Protein AF-0000000084335560 (afdb_homodimer)

Sequence (656 aa):
MAEDIKMDFPLRPEKEGLMETITIVPVVQDNPEGELKVYTHLRNFKVMGTLYSIPPIWNSQIVAGKLEGGTTLLKASETEYQSYDMEVTGARKFTVHLNQFKQLSSVSCTIAAKSWQEALQVFHDMIDPYLSLMSWRYHVPLVLSNVNGTDTETTYQYAKFIQSIPEKLFSLTQEPVERYTEHIAALFSFHREMVNSTSGPYRLLCIHKCLTLVNQFKSVTHDEVKKMGLDLKQYKTETEVKIEDNEINKSVWPETIGWNLGRLLADKLRPMRNKIAHELDEGDKYANPDNGLFQEQIRDYADAALPLMRLQFKKIIDYRVKYQVITKMAEDIKMDFPLRPEKEGLMETITIVPVVQDNPEGELKVYTHLRNFKVMGTLYSIPPIWNSQIVAGKLEGGTTLLKASETEYQSYDMEVTGARKFTVHLNQFKQLSSVSCTIAAKSWQEALQVFHDMIDPYLSLMSWRYHVPLVLSNVNGTDTETTYQYAKFIQSIPEKLFSLTQEPVERYTEHIAALFSFHREMVNSTSGPYRLLCIHKCLTLVNQFKSVTHDEVKKMGLDLKQYKTETEVKIEDNEINKSVWPETIGWNLGRLLADKLRPMRNKIAHELDEGDKYANPDNGLFQEQIRDYADAALPLMRLQFKKIIDYRVKYQVITK

Structure (mmCIF, N/CA/C/O backbone):
data_AF-0000000084335560-model_v1
#
loop_
_entity.id
_entity.type
_entity.pdbx_description
1 polymer 'ApeA N-terminal domain-containing protein'
#
loop_
_atom_site.group_PDB
_atom_site.id
_atom_site.type_symbol
_atom_site.label_atom_id
_atom_site.label_alt_id
_atom_site.label_comp_id
_atom_site.label_asym_id
_atom_site.label_entity_id
_atom_site.label_seq_id
_atom_site.pdbx_PDB_ins_code
_atom_site.Cartn_x
_atom_site.Cartn_y
_atom_site.Cartn_z
_atom_site.occupancy
_atom_site.B_iso_or_equiv
_atom_site.auth_seq_id
_atom_site.auth_comp_id
_atom_site.auth_asym_id
_atom_site.auth_atom_id
_atom_site.pdbx_PDB_model_num
ATOM 1 N N . MET A 1 1 ? 38.969 -8.852 19.547 1 23.83 1 MET A N 1
ATOM 2 C CA . MET A 1 1 ? 38.469 -7.566 20.047 1 23.83 1 MET A CA 1
ATOM 3 C C . MET A 1 1 ? 37.438 -6.984 19.094 1 23.83 1 MET A C 1
ATOM 5 O O . MET A 1 1 ? 37.719 -6.684 17.938 1 23.83 1 MET A O 1
ATOM 9 N N . ALA A 1 2 ? 36.188 -7.203 19.328 1 30 2 ALA A N 1
ATOM 10 C CA . ALA A 1 2 ? 35.156 -6.633 18.484 1 30 2 ALA A CA 1
ATOM 11 C C . ALA A 1 2 ? 35.219 -5.109 18.469 1 30 2 ALA A C 1
ATOM 13 O O . ALA A 1 2 ? 35.188 -4.473 19.531 1 30 2 ALA A O 1
ATOM 14 N N . GLU A 1 3 ? 35.906 -4.559 17.484 1 34.5 3 GLU A N 1
ATOM 15 C CA . GLU A 1 3 ? 36.062 -3.121 17.297 1 34.5 3 GLU A CA 1
ATOM 16 C C . GLU A 1 3 ? 34.719 -2.42 17.328 1 34.5 3 GLU A C 1
ATOM 18 O O . GLU A 1 3 ? 33.719 -2.936 16.812 1 34.5 3 GLU A O 1
ATOM 23 N N . ASP A 1 4 ? 34.656 -1.424 18.281 1 34.19 4 ASP A N 1
ATOM 24 C CA . ASP A 1 4 ? 33.469 -0.644 18.609 1 34.19 4 ASP A CA 1
ATOM 25 C C . ASP A 1 4 ? 32.969 0.141 17.406 1 34.19 4 ASP A C 1
ATOM 27 O O . ASP A 1 4 ? 33.75 0.827 16.734 1 34.19 4 ASP A O 1
ATOM 31 N N . ILE A 1 5 ? 32.094 -0.317 16.734 1 39.16 5 ILE A N 1
ATOM 32 C CA . ILE A 1 5 ? 31.406 0.43 15.688 1 39.16 5 ILE A CA 1
ATOM 33 C C . ILE A 1 5 ? 30.578 1.553 16.328 1 39.16 5 ILE A C 1
ATOM 35 O O . ILE A 1 5 ? 29.672 1.295 17.125 1 39.16 5 ILE A O 1
ATOM 39 N N . LYS A 1 6 ? 31.281 2.783 16.625 1 38.06 6 LYS A N 1
ATOM 40 C CA . LYS A 1 6 ? 30.5 3.914 17.109 1 38.06 6 LYS A CA 1
ATOM 41 C C . LYS A 1 6 ? 29.469 4.371 16.078 1 38.06 6 LYS A C 1
ATOM 43 O O . LYS A 1 6 ? 29.844 4.73 14.953 1 38.06 6 LYS A O 1
ATOM 48 N N . MET A 1 7 ? 28.312 3.922 16.094 1 42.25 7 MET A N 1
ATOM 49 C CA . MET A 1 7 ? 27.281 4.465 15.211 1 42.25 7 MET A CA 1
ATOM 50 C C . MET A 1 7 ? 26.5 5.57 15.906 1 42.25 7 MET A C 1
ATOM 52 O O . MET A 1 7 ? 25.891 5.34 16.953 1 42.25 7 MET A O 1
ATOM 56 N N . ASP A 1 8 ? 26.969 6.762 15.898 1 39.03 8 ASP A N 1
ATOM 57 C CA . ASP A 1 8 ? 26.109 7.84 16.375 1 39.03 8 ASP A CA 1
ATOM 58 C C . ASP A 1 8 ? 24.969 8.102 15.398 1 39.03 8 ASP A C 1
ATOM 60 O O . ASP A 1 8 ? 25.203 8.484 14.25 1 39.03 8 ASP A O 1
ATOM 64 N N . PHE A 1 9 ? 23.922 7.441 15.617 1 43.16 9 PHE A N 1
ATOM 65 C CA . PHE A 1 9 ? 22.75 7.75 14.797 1 43.16 9 PHE A CA 1
ATOM 66 C C . PHE A 1 9 ? 22.031 8.984 15.328 1 43.16 9 PHE A C 1
ATOM 68 O O . PHE A 1 9 ? 21.359 8.922 16.359 1 43.16 9 PHE A O 1
ATOM 75 N N . PRO A 1 10 ? 22.438 10.094 15.023 1 40.28 10 PRO A N 1
ATOM 76 C CA . PRO A 1 10 ? 21.578 11.18 15.508 1 40.28 10 PRO A CA 1
ATOM 77 C C . PRO A 1 10 ? 20.125 11.023 15.047 1 40.28 10 PRO A C 1
ATOM 79 O O . PRO A 1 10 ? 19.875 10.75 13.875 1 40.28 10 PRO A O 1
ATOM 82 N N . LEU A 1 11 ? 19.312 10.773 15.953 1 44.97 11 LEU A N 1
ATOM 83 C CA . LEU A 1 11 ? 17.875 10.945 15.711 1 44.97 11 LEU A CA 1
ATOM 84 C C . LEU A 1 11 ? 17.594 12.32 15.109 1 44.97 11 LEU A C 1
ATOM 86 O O . LEU A 1 11 ? 17.984 13.344 15.672 1 44.97 11 LEU A O 1
ATOM 90 N N . ARG A 1 12 ? 17.547 12.5 13.867 1 46.81 12 ARG A N 1
ATOM 91 C CA . ARG A 1 12 ? 17.078 13.766 13.305 1 46.81 12 ARG A CA 1
ATOM 92 C C . ARG A 1 12 ? 15.547 13.789 13.227 1 46.81 12 ARG A C 1
ATOM 94 O O . ARG A 1 12 ? 14.953 13.086 12.406 1 46.81 12 ARG A O 1
ATOM 101 N N . PRO A 1 13 ? 14.977 14.312 14.188 1 48.12 13 PRO A N 1
ATOM 102 C CA . PRO A 1 13 ? 13.516 14.367 14.266 1 48.12 13 PRO A CA 1
ATOM 103 C C . PRO A 1 13 ? 12.867 14.688 12.922 1 48.12 13 PRO A C 1
ATOM 105 O O . PRO A 1 13 ? 11.758 14.227 12.641 1 48.12 13 PRO A O 1
ATOM 108 N N . GLU A 1 14 ? 13.672 15.406 12.086 1 54.53 14 GLU A N 1
ATOM 109 C CA . GLU A 1 14 ? 13.086 15.852 10.828 1 54.53 14 GLU A CA 1
ATOM 110 C C . GLU A 1 14 ? 13.039 14.711 9.805 1 54.53 14 GLU A C 1
ATOM 112 O O . GLU A 1 14 ? 12.406 14.836 8.758 1 54.53 14 GLU A O 1
ATOM 117 N N . LYS A 1 15 ? 13.5 13.633 10.375 1 62.41 15 LYS A N 1
ATOM 118 C CA . LYS A 1 15 ? 13.711 12.57 9.398 1 62.41 15 LYS A CA 1
ATOM 119 C C . LYS A 1 15 ? 12.867 11.344 9.742 1 62.41 15 LYS A C 1
ATOM 121 O O . LYS A 1 15 ? 13.094 10.258 9.203 1 62.41 15 LYS A O 1
ATOM 126 N N . GLU A 1 16 ? 11.93 11.625 10.508 1 65.31 16 GLU A N 1
ATOM 127 C CA . GLU A 1 16 ? 11.125 10.492 10.938 1 65.31 16 GLU A CA 1
ATOM 128 C C . GLU A 1 16 ? 10.469 9.797 9.75 1 65.31 16 GLU A C 1
ATOM 130 O O . GLU A 1 16 ? 9.867 10.453 8.898 1 65.31 16 GLU A O 1
ATOM 135 N N . GLY A 1 17 ? 10.734 8.539 9.812 1 64.19 17 GLY A N 1
ATOM 136 C CA . GLY A 1 17 ? 10.117 7.734 8.766 1 64.19 17 GLY A CA 1
ATOM 137 C C . GLY A 1 17 ? 10.906 7.742 7.465 1 64.19 17 GLY A C 1
ATOM 138 O O . GLY A 1 17 ? 10.445 7.199 6.457 1 64.19 17 GLY A O 1
ATOM 139 N N . LEU A 1 18 ? 12.062 8.391 7.57 1 68.44 18 LEU A N 1
ATOM 140 C CA . LEU A 1 18 ? 12.859 8.492 6.352 1 68.44 18 LEU A CA 1
ATOM 141 C C . LEU A 1 18 ? 13.93 7.398 6.312 1 68.44 18 LEU A C 1
ATOM 143 O O . LEU A 1 18 ? 14.461 7.012 7.355 1 68.44 18 LEU A O 1
ATOM 147 N N . MET A 1 19 ? 14.133 6.82 5.137 1 65.31 19 MET A N 1
ATOM 148 C CA . MET A 1 19 ? 15.172 5.82 4.902 1 65.31 19 MET A CA 1
ATOM 149 C C . MET A 1 19 ? 16.516 6.484 4.652 1 65.31 19 MET A C 1
ATOM 151 O O . MET A 1 19 ? 16.594 7.504 3.963 1 65.31 19 MET A O 1
ATOM 155 N N . GLU A 1 20 ? 17.5 5.984 5.445 1 66.06 20 GLU A N 1
ATOM 156 C CA . GLU A 1 20 ? 18.875 6.449 5.258 1 66.06 20 GLU A CA 1
ATOM 157 C C . GLU A 1 20 ? 19.812 5.285 4.965 1 66.06 20 GLU A C 1
ATOM 159 O O . GLU A 1 20 ? 19.672 4.207 5.551 1 66.06 20 GLU A O 1
ATOM 164 N N . THR A 1 21 ? 20.594 5.438 3.93 1 66.31 21 THR A N 1
ATOM 165 C CA . THR A 1 21 ? 21.672 4.473 3.711 1 66.31 21 THR A CA 1
ATOM 166 C C . THR A 1 21 ? 22.906 4.863 4.504 1 66.31 21 THR A C 1
ATOM 168 O O . THR A 1 21 ? 23.359 6.012 4.445 1 66.31 21 THR A O 1
ATOM 171 N N . ILE A 1 22 ? 23.281 3.91 5.25 1 72.25 22 ILE A N 1
ATOM 172 C CA . ILE A 1 22 ? 24.484 4.152 6.051 1 72.25 22 ILE A CA 1
ATOM 173 C C . ILE A 1 22 ? 25.609 3.246 5.574 1 72.25 22 ILE A C 1
ATOM 175 O O . ILE A 1 22 ? 25.391 2.068 5.277 1 72.25 22 ILE A O 1
ATOM 179 N N . THR A 1 23 ? 26.75 3.846 5.379 1 72.81 23 THR A N 1
ATOM 180 C CA . THR A 1 23 ? 27.969 3.076 5.121 1 72.81 23 THR A CA 1
ATOM 181 C C . THR A 1 23 ? 28.875 3.086 6.34 1 72.81 23 THR A C 1
ATOM 183 O O . THR A 1 23 ? 29.234 4.152 6.844 1 72.81 23 THR A O 1
ATOM 186 N N . ILE A 1 24 ? 29.031 1.903 6.812 1 73 24 ILE A N 1
ATOM 187 C CA . ILE A 1 24 ? 29.922 1.729 7.949 1 73 24 ILE A CA 1
ATOM 188 C C . ILE A 1 24 ? 31.312 1.304 7.457 1 73 24 ILE A C 1
ATOM 190 O O . ILE A 1 24 ? 31.438 0.285 6.777 1 73 24 ILE A O 1
ATOM 194 N N . VAL A 1 25 ? 32.312 2.152 7.711 1 74.06 25 VAL A N 1
ATOM 195 C CA . VAL A 1 25 ? 33.688 1.912 7.297 1 74.06 25 VAL A CA 1
ATOM 196 C C . VAL A 1 25 ? 34.531 1.554 8.508 1 74.06 25 VAL A C 1
ATOM 198 O O . VAL A 1 25 ? 34.5 2.26 9.523 1 74.06 25 VAL A O 1
ATOM 201 N N . PRO A 1 26 ? 35.156 0.324 8.375 1 69.88 26 PRO A N 1
ATOM 202 C CA . PRO A 1 26 ? 36.062 0.04 9.477 1 69.88 26 PRO A CA 1
ATOM 203 C C . PRO A 1 26 ? 37.188 1.072 9.586 1 69.88 26 PRO A C 1
ATOM 205 O O . PRO A 1 26 ? 37.656 1.578 8.57 1 69.88 26 PRO A O 1
ATOM 208 N N . VAL A 1 27 ? 37.375 1.556 10.719 1 66.81 27 VAL A N 1
ATOM 209 C CA . VAL A 1 27 ? 38.5 2.455 10.953 1 66.81 27 VAL A CA 1
ATOM 210 C C . VAL A 1 27 ? 39.781 1.642 11.18 1 66.81 27 VAL A C 1
ATOM 212 O O . VAL A 1 27 ? 39.844 0.843 12.117 1 66.81 27 VAL A O 1
ATOM 215 N N . VAL A 1 28 ? 40.531 1.661 10.117 1 64.62 28 VAL A N 1
ATOM 216 C CA . VAL A 1 28 ? 41.812 0.999 10.25 1 64.62 28 VAL A CA 1
ATOM 217 C C . VAL A 1 28 ? 42.938 2.043 10.266 1 64.62 28 VAL A C 1
ATOM 219 O O . VAL A 1 28 ? 42.719 3.203 9.914 1 64.62 28 VAL A O 1
ATOM 222 N N . GLN A 1 29 ? 44.062 1.614 10.766 1 64.31 29 GLN A N 1
ATOM 223 C CA . GLN A 1 29 ? 45.219 2.496 10.914 1 64.31 29 GLN A CA 1
ATOM 224 C C . GLN A 1 29 ? 45.469 3.258 9.625 1 64.31 29 GLN A C 1
ATOM 226 O O . GLN A 1 29 ? 45.812 4.445 9.656 1 64.31 29 GLN A O 1
ATOM 231 N N . ASP A 1 30 ? 45.219 2.631 8.5 1 61.78 30 ASP A N 1
ATOM 232 C CA . ASP A 1 30 ? 45.562 3.227 7.215 1 61.78 30 ASP A CA 1
ATOM 233 C C . ASP A 1 30 ? 44.406 4.078 6.68 1 61.78 30 ASP A C 1
ATOM 235 O O . ASP A 1 30 ? 44.531 4.73 5.645 1 61.78 30 ASP A O 1
ATOM 239 N N . ASN A 1 31 ? 43.312 3.977 7.32 1 59.44 31 ASN A N 1
ATOM 240 C CA . ASN A 1 31 ? 42.188 4.809 6.977 1 59.44 31 ASN A CA 1
ATOM 241 C C . ASN A 1 31 ? 41.469 5.348 8.219 1 59.44 31 ASN A C 1
ATOM 243 O O . ASN A 1 31 ? 40.344 4.996 8.492 1 59.44 31 ASN A O 1
ATOM 247 N N . PRO A 1 32 ? 42.344 6.176 8.828 1 66.38 32 PRO A N 1
ATOM 248 C CA . PRO A 1 32 ? 41.844 6.609 10.141 1 66.38 32 PRO A CA 1
ATOM 249 C C . PRO A 1 32 ? 40.562 7.41 10.062 1 66.38 32 PRO A C 1
ATOM 251 O O . PRO A 1 32 ? 39.781 7.449 11.031 1 66.38 32 PRO A O 1
ATOM 254 N N . GLU A 1 33 ? 40.438 8.023 8.906 1 63.34 33 GLU A N 1
ATOM 255 C CA . GLU A 1 33 ? 39.281 8.906 8.828 1 63.34 33 GLU A CA 1
ATOM 256 C C . GLU A 1 33 ? 38.031 8.164 8.328 1 63.34 33 GLU A C 1
ATOM 258 O O . GLU A 1 33 ? 36.906 8.656 8.469 1 63.34 33 GLU A O 1
ATOM 263 N N . GLY A 1 34 ? 38.281 7.008 7.926 1 64 34 GLY A N 1
ATOM 264 C CA . GLY A 1 34 ? 37.125 6.219 7.465 1 64 34 GLY A CA 1
ATOM 265 C C . GLY A 1 34 ? 36.531 6.75 6.184 1 64 34 GLY A C 1
ATOM 266 O O . GLY A 1 34 ? 35.312 6.715 6.012 1 64 34 GLY A O 1
ATOM 267 N N . GLU A 1 35 ? 37.406 7.434 5.336 1 65.62 35 GLU A N 1
ATOM 268 C CA . GLU A 1 35 ? 36.875 7.984 4.09 1 65.62 35 GLU A CA 1
ATOM 269 C C . GLU A 1 35 ? 36.469 6.875 3.123 1 65.62 35 GLU A C 1
ATOM 271 O O . GLU A 1 35 ? 37.156 5.844 3.035 1 65.62 35 GLU A O 1
ATOM 276 N N . LEU A 1 36 ? 35.344 7.133 2.562 1 71.31 36 LEU A N 1
ATOM 277 C CA . LEU A 1 36 ? 34.844 6.164 1.589 1 71.31 36 LEU A CA 1
ATOM 278 C C . LEU A 1 36 ? 35.656 6.238 0.295 1 71.31 36 LEU A C 1
ATOM 280 O O . LEU A 1 36 ? 35.781 7.301 -0.317 1 71.31 36 LEU A O 1
ATOM 284 N N . LYS A 1 37 ? 36.469 5.203 -0.021 1 72.44 37 LYS A N 1
ATOM 285 C CA . LYS A 1 37 ? 37.156 5.109 -1.3 1 72.44 37 LYS A CA 1
ATOM 286 C C . LYS A 1 37 ? 36.219 4.602 -2.398 1 72.44 37 LYS A C 1
ATOM 288 O O . LYS A 1 37 ? 35.344 3.781 -2.141 1 72.44 37 LYS A O 1
ATOM 293 N N . VAL A 1 38 ? 36.344 5.199 -3.584 1 74.69 38 VAL A N 1
ATOM 294 C CA . VAL A 1 38 ? 35.594 4.754 -4.746 1 74.69 38 VAL A CA 1
ATOM 295 C C . VAL A 1 38 ? 36.406 3.748 -5.547 1 74.69 38 VAL A C 1
ATOM 297 O O . VAL A 1 38 ? 37.594 3.98 -5.832 1 74.69 38 VAL A O 1
ATOM 300 N N . TYR A 1 39 ? 35.812 2.654 -5.77 1 78.81 39 TYR A N 1
ATOM 301 C CA . TYR A 1 39 ? 36.469 1.593 -6.523 1 78.81 39 TYR A CA 1
ATOM 302 C C . TYR A 1 39 ? 35.812 1.393 -7.879 1 78.81 39 TYR A C 1
ATOM 304 O O . TYR A 1 39 ? 34.594 1.521 -7.996 1 78.81 39 TYR A O 1
ATOM 312 N N . THR A 1 40 ? 36.562 1.111 -8.898 1 84.19 40 THR A N 1
ATOM 313 C CA . THR A 1 40 ? 36 0.976 -10.25 1 84.19 40 THR A CA 1
ATOM 314 C C . THR A 1 40 ? 36 -0.487 -10.68 1 84.19 40 THR A C 1
ATOM 316 O O . THR A 1 40 ? 35.344 -0.848 -11.656 1 84.19 40 THR A O 1
ATOM 319 N N . HIS A 1 41 ? 36.75 -1.312 -10.016 1 90.38 41 HIS A N 1
ATOM 320 C CA . HIS A 1 41 ? 36.781 -2.717 -10.406 1 90.38 41 HIS A CA 1
ATOM 321 C C . HIS A 1 41 ? 35.688 -3.518 -9.703 1 90.38 41 HIS A C 1
ATOM 323 O O . HIS A 1 41 ? 35.062 -3.027 -8.758 1 90.38 41 HIS A O 1
ATOM 329 N N . LEU A 1 42 ? 35.469 -4.652 -10.227 1 94.06 42 LEU A N 1
ATOM 330 C CA . LEU A 1 42 ? 34.469 -5.535 -9.641 1 94.06 42 LEU A CA 1
ATOM 331 C C . LEU A 1 42 ? 34.938 -6.066 -8.289 1 94.06 42 LEU A C 1
ATOM 333 O O . LEU A 1 42 ? 36.094 -6.457 -8.141 1 94.06 42 LEU A O 1
ATOM 337 N N . ARG A 1 43 ? 34.094 -5.957 -7.352 1 93.06 43 ARG A N 1
ATOM 338 C CA . ARG A 1 43 ? 34.281 -6.531 -6.023 1 93.06 43 ARG A CA 1
ATOM 339 C C . ARG A 1 43 ? 33.094 -7.387 -5.625 1 93.06 43 ARG A C 1
ATOM 341 O O . ARG A 1 43 ? 32 -7.254 -6.195 1 93.06 43 ARG A O 1
ATOM 348 N N . ASN A 1 44 ? 33.406 -8.258 -4.633 1 94.88 44 ASN A N 1
ATOM 349 C CA . ASN A 1 44 ? 32.344 -9.117 -4.148 1 94.88 44 ASN A CA 1
ATOM 350 C C . ASN A 1 44 ? 31.594 -8.492 -2.965 1 94.88 44 ASN A C 1
ATOM 352 O O . ASN A 1 44 ? 32.219 -8.102 -1.977 1 94.88 44 ASN A O 1
ATOM 356 N N . PHE A 1 45 ? 30.266 -8.406 -3.135 1 92.25 45 PHE A N 1
ATOM 357 C CA . PHE A 1 45 ? 29.391 -7.957 -2.057 1 92.25 45 PHE A CA 1
ATOM 358 C C . PHE A 1 45 ? 28.578 -9.117 -1.501 1 92.25 45 PHE A C 1
ATOM 360 O O . PHE A 1 45 ? 27.906 -9.82 -2.254 1 92.25 45 PHE A O 1
ATOM 367 N N . LYS A 1 46 ? 28.719 -9.297 -0.222 1 93.62 46 LYS A N 1
ATOM 368 C CA . LYS A 1 46 ? 27.766 -10.18 0.451 1 93.62 46 LYS A CA 1
ATOM 369 C C . LYS A 1 46 ? 26.5 -9.422 0.842 1 93.62 46 LYS A C 1
ATOM 371 O O . LYS A 1 46 ? 26.531 -8.562 1.724 1 93.62 46 LYS A O 1
ATOM 376 N N . VAL A 1 47 ? 25.422 -9.75 0.17 1 91.06 47 VAL A N 1
ATOM 377 C CA . VAL A 1 47 ? 24.156 -9.047 0.371 1 91.06 47 VAL A CA 1
ATOM 378 C C . VAL A 1 47 ? 23.156 -9.961 1.079 1 91.06 47 VAL A C 1
ATOM 380 O O . VAL A 1 47 ? 23.078 -11.156 0.777 1 91.06 47 VAL A O 1
ATOM 383 N N . MET A 1 48 ? 22.469 -9.391 2.016 1 91.12 48 MET A N 1
ATOM 384 C CA . MET A 1 48 ? 21.453 -10.133 2.758 1 91.12 48 MET A CA 1
ATOM 385 C C . MET A 1 48 ? 20.188 -9.281 2.939 1 91.12 48 MET A C 1
ATOM 387 O O . MET A 1 48 ? 20.266 -8.062 3.068 1 91.12 48 MET A O 1
ATOM 391 N N . GLY A 1 49 ? 19.016 -9.953 2.957 1 88.81 49 GLY A N 1
ATOM 392 C CA . GLY A 1 49 ? 17.734 -9.328 3.244 1 88.81 49 GLY A CA 1
ATOM 393 C C . GLY A 1 49 ? 16.828 -10.195 4.09 1 88.81 49 GLY A C 1
ATOM 394 O O . GLY A 1 49 ? 16.859 -11.422 3.982 1 88.81 49 GLY A O 1
ATOM 395 N N . THR A 1 50 ? 16.078 -9.547 4.883 1 87.88 50 THR A N 1
ATOM 396 C CA . THR A 1 50 ? 15.109 -10.258 5.711 1 87.88 50 THR A CA 1
ATOM 397 C C . THR A 1 50 ? 13.758 -10.336 5.016 1 87.88 50 THR A C 1
ATOM 399 O O . THR A 1 50 ? 13.375 -9.422 4.285 1 87.88 50 THR A O 1
ATOM 402 N N . LEU A 1 51 ? 13.094 -11.453 5.324 1 89.88 51 LEU A N 1
ATOM 403 C CA . LEU A 1 51 ? 11.766 -11.656 4.754 1 89.88 51 LEU A CA 1
ATOM 404 C C . LEU A 1 51 ? 10.703 -11.695 5.844 1 89.88 51 LEU A C 1
ATOM 406 O O . LEU A 1 51 ? 10.922 -12.266 6.914 1 89.88 51 LEU A O 1
ATOM 410 N N . TYR A 1 52 ? 9.562 -11.047 5.512 1 87.19 52 TYR A N 1
ATOM 411 C CA . TYR A 1 52 ? 8.43 -11.102 6.43 1 87.19 52 TYR A CA 1
ATOM 412 C C . TYR A 1 52 ? 7.113 -11.141 5.664 1 87.19 52 TYR A C 1
ATOM 414 O O . TYR A 1 52 ? 7.047 -10.719 4.508 1 87.19 52 TYR A O 1
ATOM 422 N N . SER A 1 53 ? 6.109 -11.711 6.332 1 84.56 53 SER A N 1
ATOM 423 C CA . SER A 1 53 ? 4.754 -11.648 5.789 1 84.56 53 SER A CA 1
ATOM 424 C C . SER A 1 53 ? 3.963 -10.508 6.41 1 84.56 53 SER A C 1
ATOM 426 O O . SER A 1 53 ? 2.973 -10.047 5.84 1 84.56 53 SER A O 1
ATOM 428 N N . ILE A 1 54 ? 4.402 -9.953 7.504 1 69.44 54 ILE A N 1
ATOM 429 C CA . ILE A 1 54 ? 3.818 -8.766 8.117 1 69.44 54 ILE A CA 1
ATOM 430 C C . ILE A 1 54 ? 4.902 -7.719 8.352 1 69.44 54 ILE A C 1
ATOM 432 O O . ILE A 1 54 ? 5.766 -7.891 9.219 1 69.44 54 ILE A O 1
ATOM 436 N N . PRO A 1 55 ? 4.852 -6.707 7.457 1 63.5 55 PRO A N 1
ATOM 437 C CA . PRO A 1 55 ? 5.93 -5.727 7.621 1 63.5 55 PRO A CA 1
ATOM 438 C C . PRO A 1 55 ? 5.816 -4.941 8.922 1 63.5 55 PRO A C 1
ATOM 440 O O . PRO A 1 55 ? 4.715 -4.555 9.32 1 63.5 55 PRO A O 1
ATOM 443 N N . PRO A 1 56 ? 6.938 -4.844 9.547 1 60.91 56 PRO A N 1
ATOM 444 C CA . PRO A 1 56 ? 6.902 -3.908 10.68 1 60.91 56 PRO A CA 1
ATOM 445 C C . PRO A 1 56 ? 6.805 -2.451 10.234 1 60.91 56 PRO A C 1
ATOM 447 O O . PRO A 1 56 ? 7.172 -2.119 9.102 1 60.91 56 PRO A O 1
ATOM 450 N N . ILE A 1 57 ? 5.945 -1.654 10.773 1 57.59 57 ILE A N 1
ATOM 451 C CA . ILE A 1 57 ? 5.781 -0.253 10.398 1 57.59 57 ILE A CA 1
ATOM 452 C C . ILE A 1 57 ? 7.137 0.354 10.055 1 57.59 57 ILE A C 1
ATOM 454 O O . ILE A 1 57 ? 7.277 1.047 9.047 1 57.59 57 ILE A O 1
ATOM 458 N N . TRP A 1 58 ? 7.992 0.502 10.969 1 56.22 58 TRP A N 1
ATOM 459 C CA . TRP A 1 58 ? 9.273 1.199 10.883 1 56.22 58 TRP A CA 1
ATOM 460 C C . TRP A 1 58 ? 10.289 0.573 11.828 1 56.22 58 TRP A C 1
ATOM 462 O O . TRP A 1 58 ? 9.93 0.02 12.867 1 56.22 58 TRP A O 1
ATOM 472 N N . ASN A 1 59 ? 11.344 -0.036 11.305 1 55.72 59 ASN A N 1
ATOM 473 C CA . ASN A 1 59 ? 12.391 -0.556 12.18 1 55.72 59 ASN A CA 1
ATOM 474 C C . ASN A 1 59 ? 13.617 0.351 12.188 1 55.72 59 ASN A C 1
ATOM 476 O O . ASN A 1 59 ? 14.086 0.771 11.133 1 55.72 59 ASN A O 1
ATOM 480 N N . SER A 1 60 ? 13.812 1.032 13.328 1 56.5 60 SER A N 1
ATOM 481 C CA . SER A 1 60 ? 15.023 1.835 13.461 1 56.5 60 SER A CA 1
ATOM 482 C C . SER A 1 60 ? 16.234 0.964 13.789 1 56.5 60 SER A C 1
ATOM 484 O O . SER A 1 60 ? 16.562 0.766 14.961 1 56.5 60 SER A O 1
ATOM 486 N N . GLN A 1 61 ? 16.5 -0.02 13.102 1 59.66 61 GLN A N 1
ATOM 487 C CA . GLN A 1 61 ? 17.703 -0.762 13.43 1 59.66 61 GLN A CA 1
ATOM 488 C C . GLN A 1 61 ? 18.688 -0.771 12.25 1 59.66 61 GLN A C 1
ATOM 490 O O . GLN A 1 61 ? 18.266 -0.932 11.102 1 59.66 61 GLN A O 1
ATOM 495 N N . ILE A 1 62 ? 19.859 -0.185 12.648 1 61.66 62 ILE A N 1
ATOM 496 C CA . ILE A 1 62 ? 20.922 -0.47 11.688 1 61.66 62 ILE A CA 1
ATOM 497 C C . ILE A 1 62 ? 21.219 -1.967 11.68 1 61.66 62 ILE A C 1
ATOM 499 O O . ILE A 1 62 ? 21.562 -2.543 12.719 1 61.66 62 ILE A O 1
ATOM 503 N N . VAL A 1 63 ? 20.766 -2.57 10.758 1 59.75 63 VAL A N 1
ATOM 504 C CA . VAL A 1 63 ? 21 -4.008 10.695 1 59.75 63 VAL A CA 1
ATOM 505 C C . VAL A 1 63 ? 22.203 -4.297 9.797 1 59.75 63 VAL A C 1
ATOM 507 O O . VAL A 1 63 ? 22.125 -4.168 8.578 1 59.75 63 VAL A O 1
ATOM 510 N N . ALA A 1 64 ? 23.328 -4.199 10.469 1 59.06 64 ALA A N 1
ATOM 511 C CA . ALA A 1 64 ? 24.562 -4.598 9.773 1 59.06 64 ALA A CA 1
ATOM 512 C C . ALA A 1 64 ? 24.984 -6 10.188 1 59.06 64 ALA A C 1
ATOM 514 O O . ALA A 1 64 ? 24.953 -6.352 11.367 1 59.06 64 ALA A O 1
ATOM 515 N N . GLY A 1 65 ? 25.234 -6.789 9.281 1 57.41 65 GLY A N 1
ATOM 516 C CA . GLY A 1 65 ? 25.703 -8.133 9.586 1 57.41 65 GLY A CA 1
ATOM 517 C C . GLY A 1 65 ? 24.594 -9.172 9.539 1 57.41 65 GLY A C 1
ATOM 518 O O . GLY A 1 65 ? 23.797 -9.203 8.594 1 57.41 65 GLY A O 1
ATOM 519 N N . LYS A 1 66 ? 24.531 -9.93 10.742 1 56.22 66 LYS A N 1
ATOM 520 C CA . LYS A 1 66 ? 23.625 -11.062 10.805 1 56.22 66 LYS A CA 1
ATOM 521 C C . LYS A 1 66 ? 22.172 -10.602 10.984 1 56.22 66 LYS A C 1
ATOM 523 O O . LYS A 1 66 ? 21.922 -9.633 11.703 1 56.22 66 LYS A O 1
ATOM 528 N N . LEU A 1 67 ? 21.375 -10.773 9.984 1 58.69 67 LEU A N 1
ATOM 529 C CA . LEU A 1 67 ? 19.969 -10.375 10.031 1 58.69 67 LEU A CA 1
ATOM 530 C C . LEU A 1 67 ? 19.188 -11.219 11.031 1 58.69 67 LEU A C 1
ATOM 532 O O . LEU A 1 67 ? 19.375 -12.438 11.094 1 58.69 67 LEU A O 1
ATOM 536 N N . GLU A 1 68 ? 18.719 -10.602 12.07 1 58.16 68 GLU A N 1
ATOM 537 C CA . GLU A 1 68 ? 17.703 -11.352 12.812 1 58.16 68 GLU A CA 1
ATOM 538 C C . GLU A 1 68 ? 16.594 -11.836 11.883 1 58.16 68 GLU A C 1
ATOM 540 O O . GLU A 1 68 ? 16.266 -11.172 10.898 1 58.16 68 GLU A O 1
ATOM 545 N N . GLY A 1 69 ? 16.391 -13.219 11.953 1 62.41 69 GLY A N 1
ATOM 546 C CA . GLY A 1 69 ? 15.562 -13.945 11 1 62.41 69 GLY A CA 1
ATOM 547 C C . GLY A 1 69 ? 14.133 -13.438 10.945 1 62.41 69 GLY A C 1
ATOM 548 O O . GLY A 1 69 ? 13.586 -13 11.961 1 62.41 69 GLY A O 1
ATOM 549 N N . GLY A 1 70 ? 13.656 -12.836 9.758 1 76 70 GLY A N 1
ATOM 550 C CA . GLY A 1 70 ? 12.25 -12.602 9.445 1 76 70 GLY A CA 1
ATOM 551 C C . GLY A 1 70 ? 11.391 -13.836 9.617 1 76 70 GLY A C 1
ATOM 552 O O . GLY A 1 70 ? 11.898 -14.914 9.922 1 76 70 GLY A O 1
ATOM 553 N N . THR A 1 71 ? 10.102 -13.688 9.836 1 85.12 71 THR A N 1
ATOM 554 C CA . THR A 1 71 ? 9.125 -14.773 9.875 1 85.12 71 THR A CA 1
ATOM 555 C C . THR A 1 71 ? 8.086 -14.609 8.766 1 85.12 71 THR A C 1
ATOM 557 O O . THR A 1 71 ? 7.359 -13.617 8.734 1 85.12 71 THR A O 1
ATOM 560 N N . THR A 1 72 ? 8.125 -15.672 7.926 1 90.06 72 THR A N 1
ATOM 561 C CA . THR A 1 72 ? 7.109 -15.656 6.879 1 90.06 72 THR A CA 1
ATOM 562 C C . THR A 1 72 ? 6.078 -16.75 7.117 1 90.06 72 THR A C 1
ATOM 564 O O . THR A 1 72 ? 6.211 -17.547 8.047 1 90.06 72 THR A O 1
ATOM 567 N N . LEU A 1 73 ? 5.078 -16.766 6.367 1 88.38 73 LEU A N 1
ATOM 568 C CA . LEU A 1 73 ? 4.027 -17.781 6.445 1 88.38 73 LEU A CA 1
ATOM 569 C C . LEU A 1 73 ? 4.395 -19.016 5.629 1 88.38 73 LEU A C 1
ATOM 571 O O . LEU A 1 73 ? 3.57 -19.906 5.441 1 88.38 73 LEU A O 1
ATOM 575 N N . LEU A 1 74 ? 5.578 -19.016 5.125 1 90.25 74 LEU A N 1
ATOM 576 C CA . LEU A 1 74 ? 6.074 -20.188 4.406 1 90.25 74 LEU A CA 1
ATOM 577 C C . LEU A 1 74 ? 6.961 -21.047 5.305 1 90.25 74 LEU A C 1
ATOM 579 O O . LEU A 1 74 ? 8.055 -20.625 5.684 1 90.25 74 LEU A O 1
ATOM 583 N N . LYS A 1 75 ? 6.473 -22.172 5.539 1 90.81 75 LYS A N 1
ATOM 584 C CA . LYS A 1 75 ? 7.207 -23.141 6.359 1 90.81 75 LYS A CA 1
ATOM 585 C C . LYS A 1 75 ? 7.691 -24.312 5.523 1 90.81 75 LYS A C 1
ATOM 587 O O . LYS A 1 75 ? 6.91 -24.938 4.793 1 90.81 75 LYS A O 1
ATOM 592 N N . ALA A 1 76 ? 8.977 -24.5 5.699 1 89 76 ALA A N 1
ATOM 593 C CA . ALA A 1 76 ? 9.539 -25.609 4.934 1 89 76 ALA A CA 1
ATOM 594 C C . ALA A 1 76 ? 9 -26.953 5.426 1 89 76 ALA A C 1
ATOM 596 O O . ALA A 1 76 ? 8.93 -27.188 6.633 1 89 76 ALA A O 1
ATOM 597 N N . SER A 1 77 ? 8.461 -27.797 4.578 1 81.5 77 SER A N 1
ATOM 598 C CA . SER A 1 77 ? 7.895 -29.094 4.922 1 81.5 77 SER A CA 1
ATOM 599 C C . SER A 1 77 ? 8.969 -30.047 5.445 1 81.5 77 SER A C 1
ATOM 601 O O . SER A 1 77 ? 8.766 -30.703 6.465 1 81.5 77 SER A O 1
ATOM 603 N N . GLU A 1 78 ? 9.93 -30.344 4.617 1 70.06 78 GLU A N 1
ATOM 604 C CA . GLU A 1 78 ? 10.977 -31.281 4.984 1 70.06 78 GLU A CA 1
ATOM 605 C C . GLU A 1 78 ? 12.367 -30.656 4.848 1 70.06 78 GLU A C 1
ATOM 607 O O . GLU A 1 78 ? 12.75 -30.219 3.764 1 70.06 78 GLU A O 1
ATOM 612 N N . THR A 1 79 ? 12.828 -30.219 6.129 1 69.06 79 THR A N 1
ATOM 613 C CA . THR A 1 79 ? 14.141 -29.609 5.902 1 69.06 79 THR A CA 1
ATOM 614 C C . THR A 1 79 ? 15.141 -30.078 6.953 1 69.06 79 THR A C 1
ATOM 616 O O . THR A 1 79 ? 14.805 -30.188 8.133 1 69.06 79 THR A O 1
ATOM 619 N N . GLU A 1 80 ? 16.219 -30.469 6.418 1 69.94 80 GLU A N 1
ATOM 620 C CA . GLU A 1 80 ? 17.344 -30.859 7.281 1 69.94 80 GLU A CA 1
ATOM 621 C C . GLU A 1 80 ? 18.219 -29.656 7.598 1 69.94 80 GLU A C 1
ATOM 623 O O . GLU A 1 80 ? 18.906 -29.625 8.625 1 69.94 80 GLU A O 1
ATOM 628 N N . TYR A 1 81 ? 18.109 -28.703 6.727 1 76.5 81 TYR A N 1
ATOM 629 C CA . TYR A 1 81 ? 19.062 -27.609 6.855 1 76.5 81 TYR A CA 1
ATOM 630 C C . TYR A 1 81 ? 18.328 -26.297 7.121 1 76.5 81 TYR A C 1
ATOM 632 O O . TYR A 1 81 ? 17.125 -26.188 6.902 1 76.5 81 TYR A O 1
ATOM 640 N N . GLN A 1 82 ? 19.125 -25.406 7.66 1 84 82 GLN A N 1
ATOM 641 C CA . GLN A 1 82 ? 18.578 -24.078 7.941 1 84 82 GLN A CA 1
ATOM 642 C C . GLN A 1 82 ? 18.797 -23.141 6.766 1 84 82 GLN A C 1
ATOM 644 O O . GLN A 1 82 ? 18.266 -22.016 6.746 1 84 82 GLN A O 1
ATOM 649 N N . SER A 1 83 ? 19.594 -23.625 5.789 1 86.31 83 SER A N 1
ATOM 650 C CA . SER A 1 83 ? 19.844 -22.812 4.602 1 86.31 83 SER A CA 1
ATOM 651 C C . SER A 1 83 ? 19.859 -23.672 3.34 1 86.31 83 SER A C 1
ATOM 653 O O . SER A 1 83 ? 20.281 -24.828 3.371 1 86.31 83 SER A O 1
ATOM 655 N N . TYR A 1 84 ? 19.391 -23.094 2.197 1 85.5 84 TYR A N 1
ATOM 656 C CA . TYR A 1 84 ? 19.312 -23.797 0.924 1 85.5 84 TYR A CA 1
ATOM 657 C C . TYR A 1 84 ? 19.734 -22.891 -0.226 1 85.5 84 TYR A C 1
ATOM 659 O O . TYR A 1 84 ? 19.266 -21.766 -0.344 1 85.5 84 TYR A O 1
ATOM 667 N N . ASP A 1 85 ? 20.531 -23.469 -1.032 1 85.44 85 ASP A N 1
ATOM 668 C CA . ASP A 1 85 ? 20.969 -22.734 -2.213 1 85.44 85 ASP A CA 1
ATOM 669 C C . ASP A 1 85 ? 19.969 -22.875 -3.355 1 85.44 85 ASP A C 1
ATOM 671 O O . ASP A 1 85 ? 19.531 -23.984 -3.674 1 85.44 85 ASP A O 1
ATOM 675 N N . MET A 1 86 ? 19.578 -21.734 -3.791 1 83 86 MET A N 1
ATOM 676 C CA . MET A 1 86 ? 18.672 -21.688 -4.93 1 83 86 MET A CA 1
ATOM 677 C C . MET A 1 86 ? 19.391 -21.219 -6.188 1 83 86 MET A C 1
ATOM 679 O O . MET A 1 86 ? 20.312 -20.391 -6.109 1 83 86 MET A O 1
ATOM 683 N N . GLU A 1 87 ? 18.984 -21.828 -7.289 1 78.12 87 GLU A N 1
ATOM 684 C CA . GLU A 1 87 ? 19.562 -21.422 -8.562 1 78.12 87 GLU A CA 1
ATOM 685 C C . GLU A 1 87 ? 18.516 -20.828 -9.492 1 78.12 87 GLU A C 1
ATOM 687 O O . GLU A 1 87 ? 17.406 -21.344 -9.586 1 78.12 87 GLU A O 1
ATOM 692 N N . VAL A 1 88 ? 18.734 -19.562 -9.852 1 67.81 88 VAL A N 1
ATOM 693 C CA . VAL A 1 88 ? 17.875 -18.938 -10.852 1 67.81 88 VAL A CA 1
ATOM 694 C C . VAL A 1 88 ? 18.453 -19.172 -12.242 1 67.81 88 VAL A C 1
ATOM 696 O O . VAL A 1 88 ? 19.656 -19.422 -12.391 1 67.81 88 VAL A O 1
ATOM 699 N N . THR A 1 89 ? 17.5 -19.188 -13.266 1 59.22 89 THR A N 1
ATOM 700 C CA . THR A 1 89 ? 17.969 -19.344 -14.633 1 59.22 89 THR A CA 1
ATOM 701 C C . THR A 1 89 ? 19.016 -18.266 -14.961 1 59.22 89 THR A C 1
ATOM 703 O O . THR A 1 89 ? 18.812 -17.094 -14.664 1 59.22 89 THR A O 1
ATOM 706 N N . GLY A 1 90 ? 20.219 -18.531 -15.383 1 58.47 90 GLY A N 1
ATOM 707 C CA . GLY A 1 90 ? 21.312 -17.672 -15.805 1 58.47 90 GLY A CA 1
ATOM 708 C C . GLY A 1 90 ? 22.5 -17.719 -14.852 1 58.47 90 GLY A C 1
ATOM 709 O O . GLY A 1 90 ? 23.297 -16.781 -14.797 1 58.47 90 GLY A O 1
ATOM 710 N N . ALA A 1 91 ? 22.484 -18.594 -13.992 1 62.38 91 ALA A N 1
ATOM 711 C CA . ALA A 1 91 ? 23.672 -18.984 -13.234 1 62.38 91 ALA A CA 1
ATOM 712 C C . ALA A 1 91 ? 23.797 -18.141 -11.961 1 62.38 91 ALA A C 1
ATOM 714 O O . ALA A 1 91 ? 24.891 -18 -11.406 1 62.38 91 ALA A O 1
ATOM 715 N N . ARG A 1 92 ? 22.797 -17.406 -11.656 1 76.44 92 ARG A N 1
ATOM 716 C CA . ARG A 1 92 ? 22.906 -16.719 -10.383 1 76.44 92 ARG A CA 1
ATOM 717 C C . ARG A 1 92 ? 22.297 -17.531 -9.25 1 76.44 92 ARG A C 1
ATOM 719 O O . ARG A 1 92 ? 21.297 -18.234 -9.445 1 76.44 92 ARG A O 1
ATOM 726 N N . LYS A 1 93 ? 23.156 -17.484 -8.156 1 86.44 93 LYS A N 1
ATOM 727 C CA . LYS A 1 93 ? 22.75 -18.281 -7.004 1 86.44 93 LYS A CA 1
ATOM 728 C C . LYS A 1 93 ? 22.484 -17.391 -5.789 1 86.44 93 LYS A C 1
ATOM 730 O O . LYS A 1 93 ? 23.156 -16.391 -5.59 1 86.44 93 LYS A O 1
ATOM 735 N N . PHE A 1 94 ? 21.469 -17.781 -5.113 1 90.5 94 PHE A N 1
ATOM 736 C CA . PHE A 1 94 ? 21.234 -17.156 -3.812 1 90.5 94 PHE A CA 1
ATOM 737 C C . PHE A 1 94 ? 20.844 -18.203 -2.777 1 90.5 94 PHE A C 1
ATOM 739 O O . PHE A 1 94 ? 2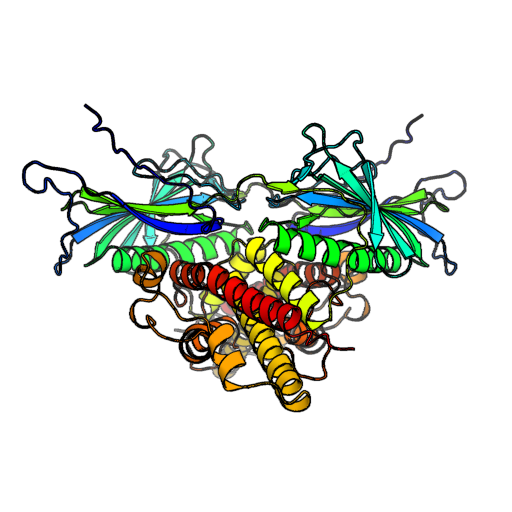0.562 -19.359 -3.123 1 90.5 94 PHE A O 1
ATOM 746 N N . THR A 1 95 ? 21 -17.844 -1.557 1 90.81 95 THR A N 1
ATOM 747 C CA . THR A 1 95 ? 20.703 -18.75 -0.451 1 90.81 95 THR A CA 1
ATOM 748 C C . THR A 1 95 ? 19.469 -18.266 0.315 1 90.81 95 THR A C 1
ATOM 750 O O . THR A 1 95 ? 19.328 -17.078 0.619 1 90.81 95 THR A O 1
ATOM 753 N N . VAL A 1 96 ? 18.578 -19.219 0.538 1 90.81 96 VAL A N 1
ATOM 754 C CA . VAL A 1 96 ? 17.453 -18.938 1.423 1 90.81 96 VAL A CA 1
ATOM 755 C C . VAL A 1 96 ? 17.734 -19.5 2.812 1 90.81 96 VAL A C 1
ATOM 757 O O . VAL A 1 96 ? 18.328 -20.578 2.947 1 90.81 96 VAL A O 1
ATOM 760 N N . HIS A 1 97 ? 17.281 -18.734 3.793 1 91.5 97 HIS A N 1
ATOM 761 C CA . HIS A 1 97 ? 17.5 -19.141 5.18 1 91.5 97 HIS A CA 1
ATOM 762 C C . HIS A 1 97 ? 16.172 -19.312 5.914 1 91.5 97 HIS A C 1
ATOM 764 O O . HIS A 1 97 ? 15.242 -18.531 5.715 1 91.5 97 HIS A O 1
ATOM 770 N N . LEU A 1 98 ? 16.203 -20.312 6.766 1 91.12 98 LEU A N 1
ATOM 771 C CA . LEU A 1 98 ? 15.055 -20.594 7.605 1 91.12 98 LEU A CA 1
ATOM 772 C C . LEU A 1 98 ? 15.312 -20.188 9.047 1 91.12 98 LEU A C 1
ATOM 774 O O . LEU A 1 98 ? 16.453 -20.234 9.516 1 91.12 98 LEU A O 1
ATOM 778 N N . ASN A 1 99 ? 14.297 -19.797 9.688 1 88.94 99 ASN A N 1
ATOM 779 C CA . ASN A 1 99 ? 14.438 -19.531 11.117 1 88.94 99 ASN A CA 1
ATOM 780 C C . ASN A 1 99 ? 14.281 -20.812 11.938 1 88.94 99 ASN A C 1
ATOM 782 O O . ASN A 1 99 ? 14.195 -21.906 11.383 1 88.94 99 ASN A O 1
ATOM 786 N N . GLN A 1 100 ? 14.258 -20.656 13.258 1 87.5 100 GLN A N 1
ATOM 787 C CA . GLN A 1 100 ? 14.25 -21.812 14.156 1 87.5 100 GLN A CA 1
ATOM 788 C C . GLN A 1 100 ? 12.961 -22.609 14.008 1 87.5 100 GLN A C 1
ATOM 790 O O . GLN A 1 100 ? 12.906 -23.781 14.383 1 87.5 100 GLN A O 1
ATOM 795 N N . PHE A 1 101 ? 11.922 -22.031 13.477 1 88.25 101 PHE A N 1
ATOM 796 C CA . PHE A 1 101 ? 10.641 -22.703 13.297 1 88.25 101 PHE A CA 1
ATOM 797 C C . PHE A 1 101 ? 10.5 -23.234 11.875 1 88.25 101 PHE A C 1
ATOM 799 O O . PHE A 1 101 ? 9.398 -23.594 11.445 1 88.25 101 PHE A O 1
ATOM 806 N N . LYS A 1 102 ? 11.578 -23.094 11.062 1 89.62 102 LYS A N 1
ATOM 807 C CA . LYS A 1 102 ? 11.664 -23.609 9.695 1 89.62 102 LYS A CA 1
ATOM 808 C C . LYS A 1 102 ? 10.844 -22.75 8.742 1 89.62 102 LYS A C 1
ATOM 810 O O . LYS A 1 102 ? 10.352 -23.234 7.723 1 89.62 102 LYS A O 1
ATOM 815 N N . GLN A 1 103 ? 10.609 -21.578 9.125 1 90.38 103 GLN A N 1
ATOM 816 C CA . GLN A 1 103 ? 9.961 -20.609 8.242 1 90.38 103 GLN A CA 1
ATOM 817 C C . GLN A 1 103 ? 10.992 -19.828 7.438 1 90.38 103 GLN A C 1
ATOM 819 O O . GLN A 1 103 ? 12.078 -19.516 7.938 1 90.38 103 GLN A O 1
ATOM 824 N N . LEU A 1 104 ? 10.664 -19.625 6.203 1 91.5 104 LEU A N 1
ATOM 825 C CA . LEU A 1 104 ? 11.508 -18.75 5.395 1 91.5 104 LEU A CA 1
ATOM 826 C C . LEU A 1 104 ? 11.734 -17.422 6.09 1 91.5 104 LEU A C 1
ATOM 828 O O . LEU A 1 104 ? 10.773 -16.75 6.492 1 91.5 104 LEU A O 1
ATOM 832 N N . SER A 1 105 ? 13.047 -17.016 6.203 1 90.88 105 SER A N 1
ATOM 833 C CA . SER A 1 105 ? 13.305 -15.883 7.086 1 90.88 105 SER A CA 1
ATOM 834 C C . SER A 1 105 ? 14.211 -14.852 6.418 1 90.88 105 SER A C 1
ATOM 836 O O . SER A 1 105 ? 14.156 -13.664 6.738 1 90.88 105 SER A O 1
ATOM 838 N N . SER A 1 106 ? 15.094 -15.32 5.59 1 91.5 106 SER A N 1
ATOM 839 C CA . SER A 1 106 ? 16.016 -14.391 4.953 1 91.5 106 SER A CA 1
ATOM 840 C C . SER A 1 106 ? 16.609 -14.984 3.682 1 91.5 106 SER A C 1
ATOM 842 O O . SER A 1 106 ? 16.406 -16.172 3.389 1 91.5 106 SER A O 1
ATOM 844 N N . VAL A 1 107 ? 17.219 -14.109 2.91 1 92.06 107 VAL A N 1
ATOM 845 C CA . VAL A 1 107 ? 17.922 -14.484 1.69 1 92.06 107 VAL A CA 1
ATOM 846 C C . VAL A 1 107 ? 19.281 -13.805 1.644 1 92.06 107 VAL A C 1
ATOM 848 O O . VAL A 1 107 ? 19.453 -12.695 2.166 1 92.06 107 VAL A O 1
ATOM 851 N N . SER A 1 108 ? 20.234 -14.484 1.042 1 92.06 108 SER A N 1
ATOM 852 C CA . SER A 1 108 ? 21.578 -13.898 0.89 1 92.06 108 SER A CA 1
ATOM 853 C C . SER A 1 108 ? 22.219 -14.352 -0.411 1 92.06 108 SER A C 1
ATOM 855 O O . SER A 1 108 ? 21.859 -15.383 -0.976 1 92.06 108 SER A O 1
ATOM 857 N N . CYS A 1 109 ? 23.141 -13.562 -0.88 1 92.94 109 CYS A N 1
ATOM 858 C CA . CYS A 1 109 ? 23.938 -13.922 -2.047 1 92.94 109 CYS A CA 1
ATOM 859 C C . CYS A 1 109 ? 25.219 -13.109 -2.1 1 92.94 109 CYS A C 1
ATOM 861 O O . CYS A 1 109 ? 25.359 -12.117 -1.387 1 92.94 109 CYS A O 1
ATOM 863 N N . THR A 1 110 ? 26.125 -13.656 -2.807 1 94.06 110 THR A N 1
ATOM 864 C CA . THR A 1 110 ? 27.344 -12.914 -3.141 1 94.06 110 THR A CA 1
ATOM 865 C C . THR A 1 110 ? 27.281 -12.398 -4.574 1 94.06 110 THR A C 1
ATOM 867 O O . THR A 1 110 ? 27.047 -13.172 -5.508 1 94.06 110 THR A O 1
ATOM 870 N N . ILE A 1 111 ? 27.5 -11.133 -4.711 1 93.06 111 ILE A N 1
ATOM 871 C CA . ILE A 1 111 ? 27.344 -10.492 -6.012 1 93.06 111 ILE A CA 1
ATOM 872 C C . ILE A 1 111 ? 28.609 -9.727 -6.363 1 93.06 111 ILE A C 1
ATOM 874 O O . ILE A 1 111 ? 29.109 -8.938 -5.562 1 93.06 111 ILE A O 1
ATOM 878 N N . ALA A 1 112 ? 29.109 -10.008 -7.531 1 94.56 112 ALA A N 1
ATOM 879 C CA . ALA A 1 112 ? 30.203 -9.195 -8.07 1 94.56 112 ALA A CA 1
ATOM 880 C C . ALA A 1 112 ? 29.672 -7.91 -8.703 1 94.56 112 ALA A C 1
ATOM 882 O O . ALA A 1 112 ? 28.844 -7.965 -9.617 1 94.56 112 ALA A O 1
ATOM 883 N N . ALA A 1 113 ? 30.078 -6.785 -8.195 1 92.69 113 ALA A N 1
ATOM 884 C CA . ALA A 1 113 ? 29.625 -5.488 -8.688 1 92.69 113 ALA A CA 1
ATOM 885 C C . ALA A 1 113 ? 30.688 -4.414 -8.469 1 92.69 113 ALA A C 1
ATOM 887 O O . ALA A 1 113 ? 31.625 -4.609 -7.703 1 92.69 113 ALA A O 1
ATOM 888 N N . LYS A 1 114 ? 30.531 -3.318 -9.133 1 90.88 114 LYS A N 1
ATOM 889 C CA . LYS A 1 114 ? 31.484 -2.219 -9.023 1 90.88 114 LYS A CA 1
ATOM 890 C C . LYS A 1 114 ? 31.141 -1.295 -7.863 1 90.88 114 LYS A C 1
ATOM 892 O O . LYS A 1 114 ? 31.984 -0.517 -7.406 1 90.88 114 LYS A O 1
ATOM 897 N N . SER A 1 115 ? 29.922 -1.354 -7.449 1 85.88 115 SER A N 1
ATOM 898 C CA . SER A 1 115 ? 29.438 -0.509 -6.355 1 85.88 115 SER A CA 1
ATOM 899 C C . SER A 1 115 ? 28.328 -1.191 -5.578 1 85.88 115 SER A C 1
ATOM 901 O O . SER A 1 115 ? 27.734 -2.174 -6.047 1 85.88 115 SER A O 1
ATOM 903 N N . TRP A 1 116 ? 28.062 -0.621 -4.418 1 83.94 116 TRP A N 1
ATOM 904 C CA . TRP A 1 116 ? 26.953 -1.124 -3.604 1 83.94 116 TRP A CA 1
ATOM 905 C C . TRP A 1 116 ? 25.625 -0.972 -4.332 1 83.94 116 TRP A C 1
ATOM 907 O O . TRP A 1 116 ? 24.781 -1.87 -4.289 1 83.94 116 TRP A O 1
ATOM 917 N N . GLN A 1 117 ? 25.453 0.14 -4.961 1 80.94 117 GLN A N 1
ATOM 918 C CA . GLN A 1 117 ? 24.219 0.388 -5.688 1 80.94 117 GLN A CA 1
ATOM 919 C C . GLN A 1 117 ? 23.984 -0.668 -6.766 1 80.94 117 GLN A C 1
ATOM 921 O O . GLN A 1 117 ? 22.875 -1.159 -6.934 1 80.94 117 GLN A O 1
ATOM 926 N N . GLU A 1 118 ? 25.031 -0.953 -7.414 1 84.94 118 GLU A N 1
ATOM 927 C CA . GLU A 1 118 ? 24.938 -1.989 -8.438 1 84.94 118 GLU A CA 1
ATOM 928 C C . GLU A 1 118 ? 24.641 -3.35 -7.816 1 84.94 118 GLU A C 1
ATOM 930 O O . GLU A 1 118 ? 23.812 -4.105 -8.336 1 84.94 118 GLU A O 1
ATOM 935 N N . ALA A 1 119 ? 25.312 -3.656 -6.734 1 88.44 119 ALA A N 1
ATOM 936 C CA . ALA A 1 119 ? 25.094 -4.922 -6.039 1 88.44 119 ALA A CA 1
ATOM 937 C C . ALA A 1 119 ? 23.641 -5.039 -5.578 1 88.44 119 ALA A C 1
ATOM 939 O O . ALA A 1 119 ? 23.016 -6.098 -5.719 1 88.44 119 ALA A O 1
ATOM 940 N N . LEU A 1 120 ? 23.156 -3.99 -5.078 1 86.5 120 LEU A N 1
ATOM 941 C CA . LEU A 1 120 ? 21.781 -3.951 -4.602 1 86.5 120 LEU A CA 1
ATOM 942 C C . LEU A 1 120 ? 20.812 -4.188 -5.75 1 86.5 120 LEU A C 1
ATOM 944 O O . LEU A 1 120 ? 19.812 -4.902 -5.59 1 86.5 120 LEU A O 1
ATOM 948 N N . GLN A 1 121 ? 21.031 -3.605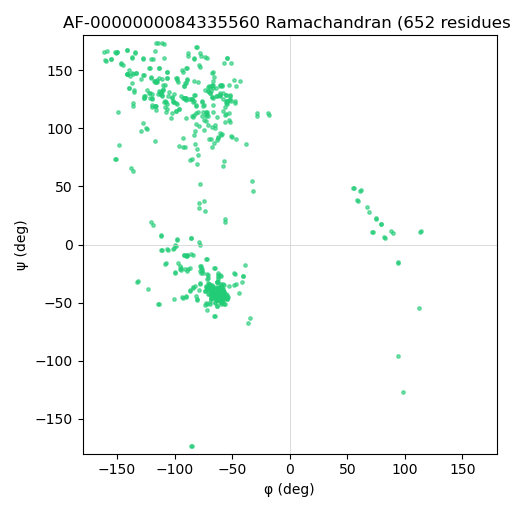 -6.836 1 83.62 121 GLN A N 1
ATOM 949 C CA . GLN A 1 121 ? 20.172 -3.775 -8 1 83.62 121 GLN A CA 1
ATOM 950 C C . GLN A 1 121 ? 20.156 -5.23 -8.461 1 83.62 121 GLN A C 1
ATOM 952 O O . GLN A 1 121 ? 19.078 -5.785 -8.727 1 83.62 121 GLN A O 1
ATOM 957 N N . VAL A 1 122 ? 21.312 -5.781 -8.555 1 86.88 122 VAL A N 1
ATOM 958 C CA . VAL A 1 122 ? 21.422 -7.172 -8.977 1 86.88 122 VAL A CA 1
ATOM 959 C C . VAL A 1 122 ? 20.688 -8.07 -7.98 1 86.88 122 VAL A C 1
ATOM 961 O O . VAL A 1 122 ? 20.031 -9.031 -8.367 1 86.88 122 VAL A O 1
ATOM 964 N N . PHE A 1 123 ? 20.859 -7.742 -6.738 1 89.19 123 PHE A N 1
ATOM 965 C CA . PHE A 1 123 ? 20.203 -8.5 -5.68 1 89.19 123 PHE A CA 1
ATOM 966 C C . PHE A 1 123 ? 18.688 -8.492 -5.859 1 89.19 123 PHE A C 1
ATOM 968 O O . PHE A 1 123 ? 18.047 -9.539 -5.848 1 89.19 123 PHE A O 1
ATOM 975 N N . HIS A 1 124 ? 18.109 -7.418 -6.066 1 86.56 124 HIS A N 1
ATOM 976 C CA . HIS A 1 124 ? 16.672 -7.285 -6.238 1 86.56 124 HIS A CA 1
ATOM 977 C C . HIS A 1 124 ? 16.203 -7.977 -7.516 1 86.56 124 HIS A C 1
ATOM 979 O O . HIS A 1 124 ? 15.148 -8.617 -7.531 1 86.56 124 HIS A O 1
ATOM 985 N N . ASP A 1 125 ? 16.969 -7.84 -8.578 1 83.12 125 ASP A N 1
ATOM 986 C CA . ASP A 1 125 ? 16.625 -8.469 -9.844 1 83.12 125 ASP A CA 1
ATOM 987 C C . ASP A 1 125 ? 16.531 -9.984 -9.703 1 83.12 125 ASP A C 1
ATOM 989 O O . ASP A 1 125 ? 15.812 -10.648 -10.445 1 83.12 125 ASP A O 1
ATOM 993 N N . MET A 1 126 ? 17.281 -10.422 -8.75 1 86.19 126 MET A N 1
ATOM 994 C CA . MET A 1 126 ? 17.312 -11.867 -8.539 1 86.19 126 MET A CA 1
ATOM 995 C C . MET A 1 126 ? 16.234 -12.305 -7.559 1 86.19 126 MET A C 1
ATOM 997 O O . MET A 1 126 ? 15.523 -13.273 -7.812 1 86.19 126 MET A O 1
ATOM 1001 N N . ILE A 1 127 ? 16.078 -11.594 -6.484 1 89.44 127 ILE A N 1
ATOM 1002 C CA . ILE A 1 127 ? 15.297 -12.078 -5.348 1 89.44 127 ILE A CA 1
ATOM 1003 C C . ILE A 1 127 ? 13.828 -11.727 -5.551 1 89.44 127 ILE A C 1
ATOM 1005 O O . ILE A 1 127 ? 12.938 -12.516 -5.215 1 89.44 127 ILE A O 1
ATOM 1009 N N . ASP A 1 128 ? 13.516 -10.609 -6.047 1 87.69 128 ASP A N 1
ATOM 1010 C CA . ASP A 1 128 ? 12.141 -10.117 -6.113 1 87.69 128 ASP A CA 1
ATOM 1011 C C . ASP A 1 128 ? 11.281 -11.031 -6.984 1 87.69 128 ASP A C 1
ATOM 1013 O O . ASP A 1 128 ? 10.18 -11.414 -6.59 1 87.69 128 ASP A O 1
ATOM 1017 N N . PRO A 1 129 ? 11.773 -11.398 -8.188 1 87 129 PRO A N 1
ATOM 1018 C CA . PRO A 1 129 ? 10.969 -12.328 -8.984 1 87 129 PRO A CA 1
ATOM 1019 C C . PRO A 1 129 ? 10.711 -13.648 -8.273 1 87 129 PRO A C 1
ATOM 1021 O O . PRO A 1 129 ? 9.641 -14.242 -8.422 1 87 129 PRO A O 1
ATOM 1024 N N . TYR A 1 130 ? 11.742 -14.109 -7.531 1 87.31 130 TYR A N 1
ATOM 1025 C CA . TYR A 1 130 ? 11.578 -15.336 -6.762 1 87.31 130 TYR A CA 1
ATOM 1026 C C . TYR A 1 130 ? 10.492 -15.18 -5.711 1 87.31 130 TYR A C 1
ATOM 1028 O O . TYR A 1 130 ? 9.641 -16.062 -5.543 1 87.31 130 TYR A O 1
ATOM 1036 N N . LEU A 1 131 ? 10.477 -14.109 -5.035 1 90.75 131 LEU A N 1
ATOM 1037 C CA . LEU A 1 131 ? 9.469 -13.852 -4.012 1 90.75 131 LEU A CA 1
ATOM 1038 C C . LEU A 1 131 ? 8.078 -13.727 -4.629 1 90.75 131 LEU A C 1
ATOM 1040 O O . LEU A 1 131 ? 7.094 -14.172 -4.047 1 90.75 131 LEU A O 1
ATOM 1044 N N . SER A 1 132 ? 8.008 -13.078 -5.77 1 91.19 132 SER A N 1
ATOM 1045 C CA . SER A 1 132 ? 6.73 -12.938 -6.461 1 91.19 132 SER A CA 1
ATOM 1046 C C . SER A 1 132 ? 6.184 -14.297 -6.887 1 91.19 132 SER A C 1
ATOM 1048 O O . SER A 1 132 ? 4.98 -14.555 -6.77 1 91.19 132 SER A O 1
ATOM 1050 N N . LEU A 1 133 ? 7.059 -15.133 -7.348 1 90.06 133 LEU A N 1
ATOM 1051 C CA . LEU A 1 133 ? 6.648 -16.484 -7.711 1 90.06 133 LEU A CA 1
ATOM 1052 C C . LEU A 1 133 ? 6.133 -17.234 -6.492 1 90.06 133 LEU A C 1
ATOM 1054 O O . LEU A 1 133 ? 5.078 -17.875 -6.555 1 90.06 133 LEU A O 1
ATOM 1058 N N . MET A 1 134 ? 6.836 -17.141 -5.414 1 90.38 134 MET A N 1
ATOM 1059 C CA . MET A 1 134 ? 6.441 -17.844 -4.199 1 90.38 134 MET A CA 1
ATOM 1060 C C . MET A 1 134 ? 5.121 -17.312 -3.66 1 90.38 134 MET A C 1
ATOM 1062 O O . MET A 1 134 ? 4.266 -18.078 -3.221 1 90.38 134 MET A O 1
ATOM 1066 N N . SER A 1 135 ? 5 -16.047 -3.664 1 91.81 135 SER A N 1
ATOM 1067 C CA . SER A 1 135 ? 3.754 -15.414 -3.24 1 91.81 135 SER A CA 1
ATOM 1068 C C . SER A 1 135 ? 2.578 -15.898 -4.082 1 91.81 135 SER A C 1
ATOM 1070 O O . SER A 1 135 ? 1.499 -16.172 -3.555 1 91.81 135 SER A O 1
ATOM 1072 N N . TRP A 1 136 ? 2.811 -15.953 -5.355 1 91.44 136 TRP A N 1
ATOM 1073 C CA . TRP A 1 136 ? 1.779 -16.438 -6.27 1 91.44 136 TRP A CA 1
ATOM 1074 C C . TRP A 1 136 ? 1.431 -17.891 -5.98 1 91.44 136 TRP A C 1
ATOM 1076 O O . TRP A 1 136 ? 0.256 -18.234 -5.828 1 91.44 136 TRP A O 1
ATOM 1086 N N . ARG A 1 137 ? 2.406 -18.672 -5.84 1 89.69 137 ARG A N 1
ATOM 1087 C CA . ARG A 1 137 ? 2.229 -20.109 -5.699 1 89.69 137 ARG A CA 1
ATOM 1088 C C . ARG A 1 137 ? 1.514 -20.453 -4.395 1 89.69 137 ARG A C 1
ATOM 1090 O O . ARG A 1 137 ? 0.635 -21.312 -4.367 1 89.69 137 ARG A O 1
ATOM 1097 N N . TYR A 1 138 ? 1.852 -19.734 -3.365 1 88.62 138 TYR A N 1
ATOM 1098 C CA . TYR A 1 138 ? 1.371 -20.141 -2.051 1 88.62 138 TYR A CA 1
ATOM 1099 C C . TYR A 1 138 ? 0.352 -19.156 -1.508 1 88.62 138 TYR A C 1
ATOM 1101 O O . TYR A 1 138 ? -0.185 -19.328 -0.413 1 88.62 138 TYR A O 1
ATOM 1109 N N . HIS A 1 139 ? 0.134 -18.094 -2.195 1 85.81 139 HIS A N 1
ATOM 1110 C CA . HIS A 1 139 ? -0.864 -17.094 -1.839 1 85.81 139 HIS A CA 1
ATOM 1111 C C . HIS A 1 139 ? -0.563 -16.469 -0.477 1 85.81 139 HIS A C 1
ATOM 1113 O O . HIS A 1 139 ? -1.429 -16.453 0.401 1 85.81 139 HIS A O 1
ATOM 1119 N N . VAL A 1 140 ? 0.664 -16.125 -0.3 1 88.38 140 VAL A N 1
ATOM 1120 C CA . VAL A 1 140 ? 1.07 -15.5 0.956 1 88.38 140 VAL A CA 1
ATOM 1121 C C . VAL A 1 140 ? 1.79 -14.18 0.673 1 88.38 140 VAL A C 1
ATOM 1123 O O . VAL A 1 140 ? 2.477 -14.047 -0.343 1 88.38 140 VAL A O 1
ATOM 1126 N N . PRO A 1 141 ? 1.636 -13.211 1.525 1 89.75 141 PRO A N 1
ATOM 1127 C CA . PRO A 1 141 ? 2.463 -12.008 1.407 1 89.75 141 PRO A CA 1
ATOM 1128 C C . PRO A 1 141 ? 3.936 -12.266 1.708 1 89.75 141 PRO A C 1
ATOM 1130 O O . PRO A 1 141 ? 4.258 -13.062 2.598 1 89.75 141 PRO A O 1
ATOM 1133 N N . LEU A 1 142 ? 4.777 -11.75 0.956 1 90.62 142 LEU A N 1
ATOM 1134 C CA . LEU A 1 142 ? 6.223 -11.812 1.156 1 90.62 142 LEU A CA 1
ATOM 1135 C C . LEU A 1 142 ? 6.867 -10.453 0.914 1 90.62 142 LEU A C 1
ATOM 1137 O O . LEU A 1 142 ? 6.836 -9.938 -0.207 1 90.62 142 LEU A O 1
ATOM 1141 N N . VAL A 1 143 ? 7.504 -9.914 1.938 1 86.56 143 VAL A N 1
ATOM 1142 C CA . VAL A 1 143 ? 8.133 -8.602 1.867 1 86.56 143 VAL A CA 1
ATOM 1143 C C . VAL A 1 143 ? 9.633 -8.734 2.131 1 86.56 143 VAL A C 1
ATOM 1145 O O . VAL A 1 143 ? 10.047 -9.438 3.055 1 86.56 143 VAL A O 1
ATOM 1148 N N . LEU A 1 144 ? 10.352 -8.18 1.272 1 86.44 144 LEU A N 1
ATOM 1149 C CA . LEU A 1 144 ? 11.789 -8.062 1.472 1 86.44 144 LEU A CA 1
ATOM 1150 C C . LEU A 1 144 ? 12.141 -6.762 2.186 1 86.44 144 LEU A C 1
ATOM 1152 O O . LEU A 1 144 ? 11.711 -5.684 1.766 1 86.44 144 LEU A O 1
ATOM 1156 N N . SER A 1 145 ? 12.859 -6.91 3.271 1 79.56 145 SER A N 1
ATOM 1157 C CA . SER A 1 145 ? 13.242 -5.738 4.051 1 79.56 145 SER A CA 1
ATOM 1158 C C . SER A 1 145 ? 14.664 -5.875 4.59 1 79.56 145 SER A C 1
ATOM 1160 O O . SER A 1 145 ? 15.281 -6.934 4.469 1 79.56 145 SER A O 1
ATOM 1162 N N . ASN A 1 146 ? 15.203 -4.766 5.078 1 79.19 146 ASN A N 1
ATOM 1163 C CA . ASN A 1 146 ? 16.484 -4.727 5.77 1 79.19 146 ASN A CA 1
ATOM 1164 C C . ASN A 1 146 ? 17.609 -5.309 4.906 1 79.19 146 ASN A C 1
ATOM 1166 O O . ASN A 1 146 ? 18.344 -6.188 5.352 1 79.19 146 ASN A O 1
ATOM 1170 N N . VAL A 1 147 ? 17.656 -4.863 3.719 1 83.75 147 VAL A N 1
ATOM 1171 C CA . VAL A 1 147 ? 18.719 -5.328 2.842 1 83.75 147 VAL A CA 1
ATOM 1172 C C . VAL A 1 147 ? 20.031 -4.633 3.209 1 83.75 147 VAL A C 1
ATOM 1174 O O . VAL A 1 147 ? 20.094 -3.4 3.252 1 83.75 147 VAL A O 1
ATOM 1177 N N . ASN A 1 148 ? 20.969 -5.395 3.514 1 85.69 148 ASN A N 1
ATOM 1178 C CA . ASN A 1 148 ? 22.297 -4.906 3.865 1 85.69 148 ASN A CA 1
ATOM 1179 C C . ASN A 1 148 ? 23.391 -5.703 3.168 1 85.69 148 ASN A C 1
ATOM 1181 O O . ASN A 1 148 ? 23.125 -6.73 2.545 1 85.69 148 ASN A O 1
ATOM 1185 N N . GLY A 1 149 ? 24.609 -5.152 3.18 1 88.56 149 GLY A N 1
ATOM 1186 C CA . GLY A 1 149 ? 25.703 -5.836 2.492 1 88.56 149 GLY A CA 1
ATOM 1187 C C . GLY A 1 149 ? 27.062 -5.48 3.037 1 88.56 149 GLY A C 1
ATOM 1188 O O . GLY A 1 149 ? 27.203 -4.516 3.791 1 88.56 149 GLY A O 1
ATOM 1189 N N . THR A 1 150 ? 28 -6.355 2.752 1 89 150 THR A N 1
ATOM 1190 C CA . THR A 1 150 ? 29.406 -6.168 3.094 1 89 150 THR A CA 1
ATOM 1191 C C . THR A 1 150 ? 30.297 -6.328 1.858 1 89 150 THR A C 1
ATOM 1193 O O . THR A 1 150 ? 30.156 -7.301 1.116 1 89 150 THR A O 1
ATOM 1196 N N . ASP A 1 151 ? 31.062 -5.324 1.676 1 89.31 151 ASP A N 1
ATOM 1197 C CA . ASP A 1 151 ? 32.125 -5.449 0.679 1 89.31 151 ASP A CA 1
ATOM 1198 C C . ASP A 1 151 ? 33.25 -6.312 1.203 1 89.31 151 ASP A C 1
ATOM 1200 O O . ASP A 1 151 ? 33.969 -5.914 2.135 1 89.31 151 ASP A O 1
ATOM 1204 N N . THR A 1 152 ? 33.5 -7.371 0.527 1 88.5 152 THR A N 1
ATOM 1205 C CA . THR A 1 152 ? 34.406 -8.344 1.093 1 88.5 152 THR A CA 1
ATOM 1206 C C . THR A 1 152 ? 35.875 -7.883 0.936 1 88.5 152 THR A C 1
ATOM 1208 O O . THR A 1 152 ? 36.75 -8.359 1.643 1 88.5 152 THR A O 1
ATOM 1211 N N . GLU A 1 153 ? 36.125 -7.047 0.023 1 86.69 153 GLU A N 1
ATOM 1212 C CA . GLU A 1 153 ? 37.469 -6.531 -0.176 1 86.69 153 GLU A CA 1
ATOM 1213 C C . GLU A 1 153 ? 37.781 -5.41 0.811 1 86.69 153 GLU A C 1
ATOM 1215 O O . GLU A 1 153 ? 38.875 -5.395 1.424 1 86.69 153 GLU A O 1
ATOM 1220 N N . THR A 1 154 ? 36.938 -4.5 0.986 1 82.88 154 THR A N 1
ATOM 1221 C CA . THR A 1 154 ? 37.188 -3.324 1.815 1 82.88 154 THR A CA 1
ATOM 1222 C C . THR A 1 154 ? 36.656 -3.537 3.227 1 82.88 154 THR A C 1
ATOM 1224 O O . THR A 1 154 ? 37 -2.787 4.145 1 82.88 154 THR A O 1
ATOM 1227 N N . THR A 1 155 ? 35.75 -4.434 3.422 1 80.38 155 THR A N 1
ATOM 1228 C CA . THR A 1 155 ? 35.031 -4.746 4.664 1 80.38 155 THR A CA 1
ATOM 1229 C C . THR A 1 155 ? 34.031 -3.648 5.012 1 80.38 155 THR A C 1
ATOM 1231 O O . THR A 1 155 ? 33.562 -3.582 6.141 1 80.38 155 THR A O 1
ATOM 1234 N N . TYR A 1 156 ? 33.875 -2.777 4.008 1 82.56 156 TYR A N 1
ATOM 1235 C CA . TYR A 1 156 ? 32.781 -1.816 4.211 1 82.56 156 TYR A CA 1
ATOM 1236 C C . TYR A 1 156 ? 31.453 -2.527 4.387 1 82.56 156 TYR A C 1
ATOM 1238 O O . TYR A 1 156 ? 31.172 -3.51 3.697 1 82.56 156 TYR A O 1
ATOM 1246 N N . GLN A 1 157 ? 30.734 -2.004 5.352 1 83.69 157 GLN A N 1
ATOM 1247 C CA . GLN A 1 157 ? 29.375 -2.504 5.559 1 83.69 157 GLN A CA 1
ATOM 1248 C C . GLN A 1 157 ? 28.328 -1.461 5.16 1 83.69 157 GLN A C 1
ATOM 1250 O O . GLN A 1 157 ? 28.5 -0.271 5.434 1 83.69 157 GLN A O 1
ATOM 1255 N N . TYR A 1 158 ? 27.406 -1.978 4.441 1 81.25 158 TYR A N 1
ATOM 1256 C CA . TYR A 1 158 ? 26.297 -1.129 3.998 1 81.25 158 TYR A CA 1
ATOM 1257 C C . TYR A 1 158 ? 24.984 -1.549 4.652 1 81.25 158 TYR A C 1
ATOM 1259 O O . TYR A 1 158 ? 24.688 -2.74 4.734 1 81.25 158 TYR A O 1
ATOM 1267 N N . ALA A 1 159 ? 24.375 -0.545 5.184 1 78.94 159 ALA A N 1
ATOM 1268 C CA . ALA A 1 159 ? 23.094 -0.816 5.836 1 78.94 159 ALA A CA 1
ATOM 1269 C C . ALA A 1 159 ? 22.078 0.279 5.523 1 78.94 159 ALA A C 1
ATOM 1271 O O . ALA A 1 159 ? 22.453 1.431 5.285 1 78.94 159 ALA A O 1
ATOM 1272 N N . LYS A 1 160 ? 20.859 -0.181 5.406 1 70.69 160 LYS A N 1
ATOM 1273 C CA . LYS A 1 160 ? 19.766 0.785 5.32 1 70.69 160 LYS A CA 1
ATOM 1274 C C . LYS A 1 160 ? 18.984 0.86 6.633 1 70.69 160 LYS A C 1
ATOM 1276 O O . LYS A 1 160 ? 18.766 -0.161 7.285 1 70.69 160 LYS A O 1
ATOM 1281 N N . PHE A 1 161 ? 18.844 2.049 6.965 1 69.25 161 PHE A N 1
ATOM 1282 C CA . PHE A 1 161 ? 18.109 2.303 8.203 1 69.25 161 PHE A CA 1
ATOM 1283 C C . PHE A 1 161 ? 16.891 3.176 7.949 1 69.25 161 PHE A C 1
ATOM 1285 O O . PHE A 1 161 ? 16.938 4.098 7.133 1 69.25 161 PHE A O 1
ATOM 1292 N N . ILE A 1 162 ? 15.719 2.648 8.398 1 65.69 162 ILE A N 1
ATOM 1293 C CA . ILE A 1 162 ? 14.523 3.482 8.375 1 65.69 162 ILE A CA 1
ATOM 1294 C C . ILE A 1 162 ? 14.273 4.066 9.766 1 65.69 162 ILE A C 1
ATOM 1296 O O . ILE A 1 162 ? 14.148 3.328 10.742 1 65.69 162 ILE A O 1
ATOM 1300 N N . GLN A 1 163 ? 14.25 5.305 9.805 1 69.38 163 GLN A N 1
ATOM 1301 C CA . GLN A 1 163 ? 14.016 5.957 11.086 1 69.38 163 GLN A CA 1
ATOM 1302 C C . GLN A 1 163 ? 12.602 5.672 11.594 1 69.38 163 GLN A C 1
ATOM 1304 O O . GLN A 1 163 ? 11.625 5.84 10.859 1 69.38 163 GLN A O 1
ATOM 1309 N N . SER A 1 164 ? 12.648 5.199 12.773 1 71.31 164 SER A N 1
ATOM 1310 C CA . SER A 1 164 ? 11.352 4.914 13.391 1 71.31 164 SER A CA 1
ATOM 1311 C C . SER A 1 164 ? 10.562 6.195 13.625 1 71.31 164 SER A C 1
ATOM 1313 O O . SER A 1 164 ? 11.141 7.25 13.906 1 71.31 164 SER A O 1
ATOM 1315 N N . ILE A 1 165 ? 9.305 6.109 13.461 1 77.88 165 ILE A N 1
ATOM 1316 C CA . ILE A 1 165 ? 8.414 7.18 13.898 1 77.88 165 ILE A CA 1
ATOM 1317 C C . ILE A 1 165 ? 8.148 7.047 15.391 1 77.88 165 ILE A C 1
ATOM 1319 O O . ILE A 1 165 ? 7.629 6.027 15.852 1 77.88 165 ILE A O 1
ATOM 1323 N N . PRO A 1 166 ? 8.594 7.922 16.156 1 78.81 166 PRO A N 1
ATOM 1324 C CA . PRO A 1 166 ? 8.375 7.816 17.594 1 78.81 166 PRO A CA 1
ATOM 1325 C C . PRO A 1 166 ? 6.922 8.094 17.984 1 78.81 166 PRO A C 1
ATOM 1327 O O . PRO A 1 166 ? 6.172 8.695 17.219 1 78.81 166 PRO A O 1
ATOM 1330 N N . GLU A 1 167 ? 6.676 7.609 19.156 1 85.12 167 GLU A N 1
ATOM 1331 C CA . GLU A 1 167 ? 5.395 7.973 19.766 1 85.12 167 GLU A CA 1
ATOM 1332 C C . GLU A 1 167 ? 5.27 9.484 19.906 1 85.12 167 GLU A C 1
ATOM 1334 O O . GLU A 1 167 ? 6.23 10.164 20.281 1 85.12 167 GLU A O 1
ATOM 1339 N N . LYS A 1 168 ? 4.082 9.984 19.562 1 87.88 168 LYS A N 1
ATOM 1340 C CA . LYS A 1 168 ? 3.809 11.422 19.641 1 87.88 168 LYS A CA 1
ATOM 1341 C C . LYS A 1 168 ? 2.734 11.727 20.672 1 87.88 168 LYS A C 1
ATOM 1343 O O . LYS A 1 168 ? 1.749 10.992 20.797 1 87.88 168 LYS A O 1
ATOM 1348 N N . LEU A 1 169 ? 2.969 12.812 21.391 1 88.06 169 LEU A N 1
ATOM 1349 C CA . LEU A 1 169 ? 1.938 13.297 22.312 1 88.06 169 LEU A CA 1
ATOM 1350 C C . LEU A 1 169 ? 0.914 14.148 21.562 1 88.06 169 LEU A C 1
ATOM 1352 O O . LEU A 1 169 ? 1.281 15.016 20.766 1 88.06 169 LEU A O 1
ATOM 1356 N N . PHE A 1 170 ? -0.324 13.711 21.688 1 83.88 170 PHE A N 1
ATOM 1357 C CA . PHE A 1 170 ? -1.348 14.508 21.031 1 83.88 170 PHE A CA 1
ATOM 1358 C C . PHE A 1 170 ? -2.393 14.992 22.031 1 83.88 170 PHE A C 1
ATOM 1360 O O . PHE A 1 170 ? -2.52 14.43 23.125 1 83.88 170 PHE A O 1
ATOM 1367 N N . SER A 1 171 ? -2.996 16.172 21.688 1 78.56 171 SER A N 1
ATOM 1368 C CA . SER A 1 171 ? -4.035 16.75 22.531 1 78.56 171 SER A CA 1
ATOM 1369 C C . SER A 1 171 ? -5.426 16.484 21.969 1 78.56 171 SER A C 1
ATOM 1371 O O . SER A 1 171 ? -5.656 16.641 20.766 1 78.56 171 SER A O 1
ATOM 1373 N N . LEU A 1 172 ? -6.191 15.875 22.781 1 73.12 172 LEU A N 1
ATOM 1374 C CA . LEU A 1 172 ? -7.574 15.586 22.422 1 73.12 172 LEU A CA 1
ATOM 1375 C C . LEU A 1 172 ? -8.453 16.828 22.594 1 73.12 172 LEU A C 1
ATOM 1377 O O . LEU A 1 172 ? -9.531 16.75 23.188 1 73.12 172 LEU A O 1
ATOM 1381 N N . THR A 1 173 ? -7.848 18 22.281 1 61.97 173 THR A N 1
ATOM 1382 C CA . THR A 1 173 ? -8.711 19.156 22.469 1 61.97 173 THR A CA 1
ATOM 1383 C C . THR A 1 173 ? -9.922 19.094 21.547 1 61.97 173 THR A C 1
ATOM 1385 O O . THR A 1 173 ? -9.828 18.594 20.438 1 61.97 173 THR A O 1
ATOM 1388 N N . GLN A 1 174 ? -11.094 19.234 22.141 1 57.12 174 GLN A N 1
ATOM 1389 C CA . GLN A 1 174 ? -12.438 19.219 21.562 1 57.12 174 GLN A CA 1
ATOM 1390 C C . GLN A 1 174 ? -12.578 20.25 20.469 1 57.12 174 GLN A C 1
ATOM 1392 O O . GLN A 1 174 ? -13.695 20.625 20.094 1 57.12 174 GLN A O 1
ATOM 1397 N N . GLU A 1 175 ? -11.461 20.688 19.938 1 54.81 175 GLU A N 1
ATOM 1398 C CA . GLU A 1 175 ? -11.727 21.656 18.891 1 54.81 175 GLU A CA 1
ATOM 1399 C C . GLU A 1 175 ? -12.32 20.969 17.656 1 54.81 175 GLU A C 1
ATOM 1401 O O . GLU A 1 175 ? -11.953 19.844 17.328 1 54.81 175 GLU A O 1
ATOM 1406 N N . PRO A 1 176 ? -13.398 21.656 17.25 1 57.38 176 PRO A N 1
ATOM 1407 C CA . PRO A 1 176 ? -14.031 21.094 16.047 1 57.38 176 PRO A CA 1
ATOM 1408 C C . PRO A 1 176 ? -13.031 20.781 14.938 1 57.38 176 PRO A C 1
ATOM 1410 O O . PRO A 1 176 ? -12.078 21.531 14.734 1 57.38 176 PRO A O 1
ATOM 1413 N N . VAL A 1 177 ? -13.094 19.641 14.609 1 56.75 177 VAL A N 1
ATOM 1414 C CA . VAL A 1 177 ? -12.258 19.266 13.469 1 56.75 177 VAL A CA 1
ATOM 1415 C C . VAL A 1 177 ? -12.523 20.203 12.297 1 56.75 177 VAL A C 1
ATOM 1417 O O . VAL A 1 177 ? -13.664 20.344 11.844 1 56.75 177 VAL A O 1
ATOM 1420 N N . GLU A 1 178 ? -11.602 21.094 11.992 1 59.66 178 GLU A N 1
ATOM 1421 C CA . GLU A 1 178 ? -11.68 22.062 10.914 1 59.66 178 GLU A CA 1
ATOM 1422 C C . GLU A 1 178 ? -11.953 21.391 9.57 1 59.66 178 GLU A C 1
ATOM 1424 O O . GLU A 1 178 ? -11.422 20.328 9.289 1 59.66 178 GLU A O 1
ATOM 1429 N N . ARG A 1 179 ? -13.039 21.875 9.039 1 61.91 179 ARG A N 1
ATOM 1430 C CA . ARG A 1 179 ? -13.258 21.422 7.672 1 61.91 179 ARG A CA 1
ATOM 1431 C C . ARG A 1 179 ? -12.32 22.125 6.699 1 61.91 179 ARG A C 1
ATOM 1433 O O . ARG A 1 179 ? -12.344 23.344 6.578 1 61.91 179 ARG A O 1
ATOM 1440 N N . TYR A 1 180 ? -11.477 21.422 6.305 1 73.81 180 TYR A N 1
ATOM 1441 C CA . TYR A 1 180 ? -10.57 21.891 5.266 1 73.81 180 TYR A CA 1
ATOM 1442 C C . TYR A 1 180 ? -11.227 21.812 3.893 1 73.81 180 TYR A C 1
ATOM 1444 O O . TYR A 1 180 ? -12.227 21.125 3.715 1 73.81 180 TYR A O 1
ATOM 1452 N N . THR A 1 181 ? -10.719 22.672 3.059 1 78.25 181 THR A N 1
ATOM 1453 C CA . THR A 1 181 ? -11.164 22.562 1.675 1 78.25 181 THR A CA 1
ATOM 1454 C C . THR A 1 181 ? -10.93 21.156 1.146 1 78.25 181 THR A C 1
ATOM 1456 O O . THR A 1 181 ? -10.117 20.406 1.697 1 78.25 181 THR A O 1
ATOM 1459 N N . GLU A 1 182 ? -11.602 20.906 0.175 1 77.88 182 GLU A N 1
ATOM 1460 C CA . GLU A 1 182 ? -11.508 19.578 -0.43 1 77.88 182 GLU A CA 1
ATOM 1461 C C . GLU A 1 182 ? -10.07 19.266 -0.85 1 77.88 182 GLU A C 1
ATOM 1463 O O . GLU A 1 182 ? -9.617 18.125 -0.714 1 77.88 182 GLU A O 1
ATOM 1468 N N . HIS A 1 183 ? -9.398 20.297 -1.269 1 79.62 183 HIS A N 1
ATOM 1469 C CA . HIS A 1 183 ? -8.023 20.125 -1.715 1 79.62 183 HIS A CA 1
ATOM 1470 C C . HIS A 1 183 ? -7.109 19.75 -0.55 1 79.62 183 HIS A C 1
ATOM 1472 O O . HIS A 1 183 ? -6.289 18.844 -0.663 1 79.62 183 HIS A O 1
ATOM 1478 N N . ILE A 1 184 ? -7.348 20.422 0.472 1 87.06 184 ILE A N 1
ATOM 1479 C CA . ILE A 1 184 ? -6.5 20.203 1.638 1 87.06 184 ILE A CA 1
ATOM 1480 C C . ILE A 1 184 ? -6.844 18.859 2.277 1 87.06 184 ILE A C 1
ATOM 1482 O O . ILE A 1 184 ? -5.949 18.125 2.713 1 87.06 184 ILE A O 1
ATOM 1486 N N . ALA A 1 185 ? -8.102 18.578 2.23 1 86.25 185 ALA A N 1
ATOM 1487 C CA . ALA A 1 185 ? -8.531 17.281 2.76 1 86.25 185 ALA A CA 1
ATOM 1488 C C . ALA A 1 185 ? -7.922 16.141 1.961 1 86.25 185 ALA A C 1
ATOM 1490 O O . ALA A 1 185 ? -7.48 15.141 2.535 1 86.25 185 ALA A O 1
ATOM 1491 N N . ALA A 1 186 ? -7.902 16.297 0.7 1 86.62 186 ALA A N 1
ATOM 1492 C CA . ALA A 1 186 ? -7.305 15.289 -0.167 1 86.62 186 ALA A CA 1
ATOM 1493 C C . ALA A 1 186 ? -5.809 15.148 0.101 1 86.62 186 ALA A C 1
ATOM 1495 O O . ALA A 1 186 ? -5.27 14.039 0.115 1 86.62 186 ALA A O 1
ATOM 1496 N N . LEU A 1 187 ? -5.172 16.281 0.304 1 91.75 187 LEU A N 1
ATOM 1497 C CA . LEU A 1 187 ? -3.75 16.266 0.63 1 91.75 187 LEU A CA 1
ATOM 1498 C C . LEU A 1 187 ? -3.482 15.438 1.878 1 91.75 187 LEU A C 1
ATOM 1500 O O . LEU A 1 187 ? -2.59 14.586 1.881 1 91.75 187 LEU A O 1
ATOM 1504 N N . PHE A 1 188 ? -4.305 15.656 2.887 1 91.88 188 PHE A N 1
ATOM 1505 C CA . PHE A 1 188 ? -4.129 14.93 4.137 1 91.88 188 PHE A CA 1
ATOM 1506 C C . PHE A 1 188 ? -4.379 13.438 3.938 1 91.88 188 PHE A C 1
ATOM 1508 O O . PHE A 1 188 ? -3.686 12.602 4.52 1 91.88 188 PHE A O 1
ATOM 1515 N N . SER A 1 189 ? -5.344 13.164 3.137 1 90.5 189 SER A N 1
ATOM 1516 C CA . SER A 1 189 ? -5.691 11.766 2.906 1 90.5 189 SER A CA 1
ATOM 1517 C C . SER A 1 189 ? -4.57 11.031 2.174 1 90.5 189 SER A C 1
ATOM 1519 O O . SER A 1 189 ? -4.203 9.914 2.551 1 90.5 189 SER A O 1
ATOM 1521 N N . PHE A 1 190 ? -3.99 11.633 1.167 1 90.38 190 PHE A N 1
ATOM 1522 C CA . PHE A 1 190 ? -2.904 11 0.427 1 90.38 190 PHE A CA 1
ATOM 1523 C C . PHE A 1 190 ? -1.646 10.914 1.283 1 90.38 190 PHE A C 1
ATOM 1525 O O . PHE A 1 190 ? -0.875 9.961 1.163 1 90.38 190 PHE A O 1
ATOM 1532 N N . HIS A 1 191 ? -1.477 11.906 2.08 1 92.81 191 HIS A N 1
ATOM 1533 C CA . HIS A 1 191 ? -0.368 11.82 3.023 1 92.81 191 HIS A CA 1
ATOM 1534 C C . HIS A 1 191 ? -0.504 10.602 3.93 1 92.81 191 HIS A C 1
ATOM 1536 O O . HIS A 1 191 ? 0.46 9.859 4.129 1 92.81 191 HIS A O 1
ATOM 1542 N N . ARG A 1 192 ? -1.631 10.422 4.453 1 91.38 192 ARG A N 1
ATOM 1543 C CA . ARG A 1 192 ? -1.853 9.273 5.332 1 91.38 192 ARG A CA 1
ATOM 1544 C C . ARG A 1 192 ? -1.645 7.965 4.586 1 91.38 192 ARG A C 1
ATOM 1546 O O . ARG A 1 192 ? -1.026 7.035 5.109 1 91.38 192 ARG A O 1
ATOM 1553 N N . GLU A 1 193 ? -2.15 7.902 3.367 1 88.62 193 GLU A N 1
ATOM 1554 C CA . GLU A 1 193 ? -1.927 6.711 2.549 1 88.62 193 GLU A CA 1
ATOM 1555 C C . GLU A 1 193 ? -0.437 6.434 2.375 1 88.62 193 GLU A C 1
ATOM 1557 O O . GLU A 1 193 ? -0.001 5.285 2.467 1 88.62 193 GLU A O 1
ATOM 1562 N N . MET A 1 194 ? 0.237 7.453 2.184 1 88.69 194 MET A N 1
ATOM 1563 C CA . MET A 1 194 ? 1.675 7.309 1.975 1 88.69 194 MET A CA 1
ATOM 1564 C C . MET A 1 194 ? 2.357 6.773 3.229 1 88.69 194 MET A C 1
ATOM 1566 O O . MET A 1 194 ? 3.107 5.797 3.164 1 88.69 194 MET A O 1
ATOM 1570 N N . VAL A 1 195 ? 2.059 7.395 4.312 1 88.44 195 VAL A N 1
ATOM 1571 C CA . VAL A 1 195 ? 2.768 7.07 5.547 1 88.44 195 VAL A CA 1
ATOM 1572 C C . VAL A 1 195 ? 2.332 5.695 6.051 1 88.44 195 VAL A C 1
ATOM 1574 O O . VAL A 1 195 ? 3.105 4.996 6.703 1 88.44 195 VAL A O 1
ATOM 1577 N N . ASN A 1 196 ? 1.119 5.293 5.68 1 85.94 196 ASN A N 1
ATOM 1578 C CA . ASN A 1 196 ? 0.608 3.98 6.055 1 85.94 196 ASN A CA 1
ATOM 1579 C C . ASN A 1 196 ? 1.204 2.875 5.188 1 85.94 196 ASN A C 1
ATOM 1581 O O . ASN A 1 196 ? 1.154 1.699 5.551 1 85.94 196 ASN A O 1
ATOM 1585 N N . SER A 1 197 ? 1.751 3.248 4.039 1 82.31 197 SER A N 1
ATOM 1586 C CA . SER A 1 197 ? 2.096 2.236 3.047 1 82.31 197 SER A CA 1
ATOM 1587 C C . SER A 1 197 ? 3.512 1.709 3.264 1 82.31 197 SER A C 1
ATOM 1589 O O . SER A 1 197 ? 4.438 2.484 3.516 1 82.31 197 SER A O 1
ATOM 1591 N N . THR A 1 198 ? 3.607 0.417 3.031 1 75.19 198 THR A N 1
ATOM 1592 C CA . THR A 1 198 ? 4.93 -0.2 3.051 1 75.19 198 THR A CA 1
ATOM 1593 C C . THR A 1 198 ? 5.441 -0.423 1.632 1 75.19 198 THR A C 1
ATOM 1595 O O . THR A 1 198 ? 6.578 -0.857 1.438 1 75.19 198 THR A O 1
ATOM 1598 N N . SER A 1 199 ? 4.617 -0.113 0.689 1 80.19 199 SER A N 1
ATOM 1599 C CA . SER A 1 199 ? 4.98 -0.303 -0.711 1 80.19 199 SER A CA 1
ATOM 1600 C C . SER A 1 199 ? 5.656 0.939 -1.28 1 80.19 199 SER A C 1
ATOM 1602 O O . SER A 1 199 ? 5.066 2.021 -1.297 1 80.19 199 SER A O 1
ATOM 1604 N N . GLY A 1 200 ? 6.82 0.727 -1.8 1 81.12 200 GLY A N 1
ATOM 1605 C CA . GLY A 1 200 ? 7.539 1.826 -2.424 1 81.12 200 GLY A CA 1
ATOM 1606 C C . GLY A 1 200 ? 6.773 2.465 -3.568 1 81.12 200 GLY A C 1
ATOM 1607 O O . GLY A 1 200 ? 6.562 3.68 -3.58 1 81.12 200 GLY A O 1
ATOM 1608 N N . PRO A 1 201 ? 6.293 1.68 -4.488 1 81.62 201 PRO A N 1
ATOM 1609 C CA . PRO A 1 201 ? 5.535 2.225 -5.617 1 81.62 201 PRO A CA 1
ATOM 1610 C C . PRO A 1 201 ? 4.297 3.004 -5.172 1 81.62 201 PRO A C 1
ATOM 1612 O O . PRO A 1 201 ? 4.027 4.086 -5.699 1 81.62 201 PRO A O 1
ATOM 1615 N N . TYR A 1 202 ? 3.615 2.512 -4.219 1 85.38 202 TYR A N 1
ATOM 1616 C CA . TYR A 1 202 ? 2.412 3.213 -3.787 1 85.38 202 TYR A CA 1
ATOM 1617 C C . TYR A 1 202 ? 2.764 4.496 -3.043 1 85.38 202 TYR A C 1
ATOM 1619 O O . TYR A 1 202 ? 2.076 5.508 -3.182 1 85.38 202 TYR A O 1
ATOM 1627 N N . ARG A 1 203 ? 3.768 4.477 -2.258 1 86.69 203 ARG A N 1
ATOM 1628 C CA . ARG A 1 203 ? 4.238 5.691 -1.604 1 86.69 203 ARG A CA 1
ATOM 1629 C C . ARG A 1 203 ? 4.547 6.781 -2.629 1 86.69 203 ARG A C 1
ATOM 1631 O O . ARG A 1 203 ? 4.195 7.945 -2.43 1 86.69 203 ARG A O 1
ATOM 1638 N N . LEU A 1 204 ? 5.18 6.363 -3.682 1 88.06 204 LEU A N 1
ATOM 1639 C CA . LEU A 1 204 ? 5.547 7.328 -4.711 1 88.06 204 LEU A CA 1
ATOM 1640 C C . LEU A 1 204 ? 4.305 7.895 -5.395 1 88.06 204 LEU A C 1
ATOM 1642 O O . LEU A 1 204 ? 4.242 9.094 -5.688 1 88.06 204 LEU A O 1
ATOM 1646 N N . LEU A 1 205 ? 3.35 7.027 -5.652 1 86.75 205 LEU A N 1
ATOM 1647 C CA . LEU A 1 205 ? 2.107 7.504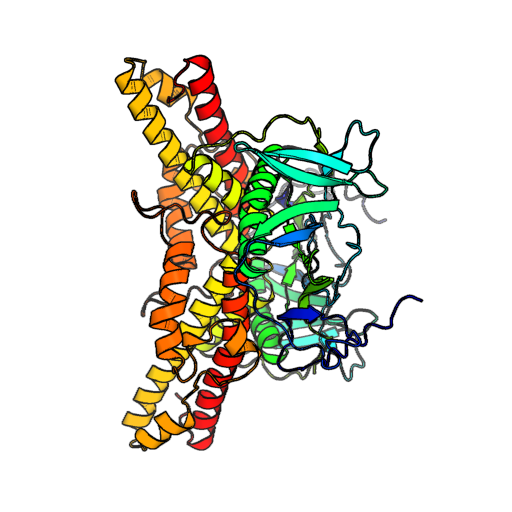 -6.246 1 86.75 205 LEU A CA 1
ATOM 1648 C C . LEU A 1 205 ? 1.418 8.508 -5.332 1 86.75 205 LEU A C 1
ATOM 1650 O O . LEU A 1 205 ? 0.933 9.547 -5.793 1 86.75 205 LEU A O 1
ATOM 1654 N N . CYS A 1 206 ? 1.455 8.25 -4.055 1 90.62 206 CYS A N 1
ATOM 1655 C CA . CYS A 1 206 ? 0.795 9.109 -3.08 1 90.62 206 CYS A CA 1
ATOM 1656 C C . CYS A 1 206 ? 1.522 10.445 -2.953 1 90.62 206 CYS A C 1
ATOM 1658 O O . CYS A 1 206 ? 0.891 11.5 -2.941 1 90.62 206 CYS A O 1
ATOM 1660 N N . ILE A 1 207 ? 2.85 10.398 -2.918 1 91.94 207 ILE A N 1
ATOM 1661 C CA . ILE A 1 207 ? 3.592 11.641 -2.752 1 91.94 207 ILE A CA 1
ATOM 1662 C C . ILE A 1 207 ? 3.471 12.484 -4.016 1 91.94 207 ILE A C 1
ATOM 1664 O O . ILE A 1 207 ? 3.424 13.719 -3.947 1 91.94 207 ILE A O 1
ATOM 1668 N N . HIS A 1 208 ? 3.418 11.844 -5.109 1 91.25 208 HIS A N 1
ATOM 1669 C CA . HIS A 1 208 ? 3.186 12.578 -6.348 1 91.25 208 HIS A CA 1
ATOM 1670 C C . HIS A 1 208 ? 1.852 13.312 -6.305 1 91.25 208 HIS A C 1
ATOM 1672 O O . HIS A 1 208 ? 1.771 14.484 -6.695 1 91.25 208 HIS A O 1
ATOM 1678 N N . LYS A 1 209 ? 0.85 12.656 -5.816 1 90.19 209 LYS A N 1
ATOM 1679 C CA . LYS A 1 209 ? -0.461 13.281 -5.684 1 90.19 209 LYS A CA 1
ATOM 1680 C C . LYS A 1 209 ? -0.417 14.445 -4.691 1 90.19 209 LYS A C 1
ATOM 1682 O O . LYS A 1 209 ? -0.985 15.508 -4.949 1 90.19 209 LYS A O 1
ATOM 1687 N N . CYS A 1 210 ? 0.19 14.219 -3.592 1 92.81 210 CYS A N 1
ATOM 1688 C CA . CYS A 1 210 ? 0.338 15.281 -2.6 1 92.81 210 CYS A CA 1
ATOM 1689 C C . CYS A 1 210 ? 1.009 16.5 -3.209 1 92.81 210 CYS A C 1
ATOM 1691 O O . CYS A 1 210 ? 0.525 17.625 -3.047 1 92.81 210 CYS A O 1
ATOM 1693 N N . LEU A 1 211 ? 2.055 16.234 -3.955 1 93.38 211 LEU A N 1
ATOM 1694 C CA . LEU A 1 211 ? 2.803 17.328 -4.566 1 93.38 211 LEU A CA 1
ATOM 1695 C C . LEU A 1 211 ? 1.953 18.047 -5.602 1 93.38 211 LEU A C 1
ATOM 1697 O O . LEU A 1 211 ? 2.02 19.281 -5.719 1 93.38 211 LEU A O 1
ATOM 1701 N N . THR A 1 212 ? 1.191 17.328 -6.324 1 90.44 212 THR A N 1
ATOM 1702 C CA . THR A 1 212 ? 0.288 17.922 -7.305 1 90.44 212 THR A CA 1
ATOM 1703 C C . THR A 1 212 ? -0.749 18.797 -6.613 1 90.44 212 THR A C 1
ATOM 1705 O O . THR A 1 212 ? -1.026 19.906 -7.07 1 90.44 212 THR A O 1
ATOM 1708 N N . LEU A 1 213 ? -1.265 18.328 -5.539 1 90 213 LEU A N 1
ATOM 1709 C CA . LEU A 1 213 ? -2.262 19.078 -4.785 1 90 213 LEU A CA 1
ATOM 1710 C C . LEU A 1 213 ? -1.655 20.344 -4.191 1 90 213 LEU A C 1
ATOM 1712 O O . LEU A 1 213 ? -2.279 21.406 -4.215 1 90 213 LEU A O 1
ATOM 1716 N N . VAL A 1 214 ? -0.493 20.234 -3.709 1 92.62 214 VAL A N 1
ATOM 1717 C CA . VAL A 1 214 ? 0.189 21.391 -3.148 1 92.62 214 VAL A CA 1
ATOM 1718 C C . VAL A 1 214 ? 0.462 22.406 -4.25 1 92.62 214 VAL A C 1
ATOM 1720 O O . VAL A 1 214 ? 0.314 23.625 -4.035 1 92.62 214 VAL A O 1
ATOM 1723 N N . ASN A 1 215 ? 0.863 21.922 -5.402 1 90.31 215 ASN A N 1
ATOM 1724 C CA . ASN A 1 215 ? 1.085 22.812 -6.539 1 90.31 215 ASN A CA 1
ATOM 1725 C C . ASN A 1 215 ? -0.201 23.516 -6.957 1 90.31 215 ASN A C 1
ATOM 1727 O O . ASN A 1 215 ? -0.176 24.703 -7.332 1 90.31 215 ASN A O 1
ATOM 1731 N N . GLN A 1 216 ? -1.199 22.812 -6.957 1 88.06 216 GLN A N 1
ATOM 1732 C CA . GLN A 1 216 ? -2.492 23.422 -7.254 1 88.06 216 GLN A CA 1
ATOM 1733 C C . GLN A 1 216 ? -2.859 24.484 -6.211 1 88.06 216 GLN A C 1
ATOM 1735 O O . GLN A 1 216 ? -3.357 25.547 -6.551 1 88.06 216 GLN A O 1
ATOM 1740 N N . PHE A 1 217 ? -2.668 24.109 -5.008 1 90.06 217 PHE A N 1
ATOM 1741 C CA . PHE A 1 217 ? -2.924 25.062 -3.922 1 90.06 217 PHE A CA 1
ATOM 1742 C C . PHE A 1 217 ? -2.074 26.312 -4.082 1 90.06 217 PHE A C 1
ATOM 1744 O O . PHE A 1 217 ? -2.547 27.422 -3.838 1 90.06 217 PHE A O 1
ATOM 1751 N N . LYS A 1 218 ? -0.875 26.109 -4.473 1 92.62 218 LYS A N 1
ATOM 1752 C CA . LYS A 1 218 ? 0.028 27.234 -4.742 1 92.62 218 LYS A CA 1
ATOM 1753 C C . LYS A 1 218 ? -0.509 28.109 -5.867 1 92.62 218 LYS A C 1
ATOM 1755 O O . LYS A 1 218 ? -0.469 29.344 -5.77 1 92.62 218 LYS A O 1
ATOM 1760 N N . SER A 1 219 ? -1.007 27.5 -6.879 1 91.06 219 SER A N 1
ATOM 1761 C CA . SER A 1 219 ? -1.553 28.219 -8.023 1 91.06 219 SER A CA 1
ATOM 1762 C C . SER A 1 219 ? -2.807 29 -7.645 1 91.06 219 SER A C 1
ATOM 1764 O O . SER A 1 219 ? -2.977 30.156 -8.047 1 91.06 219 SER A O 1
ATOM 1766 N N . VAL A 1 220 ? -3.629 28.344 -6.926 1 90.06 220 VAL A N 1
ATOM 1767 C CA . VAL A 1 220 ? -4.848 29 -6.465 1 90.06 220 VAL A CA 1
ATOM 1768 C C . VAL A 1 220 ? -4.484 30.203 -5.598 1 90.06 220 VAL A C 1
ATOM 1770 O O . VAL A 1 220 ? -5.078 31.281 -5.734 1 90.06 220 VAL A O 1
ATOM 1773 N N . THR A 1 221 ? -3.561 30.078 -4.742 1 93.5 221 THR A N 1
ATOM 1774 C CA . THR A 1 221 ? -3.121 31.172 -3.881 1 93.5 221 THR A CA 1
ATOM 1775 C C . THR A 1 221 ? -2.508 32.281 -4.707 1 93.5 221 THR A C 1
ATOM 1777 O O . THR A 1 221 ? -2.734 33.469 -4.422 1 93.5 221 THR A O 1
ATOM 1780 N N . HIS A 1 222 ? -1.747 31.875 -5.68 1 94.81 222 HIS A N 1
ATOM 1781 C CA . HIS A 1 222 ? -1.167 32.844 -6.598 1 94.81 222 HIS A CA 1
ATOM 1782 C C . HIS A 1 222 ? -2.246 33.719 -7.223 1 94.81 222 HIS A C 1
ATOM 1784 O O . HIS A 1 222 ? -2.107 34.969 -7.27 1 94.81 222 HIS A O 1
ATOM 1790 N N . ASP A 1 223 ? -3.293 33.125 -7.676 1 94 223 ASP A N 1
ATOM 1791 C CA . ASP A 1 223 ? -4.391 33.844 -8.305 1 94 223 ASP A CA 1
ATOM 1792 C C . ASP A 1 223 ? -5.078 34.781 -7.301 1 94 223 ASP A C 1
ATOM 1794 O O . ASP A 1 223 ? -5.461 35.906 -7.645 1 94 223 ASP A O 1
ATOM 1798 N N . GLU A 1 224 ? -5.207 34.312 -6.145 1 94 224 GLU A N 1
ATOM 1799 C CA . GLU A 1 224 ? -5.812 35.125 -5.098 1 94 224 GLU A CA 1
ATOM 1800 C C . GLU A 1 224 ? -4.926 36.312 -4.746 1 94 224 GLU A C 1
ATOM 1802 O O . GLU A 1 224 ? -5.418 37.438 -4.551 1 94 224 GLU A O 1
ATOM 1807 N N . VAL A 1 225 ? -3.699 36.094 -4.652 1 95.88 225 VAL A N 1
ATOM 1808 C CA . VAL A 1 225 ? -2.725 37.125 -4.371 1 95.88 225 VAL A CA 1
ATOM 1809 C C . VAL A 1 225 ? -2.791 38.188 -5.453 1 95.88 225 VAL A C 1
ATOM 1811 O O . VAL A 1 225 ? -2.803 39.406 -5.152 1 95.88 225 VAL A O 1
ATOM 1814 N N . LYS A 1 226 ? -2.842 37.781 -6.645 1 95.31 226 LYS A N 1
ATOM 1815 C CA . LYS A 1 226 ? -2.959 38.688 -7.777 1 95.31 226 LYS A CA 1
ATOM 1816 C C . LYS A 1 226 ? -4.242 39.5 -7.695 1 95.31 226 LYS A C 1
ATOM 1818 O O . LYS A 1 226 ? -4.223 40.719 -7.891 1 95.31 226 LYS A O 1
ATOM 1823 N N . LYS A 1 227 ? -5.293 38.875 -7.418 1 95.06 227 LYS A N 1
ATOM 1824 C CA . LYS A 1 227 ? -6.59 39.531 -7.32 1 95.06 227 LYS A CA 1
ATOM 1825 C C . LYS A 1 227 ? -6.598 40.562 -6.195 1 95.06 227 LYS A C 1
ATOM 1827 O O . LYS A 1 227 ? -7.266 41.594 -6.297 1 95.06 227 LYS A O 1
ATOM 1832 N N . MET A 1 228 ? -5.875 40.344 -5.16 1 95.38 228 MET A N 1
ATOM 1833 C CA . MET A 1 228 ? -5.84 41.219 -3.988 1 95.38 228 MET A CA 1
ATOM 1834 C C . MET A 1 228 ? -4.836 42.344 -4.184 1 95.38 228 MET A C 1
ATOM 1836 O O . MET A 1 228 ? -4.754 43.25 -3.359 1 95.38 228 MET A O 1
ATOM 1840 N N . GLY A 1 229 ? -4.031 42.281 -5.27 1 94.19 229 GLY A N 1
ATOM 1841 C CA . GLY A 1 229 ? -3.053 43.312 -5.566 1 94.19 229 GLY A CA 1
ATOM 1842 C C . GLY A 1 229 ? -1.788 43.188 -4.738 1 94.19 229 GLY A C 1
ATOM 1843 O O . GLY A 1 229 ? -1.048 44.156 -4.578 1 94.19 229 GLY A O 1
ATOM 1844 N N . LEU A 1 230 ? -1.59 42.031 -4.172 1 95.62 230 LEU A N 1
ATOM 1845 C CA . LEU A 1 230 ? -0.376 41.781 -3.398 1 95.62 230 LEU A CA 1
ATOM 1846 C C . LEU A 1 230 ? 0.815 41.531 -4.316 1 95.62 230 LEU A C 1
ATOM 1848 O O . LEU A 1 230 ? 0.64 41.281 -5.508 1 95.62 230 LEU A O 1
ATOM 1852 N N . ASP A 1 231 ? 2.049 41.656 -3.76 1 96.12 231 ASP A N 1
ATOM 1853 C CA . ASP A 1 231 ? 3.291 41.531 -4.516 1 96.12 231 ASP A CA 1
ATOM 1854 C C . ASP A 1 231 ? 3.557 40.062 -4.895 1 96.12 231 ASP A C 1
ATOM 1856 O O . ASP A 1 231 ? 3.926 39.25 -4.043 1 96.12 231 ASP A O 1
ATOM 1860 N N . LEU A 1 232 ? 3.479 39.812 -6.094 1 95.62 232 LEU A N 1
ATOM 1861 C CA . LEU A 1 232 ? 3.652 38.438 -6.594 1 95.62 232 LEU A CA 1
ATOM 1862 C C . LEU A 1 232 ? 5.102 38 -6.453 1 95.62 232 LEU A C 1
ATOM 1864 O O . LEU A 1 232 ? 5.371 36.812 -6.27 1 95.62 232 LEU A O 1
ATOM 1868 N N . LYS A 1 233 ? 5.992 38.906 -6.602 1 95.94 233 LYS A N 1
ATOM 1869 C CA . LYS A 1 233 ? 7.402 38.562 -6.434 1 95.94 233 LYS A CA 1
ATOM 1870 C C . LYS A 1 233 ? 7.691 38.125 -5 1 95.94 233 LYS A C 1
ATOM 1872 O O . LYS A 1 233 ? 8.438 37.156 -4.773 1 95.94 233 LYS A O 1
ATOM 1877 N N . GLN A 1 234 ? 7.148 38.812 -4.086 1 95.94 234 GLN A N 1
ATOM 1878 C CA . GLN A 1 234 ? 7.273 38.469 -2.68 1 95.94 234 GLN A CA 1
ATOM 1879 C C . GLN A 1 234 ? 6.648 37.094 -2.406 1 95.94 234 GLN A C 1
ATOM 1881 O O . GLN A 1 234 ? 7.219 36.281 -1.682 1 95.94 234 GLN A O 1
ATOM 1886 N N . TYR A 1 235 ? 5.5 36.875 -2.959 1 96.69 235 TYR A N 1
ATOM 1887 C CA . TYR A 1 235 ? 4.828 35.562 -2.811 1 96.69 235 TYR A CA 1
ATOM 1888 C C . TYR A 1 235 ? 5.723 34.438 -3.287 1 96.69 235 TYR A C 1
ATOM 1890 O O . TYR A 1 235 ? 5.898 33.438 -2.58 1 96.69 235 TYR A O 1
ATOM 1898 N N . LYS A 1 236 ? 6.238 34.594 -4.469 1 95.19 236 LYS A N 1
ATOM 1899 C CA . LYS A 1 236 ? 7.102 33.562 -5.055 1 95.19 236 LYS A CA 1
ATOM 1900 C C . LYS A 1 236 ? 8.32 33.312 -4.168 1 95.19 236 LYS A C 1
ATOM 1902 O O . LYS A 1 236 ? 8.664 32.156 -3.912 1 95.19 236 LYS A O 1
ATOM 1907 N N . THR A 1 237 ? 8.93 34.312 -3.689 1 95.44 237 THR A N 1
ATOM 1908 C CA . THR A 1 237 ? 10.148 34.219 -2.893 1 95.44 237 THR A CA 1
ATOM 1909 C C . THR A 1 237 ? 9.859 33.562 -1.549 1 95.44 237 THR A C 1
ATOM 1911 O O . THR A 1 237 ? 10.602 32.688 -1.112 1 95.44 237 THR A O 1
ATOM 1914 N N . GLU A 1 238 ? 8.789 33.906 -0.946 1 95.56 238 GLU A N 1
ATOM 1915 C CA . GLU A 1 238 ? 8.484 33.438 0.399 1 95.56 238 GLU A CA 1
ATOM 1916 C C . GLU A 1 238 ? 7.98 32 0.373 1 95.56 238 GLU A C 1
ATOM 1918 O O . GLU A 1 238 ? 8.094 31.266 1.366 1 95.56 238 GLU A O 1
ATOM 1923 N N . THR A 1 239 ? 7.426 31.562 -0.73 1 95.88 239 THR A N 1
ATOM 1924 C CA . THR A 1 239 ? 6.805 30.25 -0.755 1 95.88 239 THR A CA 1
ATOM 1925 C C . THR A 1 239 ? 7.676 29.25 -1.519 1 95.88 239 THR A C 1
ATOM 1927 O O . THR A 1 239 ? 7.375 28.062 -1.554 1 95.88 239 THR A O 1
ATOM 1930 N N . GLU A 1 240 ? 8.711 29.688 -2.074 1 95 240 GLU A N 1
ATOM 1931 C CA . GLU A 1 240 ? 9.562 28.812 -2.875 1 95 240 GLU A CA 1
ATOM 1932 C C . GLU A 1 240 ? 10.289 27.797 -1.997 1 95 240 GLU A C 1
ATOM 1934 O O . GLU A 1 240 ? 10.766 28.141 -0.912 1 95 240 GLU A O 1
ATOM 1939 N N . VAL A 1 241 ? 10.305 26.594 -2.414 1 95.69 241 VAL A N 1
ATOM 1940 C CA . VAL A 1 241 ? 11.102 25.531 -1.812 1 95.69 241 VAL A CA 1
ATOM 1941 C C . VAL A 1 241 ? 12.086 24.969 -2.84 1 95.69 241 VAL A C 1
ATOM 1943 O O . VAL A 1 241 ? 11.688 24.562 -3.934 1 95.69 241 VAL A O 1
ATOM 1946 N N . LYS A 1 242 ? 13.336 24.969 -2.482 1 95.31 242 LYS A N 1
ATOM 1947 C CA . LYS A 1 242 ? 14.398 24.406 -3.318 1 95.31 242 LYS A CA 1
ATOM 1948 C C . LYS A 1 242 ? 15.023 23.172 -2.666 1 95.31 242 LYS A C 1
ATOM 1950 O O . LYS A 1 242 ? 15.031 23.062 -1.44 1 95.31 242 LYS A O 1
ATOM 1955 N N . ILE A 1 243 ? 15.5 22.328 -3.477 1 95.5 243 ILE A N 1
ATOM 1956 C CA . ILE A 1 243 ? 16.219 21.141 -2.996 1 95.5 243 ILE A CA 1
ATOM 1957 C C . ILE A 1 243 ? 17.578 21.562 -2.447 1 95.5 243 ILE A C 1
ATOM 1959 O O . ILE A 1 243 ? 18.469 21.969 -3.205 1 95.5 243 ILE A O 1
ATOM 1963 N N . GLU A 1 244 ? 17.719 21.391 -1.192 1 92.5 244 GLU A N 1
ATOM 1964 C CA . GLU A 1 244 ? 18.938 21.828 -0.524 1 92.5 244 GLU A CA 1
ATOM 1965 C C . GLU A 1 244 ? 20.047 20.781 -0.654 1 92.5 244 GLU A C 1
ATOM 1967 O O . GLU A 1 244 ? 19.766 19.609 -0.907 1 92.5 244 GLU A O 1
ATOM 1972 N N . ASP A 1 245 ? 21.188 21.297 -0.454 1 90.44 245 ASP A N 1
ATOM 1973 C CA . ASP A 1 245 ? 22.359 20.422 -0.479 1 90.44 245 ASP A CA 1
ATOM 1974 C C . ASP A 1 245 ? 22.578 19.766 0.884 1 90.44 245 ASP A C 1
ATOM 1976 O O . ASP A 1 245 ? 23.531 20.109 1.593 1 90.44 245 ASP A O 1
ATOM 1980 N N . ASN A 1 246 ? 21.766 18.828 1.227 1 82.75 246 ASN A N 1
ATOM 1981 C CA . ASN A 1 246 ? 21.938 18.062 2.455 1 82.75 246 ASN A CA 1
ATOM 1982 C C . ASN A 1 246 ? 22.203 16.594 2.16 1 82.75 246 ASN A C 1
ATOM 1984 O O . ASN A 1 246 ? 22.156 16.156 1.004 1 82.75 246 ASN A O 1
ATOM 1988 N N . GLU A 1 247 ? 22.5 15.859 3.166 1 73.19 247 GLU A N 1
ATOM 1989 C CA . GLU A 1 247 ? 22.938 14.477 3.021 1 73.19 247 GLU A CA 1
ATOM 1990 C C . GLU A 1 247 ? 21.859 13.617 2.365 1 73.19 247 GLU A C 1
ATOM 1992 O O . GLU A 1 247 ? 22.156 12.758 1.534 1 73.19 247 GLU A O 1
ATOM 1997 N N . ILE A 1 248 ? 20.656 13.867 2.668 1 75.31 248 ILE A N 1
ATOM 1998 C CA . ILE A 1 248 ? 19.562 13.07 2.119 1 75.31 248 ILE A CA 1
ATOM 1999 C C . ILE A 1 248 ? 19.422 13.344 0.623 1 75.31 248 ILE A C 1
ATOM 2001 O O . ILE A 1 248 ? 19.438 12.414 -0.188 1 75.31 248 ILE A O 1
ATOM 2005 N N . ASN A 1 249 ? 19.391 14.57 0.308 1 84.19 249 ASN A N 1
ATOM 2006 C CA . ASN A 1 249 ? 19.203 14.93 -1.093 1 84.19 249 ASN A CA 1
ATOM 2007 C C . ASN A 1 249 ? 20.422 14.555 -1.937 1 84.19 249 ASN A C 1
ATOM 2009 O O . ASN A 1 249 ? 20.266 14.117 -3.08 1 84.19 249 ASN A O 1
ATOM 2013 N N . LYS A 1 250 ? 21.484 14.711 -1.364 1 82.12 250 LYS A N 1
ATOM 2014 C CA . LYS A 1 250 ? 22.703 14.344 -2.072 1 82.12 250 LYS A CA 1
ATOM 2015 C C . LYS A 1 250 ? 22.734 12.844 -2.371 1 82.12 250 LYS A C 1
ATOM 2017 O O . LYS A 1 250 ? 23.25 12.422 -3.41 1 82.12 250 LYS A O 1
ATOM 2022 N N . SER A 1 251 ? 22.25 12.133 -1.468 1 73.81 251 SER A N 1
ATOM 2023 C CA . SER A 1 251 ? 22.266 10.68 -1.605 1 73.81 251 SER A CA 1
ATOM 2024 C C . SER A 1 251 ? 21.172 10.195 -2.551 1 73.81 251 SER A C 1
ATOM 2026 O O . SER A 1 251 ? 21.375 9.258 -3.32 1 73.81 251 SER A O 1
ATOM 2028 N N . VAL A 1 252 ? 20.078 10.836 -2.566 1 80.38 252 VAL A N 1
ATOM 2029 C CA . VAL A 1 252 ? 18.891 10.328 -3.26 1 80.38 252 VAL A CA 1
ATOM 2030 C C . VAL A 1 252 ? 18.859 10.875 -4.684 1 80.38 252 VAL A C 1
ATOM 2032 O O . VAL A 1 252 ? 18.562 10.141 -5.629 1 80.38 252 VAL A O 1
ATOM 2035 N N . TRP A 1 253 ? 19.109 12.18 -4.816 1 87.75 253 TRP A N 1
ATOM 2036 C CA . TRP A 1 253 ? 19.016 12.82 -6.125 1 87.75 253 TRP A CA 1
ATOM 2037 C C . TRP A 1 253 ? 19.953 14.016 -6.223 1 87.75 253 TRP A C 1
ATOM 2039 O O . TRP A 1 253 ? 19.516 15.148 -6.418 1 87.75 253 TRP A O 1
ATOM 2049 N N . PRO A 1 254 ? 21.219 13.688 -6.328 1 88 254 PRO A N 1
ATOM 2050 C CA . PRO A 1 254 ? 22.234 14.742 -6.316 1 88 254 PRO A CA 1
ATOM 2051 C C . PRO A 1 254 ? 22.094 15.703 -7.496 1 88 254 PRO A C 1
ATOM 2053 O O . PRO A 1 254 ? 22.406 16.891 -7.371 1 88 254 PRO A O 1
ATOM 2056 N N . GLU A 1 255 ? 21.609 15.312 -8.602 1 93.44 255 GLU A N 1
ATOM 2057 C CA . GLU A 1 255 ? 21.5 16.125 -9.812 1 93.44 255 GLU A CA 1
ATOM 2058 C C . GLU A 1 255 ? 20.422 17.188 -9.68 1 93.44 255 GLU A C 1
ATOM 2060 O O . GLU A 1 255 ? 20.359 18.109 -10.484 1 93.44 255 GLU A O 1
ATOM 2065 N N . THR A 1 256 ? 19.609 17.062 -8.672 1 94.88 256 THR A N 1
ATOM 2066 C CA . THR A 1 256 ? 18.453 17.938 -8.555 1 94.88 256 THR A CA 1
ATOM 2067 C C . THR A 1 256 ? 18.734 19.078 -7.586 1 94.88 256 THR A C 1
ATOM 2069 O O . THR A 1 256 ? 17.875 19.938 -7.371 1 94.88 256 THR A O 1
ATOM 2072 N N . ILE A 1 257 ? 19.875 19.109 -7.008 1 95.69 257 ILE A N 1
ATOM 2073 C CA . ILE A 1 257 ? 20.219 20.141 -6.043 1 95.69 257 ILE A CA 1
ATOM 2074 C C . ILE A 1 257 ? 20.031 21.516 -6.68 1 95.69 257 ILE A C 1
ATOM 2076 O O . ILE A 1 257 ? 20.484 21.766 -7.801 1 95.69 257 ILE A O 1
ATOM 2080 N N . GLY A 1 258 ? 19.328 22.359 -6.031 1 96.06 258 GLY A N 1
ATOM 2081 C CA . GLY A 1 258 ? 19.062 23.703 -6.531 1 96.06 258 GLY A CA 1
ATOM 2082 C C . GLY A 1 258 ? 17.766 23.812 -7.293 1 96.06 258 GLY A C 1
ATOM 2083 O O . GLY A 1 258 ? 17.25 24.922 -7.52 1 96.06 258 GLY A O 1
ATOM 2084 N N . TRP A 1 259 ? 17.172 22.625 -7.695 1 96.25 259 TRP A N 1
ATOM 2085 C CA . TRP A 1 259 ? 15.875 22.656 -8.375 1 96.25 259 TRP A CA 1
ATOM 2086 C C . TRP A 1 259 ? 14.773 23.125 -7.441 1 96.25 259 TRP A C 1
ATOM 2088 O O . TRP A 1 259 ? 14.852 22.938 -6.227 1 96.25 259 TRP A O 1
ATOM 2098 N N . ASN A 1 260 ? 13.82 23.797 -8.016 1 94.69 260 ASN A N 1
ATOM 2099 C CA . ASN A 1 260 ? 12.602 24 -7.242 1 94.69 260 ASN A CA 1
ATOM 2100 C C . ASN A 1 260 ? 11.703 22.766 -7.281 1 94.69 260 ASN A C 1
ATOM 2102 O O . ASN A 1 260 ? 11.93 21.844 -8.062 1 94.69 260 ASN A O 1
ATOM 2106 N N . LEU A 1 261 ? 10.688 22.75 -6.465 1 94.19 261 LEU A N 1
ATOM 2107 C CA . LEU A 1 261 ? 9.836 21.578 -6.289 1 94.19 261 LEU A CA 1
ATOM 2108 C C . LEU A 1 261 ? 9.039 21.297 -7.551 1 94.19 261 LEU A C 1
ATOM 2110 O O . LEU A 1 261 ? 8.766 20.125 -7.871 1 94.19 261 LEU A O 1
ATOM 2114 N N . GLY A 1 262 ? 8.625 22.359 -8.266 1 92.44 262 GLY A N 1
ATOM 2115 C CA . GLY A 1 262 ? 7.922 22.156 -9.523 1 92.44 262 GLY A CA 1
ATOM 2116 C C . GLY A 1 262 ? 8.727 21.375 -10.539 1 92.44 262 GLY A C 1
ATOM 2117 O O . GLY A 1 262 ? 8.195 20.469 -11.195 1 92.44 262 GLY A O 1
ATOM 2118 N N . ARG A 1 263 ? 9.945 21.75 -10.609 1 94.5 263 ARG A N 1
ATOM 2119 C CA . ARG A 1 263 ? 10.828 21.047 -11.539 1 94.5 263 ARG A CA 1
ATOM 2120 C C . ARG A 1 263 ? 11.055 19.609 -11.086 1 94.5 263 ARG A C 1
ATOM 2122 O O . ARG A 1 263 ? 11.062 18.688 -11.906 1 94.5 263 ARG A O 1
ATOM 2129 N N . LEU A 1 264 ? 11.297 19.406 -9.82 1 95.38 264 LEU A N 1
ATOM 2130 C CA . LEU A 1 264 ? 11.453 18.047 -9.297 1 95.38 264 LEU A CA 1
ATOM 2131 C C . LEU A 1 264 ? 10.258 17.188 -9.664 1 95.38 264 LEU A C 1
ATOM 2133 O O . LEU A 1 264 ? 10.43 16.047 -10.102 1 95.38 264 LEU A O 1
ATOM 2137 N N . LEU A 1 265 ? 9.086 17.719 -9.492 1 94.31 265 LEU A N 1
ATOM 2138 C CA . LEU A 1 265 ? 7.848 17 -9.789 1 94.31 265 LEU A CA 1
ATOM 2139 C C . LEU A 1 265 ? 7.758 16.656 -11.273 1 94.31 265 LEU A C 1
ATOM 2141 O O . LEU A 1 265 ? 7.496 15.516 -11.641 1 94.31 265 LEU A O 1
ATOM 2145 N N . ALA A 1 266 ? 8.016 17.609 -12.117 1 93.31 266 ALA A N 1
ATOM 2146 C CA . ALA A 1 266 ? 7.805 17.469 -13.555 1 93.31 266 ALA A CA 1
ATOM 2147 C C . ALA A 1 266 ? 8.875 16.578 -14.188 1 93.31 266 ALA A C 1
ATOM 2149 O O . ALA A 1 266 ? 8.562 15.742 -15.039 1 93.31 266 ALA A O 1
ATOM 2150 N N . ASP A 1 267 ? 10.094 16.75 -13.742 1 93.06 267 ASP A N 1
ATOM 2151 C CA . ASP A 1 267 ? 11.203 16.172 -14.484 1 93.06 267 ASP A CA 1
ATOM 2152 C C . ASP A 1 267 ? 11.664 14.867 -13.852 1 93.06 267 ASP A C 1
ATOM 2154 O O . ASP A 1 267 ? 12.281 14.031 -14.516 1 93.06 267 ASP A O 1
ATOM 2158 N N . LYS A 1 268 ? 11.406 14.711 -12.594 1 90.88 268 LYS A N 1
ATOM 2159 C CA . LYS A 1 268 ? 11.938 13.523 -11.93 1 90.88 268 LYS A CA 1
ATOM 2160 C C . LYS A 1 268 ? 10.812 12.586 -11.484 1 90.88 268 LYS A C 1
ATOM 2162 O O . LYS A 1 268 ? 10.797 11.414 -11.859 1 90.88 268 LYS A O 1
ATOM 2167 N N . LEU A 1 269 ? 9.867 13.086 -10.812 1 89.94 269 LEU A N 1
ATOM 2168 C CA . LEU A 1 269 ? 8.883 12.234 -10.148 1 89.94 269 LEU A CA 1
ATOM 2169 C C . LEU A 1 269 ? 7.777 11.828 -11.117 1 89.94 269 LEU A C 1
ATOM 2171 O O . LEU A 1 269 ? 7.305 10.688 -11.086 1 89.94 269 LEU A O 1
ATOM 2175 N N . ARG A 1 270 ? 7.352 12.688 -12.016 1 88.31 270 ARG A N 1
ATOM 2176 C CA . ARG A 1 270 ? 6.258 12.391 -12.938 1 88.31 270 ARG A CA 1
ATOM 2177 C C . ARG A 1 270 ? 6.637 11.266 -13.891 1 88.31 270 ARG A C 1
ATOM 2179 O O . ARG A 1 270 ? 5.859 10.336 -14.109 1 88.31 270 ARG A O 1
ATOM 2186 N N . PRO A 1 271 ? 7.824 11.336 -14.453 1 83.5 271 PRO A N 1
ATOM 2187 C CA . PRO A 1 271 ? 8.195 10.203 -15.305 1 83.5 271 PRO A CA 1
ATOM 2188 C C . PRO A 1 271 ? 8.172 8.867 -14.562 1 83.5 271 PRO A C 1
ATOM 2190 O O . PRO A 1 271 ? 7.734 7.859 -15.117 1 83.5 271 PRO A O 1
ATOM 2193 N N . MET A 1 272 ? 8.609 8.93 -13.312 1 81.38 272 MET A N 1
ATOM 2194 C CA . MET A 1 272 ? 8.617 7.703 -12.516 1 81.38 272 MET A CA 1
ATOM 2195 C C . MET A 1 272 ? 7.191 7.246 -12.211 1 81.38 272 MET A C 1
ATOM 2197 O O . MET A 1 272 ? 6.883 6.059 -12.305 1 81.38 272 MET A O 1
ATOM 2201 N N . ARG A 1 273 ? 6.41 8.156 -11.805 1 82 273 ARG A N 1
ATOM 2202 C CA . ARG A 1 273 ? 5 7.875 -11.547 1 82 273 ARG A CA 1
ATOM 2203 C C . ARG A 1 273 ? 4.34 7.258 -12.773 1 82 273 ARG A C 1
ATOM 2205 O O . ARG A 1 273 ? 3.572 6.301 -12.656 1 82 273 ARG A O 1
ATOM 2212 N N . ASN A 1 274 ? 4.559 7.82 -13.961 1 78.38 274 ASN A N 1
ATOM 2213 C CA . ASN A 1 274 ? 3.98 7.316 -15.203 1 78.38 274 ASN A CA 1
ATOM 2214 C C . ASN A 1 274 ? 4.418 5.879 -15.477 1 78.38 274 ASN A C 1
ATOM 2216 O O . ASN A 1 274 ? 3.625 5.07 -15.969 1 78.38 274 ASN A O 1
ATOM 2220 N N . LYS A 1 275 ? 5.598 5.613 -15.102 1 74.81 275 LYS A N 1
ATOM 2221 C CA . LYS A 1 275 ? 6.102 4.254 -15.273 1 74.81 275 LYS A CA 1
ATOM 2222 C C . LYS A 1 275 ? 5.375 3.277 -14.352 1 74.81 275 LYS A C 1
ATOM 2224 O O . LYS A 1 275 ? 5.082 2.145 -14.742 1 74.81 275 LYS A O 1
ATOM 2229 N N . ILE A 1 276 ? 5.141 3.746 -13.148 1 75.06 276 ILE A N 1
ATOM 2230 C CA . ILE A 1 276 ? 4.484 2.896 -12.156 1 75.06 276 ILE A CA 1
ATOM 2231 C C . ILE A 1 276 ? 3.014 2.723 -12.523 1 75.06 276 ILE A C 1
ATOM 2233 O O . ILE A 1 276 ? 2.469 1.62 -12.43 1 75.06 276 ILE A O 1
ATOM 2237 N N . ALA A 1 277 ? 2.312 3.898 -12.781 1 68.5 277 ALA A N 1
ATOM 2238 C CA . ALA A 1 277 ? 0.87 3.906 -13.008 1 68.5 277 ALA A CA 1
ATOM 2239 C C . ALA A 1 277 ? 0.526 3.311 -14.367 1 68.5 277 ALA A C 1
ATOM 2241 O O . ALA A 1 277 ? -0.559 2.754 -14.555 1 68.5 277 ALA A O 1
ATOM 2242 N N . HIS A 1 278 ? 1.202 3.99 -15.461 1 57.06 278 HIS A N 1
ATOM 2243 C CA . HIS A 1 278 ? 0.839 3.688 -16.844 1 57.06 278 HIS A CA 1
ATOM 2244 C C . HIS A 1 278 ? 1.013 2.205 -17.141 1 57.06 278 HIS A C 1
ATOM 2246 O O . HIS A 1 278 ? 1.914 1.557 -16.609 1 57.06 278 HIS A O 1
ATOM 2252 N N . GLU A 1 279 ? -0.31 1.788 -17.797 1 47.66 279 GLU A N 1
ATOM 2253 C CA . GLU A 1 279 ? -0.639 0.503 -18.406 1 47.66 279 GLU A CA 1
ATOM 2254 C C . GLU A 1 279 ? 0.513 -0.011 -19.266 1 47.66 279 GLU A C 1
ATOM 2256 O O . GLU A 1 279 ? 1.36 0.768 -19.703 1 47.66 279 GLU A O 1
ATOM 2261 N N . LEU A 1 280 ? 0.65 -1.274 -19.141 1 44.03 280 LEU A N 1
ATOM 2262 C CA . LEU A 1 280 ? 1.482 -2.08 -20.031 1 44.03 280 LEU A CA 1
ATOM 2263 C C . LEU A 1 280 ? 1.495 -1.501 -21.438 1 44.03 280 LEU A C 1
ATOM 2265 O O . LEU A 1 280 ? 0.495 -1.579 -22.156 1 44.03 280 LEU A O 1
ATOM 2269 N N . ASP A 1 281 ? 1.648 -0.371 -21.594 1 39.44 281 ASP A N 1
ATOM 2270 C CA . ASP A 1 281 ? 1.711 -0.134 -23.031 1 39.44 281 ASP A CA 1
ATOM 2271 C C . ASP A 1 281 ? 2.674 -1.107 -23.703 1 39.44 281 ASP A C 1
ATOM 2273 O O . ASP A 1 281 ? 3.635 -1.569 -23.094 1 39.44 281 ASP A O 1
ATOM 2277 N N . GLU A 1 282 ? 2.322 -1.58 -24.906 1 41 282 GLU A N 1
ATOM 2278 C CA . GLU A 1 282 ? 2.961 -2.59 -25.75 1 41 282 GLU A CA 1
ATOM 2279 C C . GLU A 1 282 ? 4.48 -2.533 -25.609 1 41 282 GLU A C 1
ATOM 2281 O O . GLU A 1 282 ? 5.141 -3.572 -25.562 1 41 282 GLU A O 1
ATOM 2286 N N . GLY A 1 283 ? 5.148 -1.432 -25.984 1 41.62 283 GLY A N 1
ATOM 2287 C CA . GLY A 1 283 ? 6.594 -1.312 -26.094 1 41.62 283 GLY A CA 1
ATOM 2288 C C . GLY A 1 283 ? 7.266 -1.039 -24.75 1 41.62 283 GLY A C 1
ATOM 2289 O O . GLY A 1 283 ? 8.492 -1.006 -24.672 1 41.62 283 GLY A O 1
ATOM 2290 N N . ASP A 1 284 ? 6.676 -0.332 -23.969 1 44.06 284 ASP A N 1
ATOM 2291 C CA . ASP A 1 284 ? 7.352 0.038 -22.734 1 44.06 284 ASP A CA 1
ATOM 2292 C C . ASP A 1 284 ? 7.312 -1.104 -21.719 1 44.06 284 ASP A C 1
ATOM 2294 O O . ASP A 1 284 ? 6.254 -1.696 -21.484 1 44.06 284 ASP A O 1
ATOM 2298 N N . LYS A 1 285 ? 8.383 -1.788 -21.594 1 47.38 285 LYS A N 1
ATOM 2299 C CA . LYS A 1 285 ? 8.742 -2.781 -20.578 1 47.38 285 LYS A CA 1
ATOM 2300 C C . LYS A 1 285 ? 7.867 -2.652 -19.344 1 47.38 285 LYS A C 1
ATOM 2302 O O . LYS A 1 285 ? 7.555 -1.542 -18.906 1 47.38 285 LYS A O 1
ATOM 2307 N N . TYR A 1 286 ? 7.09 -3.613 -19.188 1 48.12 286 TYR A N 1
ATOM 2308 C CA . TYR A 1 286 ? 6.207 -3.807 -18.047 1 48.12 286 TYR A CA 1
ATOM 2309 C C . TYR A 1 286 ? 6.785 -3.15 -16.797 1 48.12 286 TYR A C 1
ATOM 2311 O O . TYR A 1 286 ? 7.965 -3.318 -16.484 1 48.12 286 TYR A O 1
ATOM 2319 N N . ALA A 1 287 ? 6.008 -2.102 -16.391 1 61.22 287 ALA A N 1
ATOM 2320 C CA . ALA A 1 287 ? 6.465 -1.709 -15.062 1 61.22 287 ALA A CA 1
ATOM 2321 C C . ALA A 1 287 ? 6.371 -2.877 -14.086 1 61.22 287 ALA A C 1
ATOM 2323 O O . ALA A 1 287 ? 5.285 -3.406 -13.836 1 61.22 287 ALA A O 1
ATOM 2324 N N . ASN A 1 288 ? 7.09 -3.814 -14.234 1 72.38 288 ASN A N 1
ATOM 2325 C CA . ASN A 1 288 ? 7.242 -4.887 -13.258 1 72.38 288 ASN A CA 1
ATOM 2326 C C . ASN A 1 288 ? 7.832 -4.371 -11.953 1 72.38 288 ASN A C 1
ATOM 2328 O O . ASN A 1 288 ? 8.961 -3.877 -11.922 1 72.38 288 ASN A O 1
ATOM 2332 N N . PRO A 1 289 ? 6.898 -4.402 -11.023 1 73.19 289 PRO A N 1
ATOM 2333 C CA . PRO A 1 289 ? 7.398 -3.939 -9.734 1 73.19 289 PRO A CA 1
ATOM 2334 C C . PRO A 1 289 ? 8.734 -4.578 -9.352 1 73.19 289 PRO A C 1
ATOM 2336 O O . PRO A 1 289 ? 9.508 -3.988 -8.594 1 73.19 289 PRO A O 1
ATOM 2339 N N . ASP A 1 290 ? 8.93 -5.809 -9.953 1 75.56 290 ASP A N 1
ATOM 2340 C CA . ASP A 1 290 ? 10.156 -6.52 -9.602 1 75.56 290 ASP A CA 1
ATOM 2341 C C . ASP A 1 290 ? 11.359 -5.965 -10.367 1 75.56 290 ASP A C 1
ATOM 2343 O O . ASP A 1 290 ? 12.508 -6.18 -9.977 1 75.56 290 ASP A O 1
ATOM 2347 N N . ASN A 1 291 ? 10.922 -5.66 -11.719 1 58.44 291 ASN A N 1
ATOM 2348 C CA . ASN A 1 291 ? 11.969 -5.34 -12.688 1 58.44 291 ASN A CA 1
ATOM 2349 C C . ASN A 1 291 ? 12.062 -3.838 -12.938 1 58.44 291 ASN A C 1
ATOM 2351 O O . ASN A 1 291 ? 11.039 -3.164 -13.094 1 58.44 291 ASN A O 1
ATOM 2355 N N . GLY A 1 292 ? 13.102 -3.223 -12.562 1 51.81 292 GLY A N 1
ATOM 2356 C CA . GLY A 1 292 ? 13.383 -1.9 -13.102 1 51.81 292 GLY A CA 1
ATOM 2357 C C . GLY A 1 292 ? 13.281 -0.8 -12.062 1 51.81 292 GLY A C 1
ATOM 2358 O O . GLY A 1 292 ? 13.93 0.239 -12.188 1 51.81 292 GLY A O 1
ATOM 2359 N N . LEU A 1 293 ? 12.062 -0.865 -11.484 1 52.19 293 LEU A N 1
ATOM 2360 C CA . LEU A 1 293 ? 11.953 0.26 -10.562 1 52.19 293 LEU A CA 1
ATOM 2361 C C . LEU A 1 293 ? 12.617 -0.066 -9.234 1 52.19 293 LEU A C 1
ATOM 2363 O O . LEU A 1 293 ? 12.258 -1.048 -8.578 1 52.19 293 LEU A O 1
ATOM 2367 N N . PHE A 1 294 ? 13.914 0.198 -9.227 1 57.66 294 PHE A N 1
ATOM 2368 C CA . PHE A 1 294 ? 14.617 0.006 -7.965 1 57.66 294 PHE A CA 1
ATOM 2369 C C . PHE A 1 294 ? 13.75 0.443 -6.789 1 57.66 294 PHE A C 1
ATOM 2371 O O . PHE A 1 294 ? 13.656 1.635 -6.488 1 57.66 294 PHE A O 1
ATOM 2378 N N . GLN A 1 295 ? 12.93 -0.583 -6.363 1 61.94 295 GLN A N 1
ATOM 2379 C CA . GLN A 1 295 ? 11.961 -0.317 -5.305 1 61.94 295 GLN A CA 1
ATOM 2380 C C . GLN A 1 295 ? 12.562 0.556 -4.211 1 61.94 295 GLN A C 1
ATOM 2382 O O . GLN A 1 295 ? 11.906 1.464 -3.699 1 61.94 295 GLN A O 1
ATOM 2387 N N . GLU A 1 296 ? 13.797 0.308 -4.09 1 65.06 296 GLU A N 1
ATOM 2388 C CA . GLU A 1 296 ? 14.43 1.088 -3.033 1 65.06 296 GLU A CA 1
ATOM 2389 C C . GLU A 1 296 ? 14.586 2.551 -3.443 1 65.06 296 GLU A C 1
ATOM 2391 O O . GLU A 1 296 ? 14.367 3.453 -2.631 1 65.06 296 GLU A O 1
ATOM 2396 N N . GLN A 1 297 ? 14.859 2.646 -4.719 1 72.44 297 GLN A N 1
ATOM 2397 C CA . GLN A 1 297 ? 15.008 4.016 -5.199 1 72.44 297 GLN A CA 1
ATOM 2398 C C . GLN A 1 297 ? 13.672 4.746 -5.199 1 72.44 297 GLN A C 1
ATOM 2400 O O . GLN A 1 297 ? 13.602 5.926 -4.84 1 72.44 297 GLN A O 1
ATOM 2405 N N . ILE A 1 298 ? 12.656 4.012 -5.559 1 76.75 298 ILE A N 1
ATOM 2406 C CA . ILE A 1 298 ? 11.32 4.594 -5.594 1 76.75 298 ILE A CA 1
ATOM 2407 C C . ILE A 1 298 ? 10.898 5.004 -4.188 1 76.75 298 ILE A C 1
ATOM 2409 O O . ILE A 1 298 ? 10.344 6.09 -3.986 1 76.75 298 ILE A O 1
ATOM 2413 N N . ARG A 1 299 ? 11.188 4.172 -3.324 1 79.38 299 ARG A N 1
ATOM 2414 C CA . ARG A 1 299 ? 10.898 4.496 -1.933 1 79.38 299 ARG A CA 1
ATOM 2415 C C . ARG A 1 299 ? 11.695 5.711 -1.475 1 79.38 299 ARG A C 1
ATOM 2417 O O . ARG A 1 299 ? 11.164 6.582 -0.783 1 79.38 299 ARG A O 1
ATOM 2424 N N . ASP A 1 300 ? 12.945 5.773 -1.868 1 80.69 300 ASP A N 1
ATOM 2425 C CA . ASP A 1 300 ? 13.805 6.891 -1.489 1 80.69 300 ASP A CA 1
ATOM 2426 C C . ASP A 1 300 ? 13.273 8.211 -2.047 1 80.69 300 ASP A C 1
ATOM 2428 O O . ASP A 1 300 ? 13.273 9.227 -1.354 1 80.69 300 ASP A O 1
ATOM 2432 N N . TYR A 1 301 ? 12.836 8.109 -3.219 1 86.62 301 TYR A N 1
ATOM 2433 C CA . TYR A 1 301 ? 12.273 9.305 -3.836 1 86.62 301 TYR A CA 1
ATOM 2434 C C . TYR A 1 301 ? 11.062 9.797 -3.062 1 86.62 301 TYR A C 1
ATOM 2436 O O . TYR A 1 301 ? 10.938 10.992 -2.777 1 86.62 301 TYR A O 1
ATOM 2444 N N . ALA A 1 302 ? 10.211 8.859 -2.721 1 87.12 302 ALA A N 1
ATOM 2445 C CA . ALA A 1 302 ? 8.992 9.219 -2 1 87.12 302 ALA A CA 1
ATOM 2446 C C . ALA A 1 302 ? 9.32 9.805 -0.63 1 87.12 302 ALA A C 1
ATOM 2448 O O . ALA A 1 302 ? 8.797 10.859 -0.26 1 87.12 302 ALA A O 1
ATOM 2449 N N . ASP A 1 303 ? 10.195 9.211 0.023 1 84.25 303 ASP A N 1
ATOM 2450 C CA . ASP A 1 303 ? 10.523 9.609 1.389 1 84.25 303 ASP A CA 1
ATOM 2451 C C . ASP A 1 303 ? 11.266 10.945 1.407 1 84.25 303 ASP A C 1
ATOM 2453 O O . ASP A 1 303 ? 11.062 11.758 2.307 1 84.25 303 ASP A O 1
ATOM 2457 N N . ALA A 1 304 ? 12.109 11.117 0.451 1 87.25 304 ALA A N 1
ATOM 2458 C CA . ALA A 1 304 ? 12.867 12.359 0.391 1 87.25 304 ALA A CA 1
ATOM 2459 C C . ALA A 1 304 ? 11.977 13.531 -0.009 1 87.25 304 ALA A C 1
ATOM 2461 O O . ALA A 1 304 ? 12.227 14.672 0.371 1 87.25 304 ALA A O 1
ATOM 2462 N N . ALA A 1 305 ? 10.938 13.25 -0.777 1 92.12 305 ALA A N 1
ATOM 2463 C CA . ALA A 1 305 ? 10.047 14.297 -1.26 1 92.12 305 ALA A CA 1
ATOM 2464 C C . ALA A 1 305 ? 9.094 14.766 -0.158 1 92.12 305 ALA A C 1
ATOM 2466 O O . ALA A 1 305 ? 8.555 15.867 -0.224 1 92.12 305 ALA A O 1
ATOM 2467 N N . LEU A 1 306 ? 8.906 13.961 0.843 1 90.88 306 LEU A N 1
ATOM 2468 C CA . LEU A 1 306 ? 7.895 14.203 1.865 1 90.88 306 LEU A CA 1
ATOM 2469 C C . LEU A 1 306 ? 8.195 15.484 2.639 1 90.88 306 LEU A C 1
ATOM 2471 O O . LEU A 1 306 ? 7.348 16.375 2.725 1 90.88 306 LEU A O 1
ATOM 2475 N N . PRO A 1 307 ? 9.375 15.625 3.18 1 89.25 307 PRO A N 1
ATOM 2476 C CA . PRO A 1 307 ? 9.633 16.875 3.916 1 89.25 307 PRO A CA 1
ATOM 2477 C C . PRO A 1 307 ? 9.562 18.109 3.027 1 89.25 307 PRO A C 1
ATOM 2479 O O . PRO A 1 307 ? 9.172 19.188 3.49 1 89.25 307 PRO A O 1
ATOM 2482 N N . LEU A 1 308 ? 9.938 17.938 1.798 1 92.88 308 LEU A N 1
ATOM 2483 C CA . LEU A 1 308 ? 9.883 19.062 0.867 1 92.88 308 LEU A CA 1
ATOM 2484 C C . LEU A 1 308 ? 8.438 19.469 0.596 1 92.88 308 LEU A C 1
ATOM 2486 O O . LEU A 1 308 ? 8.117 20.656 0.587 1 92.88 308 LEU A O 1
ATOM 2490 N N . MET A 1 309 ? 7.645 18.516 0.365 1 94.06 309 MET A N 1
ATOM 2491 C CA . MET A 1 309 ? 6.219 18.734 0.134 1 94.06 309 MET A CA 1
ATOM 2492 C C . MET A 1 309 ? 5.574 19.422 1.335 1 94.06 309 MET A C 1
ATOM 2494 O O . MET A 1 309 ? 4.832 20.391 1.178 1 94.06 309 MET A O 1
ATOM 2498 N N . ARG A 1 310 ? 5.867 19.047 2.5 1 93.31 310 ARG A N 1
ATOM 2499 C CA . ARG A 1 310 ? 5.309 19.609 3.719 1 93.31 310 ARG A CA 1
ATOM 2500 C C . ARG A 1 310 ? 5.785 21.047 3.92 1 93.31 310 ARG A C 1
ATOM 2502 O O . ARG A 1 310 ? 5.012 21.906 4.332 1 93.31 310 ARG A O 1
ATOM 2509 N N . LEU A 1 311 ? 7.031 21.203 3.617 1 93.88 311 LEU A N 1
ATOM 2510 C CA . LEU A 1 311 ? 7.59 22.547 3.732 1 93.88 311 LEU A CA 1
ATOM 2511 C C . LEU A 1 311 ? 6.895 23.516 2.775 1 93.88 311 LEU A C 1
ATOM 2513 O O . LEU A 1 311 ? 6.566 24.641 3.15 1 93.88 311 LEU A O 1
ATOM 2517 N N . GLN A 1 312 ? 6.711 23.062 1.588 1 95.06 312 GLN A N 1
ATOM 2518 C CA . GLN A 1 312 ? 6.02 23.906 0.615 1 95.06 312 GLN A CA 1
ATOM 2519 C C . GLN A 1 312 ? 4.617 24.266 1.097 1 95.06 312 GLN A C 1
ATOM 2521 O O . GLN A 1 312 ? 4.211 25.422 1.019 1 95.06 312 GLN A O 1
ATOM 2526 N N . PHE A 1 313 ? 3.918 23.312 1.54 1 94.88 313 PHE A N 1
ATOM 2527 C CA . PHE A 1 313 ? 2.568 23.547 2.041 1 94.88 313 PHE A CA 1
ATOM 2528 C C . PHE A 1 313 ? 2.586 24.531 3.205 1 94.88 313 PHE A C 1
ATOM 2530 O O . PHE A 1 313 ? 1.783 25.469 3.246 1 94.88 313 PHE A O 1
ATOM 2537 N N . LYS A 1 314 ? 3.479 24.344 4.102 1 94.31 314 LYS A N 1
ATOM 2538 C CA . LYS A 1 314 ? 3.602 25.234 5.262 1 94.31 314 LYS A CA 1
ATOM 2539 C C . LYS A 1 314 ? 3.881 26.672 4.832 1 94.31 314 LYS A C 1
ATOM 2541 O O . LYS A 1 314 ? 3.273 27.609 5.355 1 94.31 314 LYS A O 1
ATOM 2546 N N . LYS A 1 315 ? 4.777 26.812 3.955 1 95.56 315 LYS A N 1
ATOM 2547 C CA . LYS A 1 315 ? 5.141 28.156 3.508 1 95.56 315 LYS A CA 1
ATOM 2548 C C . LYS A 1 315 ? 3.947 28.859 2.873 1 95.56 315 LYS A C 1
ATOM 2550 O O . LYS A 1 315 ? 3.766 30.078 3.053 1 95.56 315 LYS A O 1
ATOM 2555 N N . ILE A 1 316 ? 3.182 28.125 2.092 1 94.88 316 ILE A N 1
ATOM 2556 C CA . ILE A 1 316 ? 1.998 28.719 1.478 1 94.88 316 ILE A CA 1
ATOM 2557 C C . ILE A 1 316 ? 1.006 29.125 2.562 1 94.88 316 ILE A C 1
ATOM 2559 O O . ILE A 1 316 ? 0.466 30.234 2.531 1 94.88 316 ILE A O 1
ATOM 2563 N N . ILE A 1 317 ? 0.784 28.219 3.533 1 92.75 317 ILE A N 1
ATOM 2564 C CA . ILE A 1 317 ? -0.148 28.5 4.617 1 92.75 317 ILE A CA 1
ATOM 2565 C C . ILE A 1 317 ? 0.344 29.703 5.418 1 92.75 317 ILE A C 1
ATOM 2567 O O . ILE A 1 317 ? -0.434 30.609 5.734 1 92.75 317 ILE A O 1
ATOM 2571 N N . ASP A 1 318 ? 1.619 29.766 5.723 1 94.06 318 ASP A N 1
ATOM 2572 C CA . ASP A 1 318 ? 2.197 30.875 6.469 1 94.06 318 ASP A CA 1
ATOM 2573 C C . ASP A 1 318 ? 1.997 32.188 5.73 1 94.06 318 ASP A C 1
ATOM 2575 O O . ASP A 1 318 ? 1.662 33.219 6.344 1 94.06 318 ASP A O 1
ATOM 2579 N N . TYR A 1 319 ? 2.229 32.125 4.473 1 95.56 319 TYR A N 1
ATOM 2580 C CA . TYR A 1 319 ? 2.025 33.344 3.67 1 95.56 319 TYR A CA 1
ATOM 2581 C C . TYR A 1 319 ? 0.574 33.781 3.73 1 95.56 319 TYR A C 1
ATOM 2583 O O . TYR A 1 319 ? 0.298 34.969 3.92 1 95.56 319 TYR A O 1
ATOM 2591 N N . ARG A 1 320 ? -0.376 32.875 3.535 1 93.25 320 ARG A N 1
ATOM 2592 C CA . ARG A 1 320 ? -1.799 33.188 3.539 1 93.25 320 ARG A CA 1
ATOM 2593 C C . ARG A 1 320 ? -2.217 33.812 4.871 1 93.25 320 ARG A C 1
ATOM 2595 O O . ARG A 1 320 ? -3.014 34.75 4.902 1 93.25 320 ARG A O 1
ATOM 2602 N N . VAL A 1 321 ? -1.686 33.25 5.902 1 91.44 321 VAL A N 1
ATOM 2603 C CA . VAL A 1 321 ? -2.01 33.75 7.227 1 91.44 321 VAL A CA 1
ATOM 2604 C C . VAL A 1 321 ? -1.408 35.156 7.402 1 91.44 321 VAL A C 1
ATOM 2606 O O . VAL A 1 321 ? -2.098 36.094 7.824 1 91.44 321 VAL A O 1
ATOM 2609 N N . LYS A 1 322 ? -0.187 35.344 7.031 1 93.5 322 LYS A N 1
ATOM 2610 C CA . LYS A 1 322 ? 0.554 36.594 7.203 1 93.5 322 LYS A CA 1
ATOM 2611 C C . LYS A 1 322 ? -0.108 37.719 6.441 1 93.5 322 LYS A C 1
ATOM 2613 O O . LYS A 1 322 ? -0.2 38.844 6.949 1 93.5 322 LYS A O 1
ATOM 2618 N N . TYR A 1 323 ? -0.613 37.438 5.285 1 93.56 323 TYR A N 1
ATOM 2619 C CA . TYR A 1 323 ? -1.111 38.5 4.434 1 93.56 323 TYR A CA 1
ATOM 2620 C C . TYR A 1 323 ? -2.629 38.438 4.297 1 93.56 323 TYR A C 1
ATOM 2622 O O . TYR A 1 323 ? -3.211 39.062 3.426 1 93.56 323 TYR A O 1
ATOM 2630 N N . GLN A 1 324 ? -3.312 37.469 5.145 1 89.56 324 GLN A N 1
ATOM 2631 C CA . GLN A 1 324 ? -4.762 37.344 5.25 1 89.56 324 GLN A CA 1
ATOM 2632 C C . GLN A 1 324 ? -5.391 37.031 3.895 1 89.56 324 GLN A C 1
ATOM 2634 O O . GLN A 1 324 ? -6.375 37.656 3.504 1 89.56 324 GLN A O 1
ATOM 2639 N N . VAL A 1 325 ? -4.625 36.188 3.145 1 81.12 325 VAL A N 1
ATOM 2640 C CA . VAL A 1 325 ? -5.168 35.719 1.872 1 81.12 325 VAL A CA 1
ATOM 2641 C C . VAL A 1 325 ? -6.262 34.688 2.125 1 81.12 325 VAL A C 1
ATOM 2643 O O . VAL A 1 325 ? -5.98 33.5 2.25 1 81.12 325 VAL A O 1
ATOM 2646 N N . ILE A 1 326 ? -7.078 34.562 3.145 1 63.91 326 ILE A N 1
ATOM 2647 C CA . ILE A 1 326 ? -8.047 33.562 3.553 1 63.91 326 ILE A CA 1
ATOM 2648 C C . ILE A 1 326 ? -9.227 33.531 2.584 1 63.91 326 ILE A C 1
ATOM 2650 O O . ILE A 1 326 ? -9.734 34.594 2.211 1 63.91 326 ILE A O 1
ATOM 2654 N N . THR A 1 327 ? -9.258 32.562 1.677 1 53.75 327 THR A N 1
ATOM 2655 C CA . THR A 1 327 ? -10.445 32.531 0.832 1 53.75 327 THR A CA 1
ATOM 2656 C C . THR A 1 327 ? -11.711 32.406 1.68 1 53.75 327 THR A C 1
ATOM 2658 O O . THR A 1 327 ? -11.758 31.625 2.625 1 53.75 327 THR A O 1
ATOM 2661 N N . LYS A 1 328 ? -12.688 33.281 1.567 1 43.38 328 LYS A N 1
ATOM 2662 C CA . LYS A 1 328 ? -14.102 33.031 1.883 1 43.38 328 LYS A CA 1
ATOM 2663 C C . LYS A 1 328 ? -14.562 31.672 1.376 1 43.38 328 LYS A C 1
ATOM 2665 O O . LYS A 1 328 ? -14.164 31.25 0.292 1 43.38 328 LYS A O 1
ATOM 2670 N N . MET B 1 1 ? -26.609 -15.148 31.219 1 22.17 1 MET B N 1
ATOM 2671 C CA . MET B 1 1 ? -26.141 -16.25 30.391 1 22.17 1 MET B CA 1
ATOM 2672 C C . MET B 1 1 ? -25.641 -15.75 29.047 1 22.17 1 MET B C 1
ATOM 2674 O O . MET B 1 1 ? -26.422 -15.219 28.234 1 22.17 1 MET B O 1
ATOM 2678 N N . ALA B 1 2 ? -24.406 -15.477 28.922 1 29.2 2 ALA B N 1
ATOM 2679 C CA . ALA B 1 2 ? -23.875 -15.039 27.641 1 29.2 2 ALA B CA 1
ATOM 2680 C C . ALA B 1 2 ? -24.125 -16.078 26.562 1 29.2 2 ALA B C 1
ATOM 2682 O O . ALA B 1 2 ? -23.781 -17.25 26.719 1 29.2 2 ALA B O 1
ATOM 2683 N N . GLU B 1 3 ? -25.234 -15.906 25.797 1 32.41 3 GLU B N 1
ATOM 2684 C CA . GLU B 1 3 ? -25.641 -16.797 24.719 1 32.41 3 GLU B CA 1
ATOM 2685 C C . GLU B 1 3 ? -24.5 -17.016 23.719 1 32.41 3 GLU B C 1
ATOM 2687 O O . GLU B 1 3 ? -23.766 -16.078 23.406 1 32.41 3 GLU B O 1
ATOM 2692 N N . ASP B 1 4 ? -24.188 -18.328 23.531 1 32.34 4 ASP B N 1
ATOM 2693 C CA . ASP B 1 4 ? -23.094 -18.859 22.719 1 32.34 4 ASP B CA 1
ATOM 2694 C C . ASP B 1 4 ? -23.266 -18.5 21.25 1 32.34 4 ASP B C 1
ATOM 2696 O O . ASP B 1 4 ? -24.344 -18.688 20.688 1 32.34 4 ASP B O 1
ATOM 2700 N N . ILE B 1 5 ? -22.797 -17.484 20.828 1 36.88 5 ILE B N 1
ATOM 2701 C CA . ILE B 1 5 ? -22.766 -17.172 19.406 1 36.88 5 ILE B CA 1
ATOM 2702 C C . ILE B 1 5 ? -21.844 -18.156 18.688 1 36.88 5 ILE B C 1
ATOM 2704 O O . ILE B 1 5 ? -20.656 -18.25 18.984 1 36.88 5 ILE B O 1
ATOM 2708 N N . LYS B 1 6 ? -22.453 -19.406 18.234 1 35.41 6 LYS B N 1
ATOM 2709 C CA . LYS B 1 6 ? -21.672 -20.328 17.422 1 35.41 6 LYS B CA 1
ATOM 2710 C C . LYS B 1 6 ? -21.266 -19.703 16.094 1 35.41 6 LYS B C 1
ATOM 2712 O O . LYS B 1 6 ? -22.125 -19.297 15.32 1 35.41 6 LYS B O 1
ATOM 2717 N N . MET B 1 7 ? -20.203 -19.109 16 1 41.03 7 MET B N 1
ATOM 2718 C CA . MET B 1 7 ? -19.734 -18.656 14.695 1 41.03 7 MET B CA 1
ATOM 2719 C C . MET B 1 7 ? -18.859 -19.719 14.023 1 41.03 7 MET B C 1
ATOM 2721 O O . MET B 1 7 ? -17.859 -20.141 14.594 1 41.03 7 MET B O 1
ATOM 2725 N N . ASP B 1 8 ? -19.438 -20.656 13.367 1 37.66 8 ASP B N 1
ATOM 2726 C CA . ASP B 1 8 ? -18.594 -21.547 12.586 1 37.66 8 ASP B CA 1
ATOM 2727 C C . ASP B 1 8 ? -17.969 -20.812 11.398 1 37.66 8 ASP B C 1
ATOM 2729 O O . ASP B 1 8 ? -18.688 -20.344 10.508 1 37.66 8 ASP B O 1
ATOM 2733 N N . PHE B 1 9 ? -16.859 -20.297 11.625 1 42.91 9 PHE B N 1
ATOM 2734 C CA . PHE B 1 9 ? -16.156 -19.719 10.484 1 42.91 9 PHE B CA 1
ATOM 2735 C C . PHE B 1 9 ? -15.461 -20.797 9.672 1 42.91 9 PHE B C 1
ATOM 2737 O O . PHE B 1 9 ? -14.406 -21.297 10.07 1 42.91 9 PHE B O 1
ATOM 2744 N N . PRO B 1 10 ? -16.125 -21.5 8.93 1 41.12 10 PRO B N 1
ATOM 2745 C CA . PRO B 1 10 ? -15.289 -22.422 8.141 1 41.12 10 PRO B CA 1
ATOM 2746 C C . PRO B 1 10 ? -14.172 -21.703 7.395 1 41.12 10 PRO B C 1
ATOM 2748 O O . PRO B 1 10 ? -14.414 -20.672 6.754 1 41.12 10 PRO B O 1
ATOM 2751 N N . LEU B 1 11 ? -13.031 -21.969 7.793 1 46.69 11 LEU B N 1
ATOM 2752 C CA . LEU B 1 11 ? -11.891 -21.609 6.957 1 46.69 11 LEU B CA 1
ATOM 2753 C C . LEU B 1 11 ? -12.078 -22.109 5.531 1 46.69 11 LEU B C 1
ATOM 2755 O O . LEU B 1 11 ? -12.32 -23.297 5.312 1 46.69 11 LEU B O 1
ATOM 2759 N N . ARG B 1 12 ? -12.602 -21.344 4.625 1 48.28 12 ARG B N 1
ATOM 2760 C CA . ARG B 1 12 ? -12.586 -21.734 3.219 1 48.28 12 ARG B CA 1
ATOM 2761 C C . ARG B 1 12 ? -11.25 -21.391 2.568 1 48.28 12 ARG B C 1
ATOM 2763 O O . ARG B 1 12 ? -10.922 -20.219 2.383 1 48.28 12 ARG B O 1
ATOM 2770 N N . PRO B 1 13 ? -10.43 -22.328 2.496 1 49.53 13 PRO B N 1
ATOM 2771 C CA . PRO B 1 13 ? -9.078 -22.125 1.957 1 49.53 13 PRO B CA 1
ATOM 2772 C C . PRO B 1 13 ? -9.062 -21.219 0.736 1 49.53 13 PRO B C 1
ATOM 2774 O O . PRO B 1 13 ? -8.094 -20.484 0.521 1 49.53 13 PRO B O 1
ATOM 2777 N N . GLU B 1 14 ? -10.234 -21.219 0.017 1 56.72 14 GLU B N 1
ATOM 2778 C CA . GLU B 1 14 ? -10.273 -20.438 -1.219 1 56.72 14 GLU B CA 1
ATOM 2779 C C . GLU B 1 14 ? -10.445 -18.953 -0.931 1 56.72 14 GLU B C 1
ATOM 2781 O O . GLU B 1 14 ? -10.266 -18.109 -1.82 1 56.72 14 GLU B O 1
ATOM 2786 N N . LYS B 1 15 ? -10.523 -18.781 0.365 1 64 15 LYS B N 1
ATOM 2787 C CA . LYS B 1 15 ? -10.906 -17.406 0.704 1 64 15 LYS B CA 1
ATOM 2788 C C . LYS B 1 15 ? -9.828 -16.719 1.531 1 64 15 LYS B C 1
ATOM 2790 O O . LYS B 1 15 ? -10.062 -15.648 2.1 1 64 15 LYS B O 1
ATOM 2795 N N . GLU B 1 16 ? -8.742 -17.297 1.483 1 66.19 16 GLU B N 1
ATOM 2796 C CA . GLU B 1 16 ? -7.664 -16.75 2.303 1 66.19 16 GLU B CA 1
ATOM 2797 C C . GLU B 1 16 ? -7.34 -15.312 1.892 1 66.19 16 GLU B C 1
ATOM 2799 O O . GLU B 1 16 ? -7.152 -15.031 0.707 1 66.19 16 GLU B O 1
ATOM 2804 N N . GLY B 1 17 ? -7.355 -14.578 2.945 1 65.06 17 GLY B N 1
ATOM 2805 C CA . GLY B 1 17 ? -7.023 -13.188 2.701 1 65.06 17 GLY B CA 1
ATOM 2806 C C . GLY B 1 17 ? -8.203 -12.375 2.197 1 65.06 17 GLY B C 1
ATOM 2807 O O . GLY B 1 17 ? -8.047 -11.203 1.84 1 65.06 17 GLY B O 1
ATOM 2808 N N . LEU B 1 18 ? -9.344 -13.031 2.191 1 70.12 18 LEU B N 1
ATOM 2809 C CA . LEU B 1 18 ? -10.523 -12.336 1.688 1 70.12 18 LEU B CA 1
ATOM 2810 C C . LEU B 1 18 ? -11.352 -11.766 2.836 1 70.12 18 LEU B C 1
ATOM 2812 O O . LEU B 1 18 ? -11.406 -12.352 3.918 1 70.12 18 LEU B O 1
ATOM 2816 N N . MET B 1 19 ? -11.891 -10.594 2.625 1 67.44 19 MET B N 1
ATOM 2817 C CA . MET B 1 19 ? -12.789 -9.945 3.578 1 67.44 19 MET B CA 1
ATOM 2818 C C . MET B 1 19 ? -14.211 -10.461 3.422 1 67.44 19 MET B C 1
ATOM 2820 O O . MET B 1 19 ? -14.695 -10.633 2.301 1 67.44 19 MET B O 1
ATOM 2824 N N . GLU B 1 20 ? -14.742 -10.859 4.578 1 68.06 20 GLU B N 1
ATOM 2825 C CA . GLU B 1 20 ? -16.141 -11.281 4.605 1 68.06 20 GLU B CA 1
ATOM 2826 C C . GLU B 1 20 ? -16.938 -10.477 5.625 1 68.06 20 GLU B C 1
ATOM 2828 O O . GLU B 1 20 ? -16.438 -10.164 6.707 1 68.06 20 GLU B O 1
ATOM 2833 N N . THR B 1 21 ? -18.062 -10.016 5.191 1 66.81 21 THR B N 1
ATOM 2834 C CA . THR B 1 21 ? -19 -9.422 6.145 1 66.81 21 THR B CA 1
ATOM 2835 C C . THR B 1 21 ? -19.906 -10.477 6.746 1 66.81 21 THR B C 1
ATOM 2837 O O . THR B 1 21 ? -20.5 -11.281 6.02 1 66.81 21 THR B O 1
ATOM 2840 N N . ILE B 1 22 ? -19.828 -10.438 8.008 1 73.12 22 ILE B N 1
ATOM 2841 C CA . ILE B 1 22 ? -20.688 -11.383 8.711 1 73.12 22 ILE B CA 1
ATOM 2842 C C . ILE B 1 22 ? -21.781 -10.633 9.477 1 73.12 22 ILE B C 1
ATOM 2844 O O . ILE B 1 22 ? -21.5 -9.594 10.086 1 73.12 22 ILE B O 1
ATOM 2848 N N . THR B 1 23 ? -22.984 -11.102 9.289 1 74.06 23 THR B N 1
ATOM 2849 C CA . THR B 1 23 ? -24.078 -10.594 10.102 1 74.06 23 THR B CA 1
ATOM 2850 C C . THR B 1 23 ? -24.531 -11.648 11.102 1 74.06 23 THR B C 1
ATOM 2852 O O . THR B 1 23 ? -24.859 -12.781 10.727 1 74.06 23 THR B O 1
ATOM 2855 N N . ILE B 1 24 ? -24.359 -11.234 12.305 1 74.56 24 ILE B N 1
ATOM 2856 C CA . ILE B 1 24 ? -24.797 -12.102 13.391 1 74.56 24 ILE B CA 1
ATOM 2857 C C . ILE B 1 24 ? -26.203 -11.68 13.844 1 74.56 24 ILE B C 1
ATOM 2859 O O . ILE B 1 24 ? -26.406 -10.531 14.258 1 74.56 24 ILE B O 1
ATOM 2863 N N . VAL B 1 25 ? -27.156 -12.586 13.672 1 75.75 25 VAL B N 1
ATOM 2864 C CA . VAL B 1 25 ? -28.547 -12.352 14.039 1 75.75 25 VAL B CA 1
ATOM 2865 C C . VAL B 1 25 ? -28.891 -13.148 15.305 1 75.75 25 VAL B C 1
ATOM 2867 O O . VAL B 1 25 ? -28.656 -14.359 15.359 1 75.75 25 VAL B O 1
ATOM 2870 N N . PRO B 1 26 ? -29.297 -12.328 16.297 1 73 26 PRO B N 1
ATOM 2871 C CA . PRO B 1 26 ? -29.719 -13.094 17.484 1 73 26 PRO B CA 1
ATOM 2872 C C . PRO B 1 26 ? -30.891 -14.031 17.172 1 73 26 PRO B C 1
ATOM 2874 O O . PRO B 1 26 ? -31.766 -13.703 16.375 1 73 26 PRO B O 1
ATOM 2877 N N . VAL B 1 27 ? -30.812 -15.188 17.672 1 72.88 27 VAL B N 1
ATOM 2878 C CA . VAL B 1 27 ? -31.922 -16.141 17.562 1 72.88 27 VAL B CA 1
ATOM 2879 C C . VAL B 1 27 ? -32.844 -15.969 18.766 1 72.88 27 VAL B C 1
ATOM 2881 O O . VAL B 1 27 ? -32.438 -16.125 19.922 1 72.88 27 VAL B O 1
ATOM 2884 N N . VAL B 1 28 ? -34 -15.414 18.406 1 70.31 28 VAL B N 1
ATOM 2885 C CA . VAL B 1 28 ? -35 -15.258 19.438 1 70.31 28 VAL B CA 1
ATOM 2886 C C . VAL B 1 28 ? -36.25 -16.094 19.078 1 70.31 28 VAL B C 1
ATOM 2888 O O . VAL B 1 28 ? -36.344 -16.609 17.969 1 70.31 28 VAL B O 1
ATOM 2891 N N . GLN B 1 29 ? -37.094 -16.25 20.062 1 71 29 GLN B N 1
ATOM 2892 C CA . GLN B 1 29 ? -38.281 -17.094 19.906 1 71 29 GLN B CA 1
ATOM 2893 C C . GLN B 1 29 ? -39.062 -16.672 18.672 1 71 29 GLN B C 1
ATOM 2895 O O . GLN B 1 29 ? -39.562 -17.531 17.938 1 71 29 GLN B O 1
ATOM 2900 N N . ASP B 1 30 ? -39.062 -15.391 18.422 1 68.19 30 ASP B N 1
ATOM 2901 C CA . ASP B 1 30 ? -39.906 -14.875 17.328 1 68.19 30 ASP B CA 1
ATOM 2902 C C . ASP B 1 30 ? -39.125 -14.891 16 1 68.19 30 ASP B C 1
ATOM 2904 O O . ASP B 1 30 ? -39.656 -14.562 14.953 1 68.19 30 ASP B O 1
ATOM 2908 N N . ASN B 1 31 ? -37.875 -15.141 16.078 1 64.31 31 ASN B N 1
ATOM 2909 C CA . ASN B 1 31 ? -37 -15.281 14.906 1 64.31 31 ASN B CA 1
ATOM 2910 C C . ASN B 1 31 ? -36.062 -16.453 15.047 1 64.31 31 ASN B C 1
ATOM 2912 O O . ASN B 1 31 ? -34.844 -16.266 15.094 1 64.31 31 ASN B O 1
ATOM 2916 N N . PRO B 1 32 ? -36.812 -17.562 15.109 1 71.81 32 PRO B N 1
ATOM 2917 C CA . PRO B 1 32 ? -36 -18.75 15.453 1 71.81 32 PRO B CA 1
ATOM 2918 C C . PRO B 1 32 ? -34.938 -19.062 14.398 1 71.81 32 PRO B C 1
ATOM 2920 O O . PRO B 1 32 ? -33.906 -19.672 14.719 1 71.81 32 PRO B O 1
ATOM 2923 N N . GLU B 1 33 ? -35.219 -18.625 13.234 1 68.56 33 GLU B N 1
ATOM 2924 C CA . GLU B 1 33 ? -34.281 -18.984 12.164 1 68.56 33 GLU B CA 1
ATOM 2925 C C . GLU B 1 33 ? -33.188 -17.938 12.016 1 68.56 33 GLU B C 1
ATOM 2927 O O . GLU B 1 33 ? -32.156 -18.203 11.375 1 68.56 33 GLU B O 1
ATOM 2932 N N . GLY B 1 34 ? -33.375 -16.906 12.656 1 67.06 34 GLY B N 1
ATOM 2933 C CA . GLY B 1 34 ? -32.375 -15.867 12.57 1 67.06 34 GLY B CA 1
ATOM 2934 C C . GLY B 1 34 ? -32.281 -15.242 11.195 1 67.06 34 GLY B C 1
ATOM 2935 O O . GLY B 1 34 ? -31.172 -14.945 10.711 1 67.06 34 GLY B O 1
ATOM 2936 N N . GLU B 1 35 ? -33.469 -15.164 10.461 1 69.88 35 GLU B N 1
ATOM 2937 C CA . GLU B 1 35 ? -33.469 -14.57 9.133 1 69.88 35 GLU B CA 1
ATOM 2938 C C . GLU B 1 35 ? -33.25 -13.062 9.203 1 69.88 35 GLU B C 1
ATOM 2940 O O . GLU B 1 35 ? -33.781 -12.391 10.102 1 69.88 35 GLU B O 1
ATOM 2945 N N . LEU B 1 36 ? -32.406 -12.672 8.305 1 73.75 36 LEU B N 1
ATOM 2946 C CA . LEU B 1 36 ? -32.156 -11.242 8.242 1 73.75 36 LEU B CA 1
ATOM 2947 C C . LEU B 1 36 ? -33.344 -10.477 7.672 1 73.75 36 LEU B C 1
ATOM 2949 O O . LEU B 1 36 ? -33.812 -10.773 6.566 1 73.75 36 LEU B O 1
ATOM 2953 N N . LYS B 1 37 ? -34.031 -9.648 8.484 1 73.94 37 LYS B N 1
ATOM 2954 C CA . LYS B 1 37 ? -35.094 -8.773 8.023 1 73.94 37 LYS B CA 1
ATOM 2955 C C . LYS B 1 37 ? -34.531 -7.48 7.438 1 73.94 37 LYS B C 1
ATOM 2957 O O . LYS B 1 37 ? -33.531 -6.977 7.887 1 73.94 37 LYS B O 1
ATOM 2962 N N . VAL B 1 38 ? -35.156 -7.02 6.34 1 75.62 38 VAL B N 1
ATOM 2963 C CA . VAL B 1 38 ? -34.781 -5.75 5.723 1 75.62 38 VAL B CA 1
ATOM 2964 C C . VAL B 1 38 ? -35.688 -4.629 6.27 1 75.62 38 VAL B C 1
ATOM 2966 O O . VAL B 1 38 ? -36.906 -4.777 6.348 1 75.62 38 VAL B O 1
ATOM 2969 N N . TYR B 1 39 ? -35.031 -3.635 6.727 1 78.88 39 TYR B N 1
ATOM 2970 C CA . TYR B 1 39 ? -35.75 -2.48 7.277 1 78.88 39 TYR B CA 1
ATOM 2971 C C . TYR B 1 39 ? -35.531 -1.249 6.406 1 78.88 39 TYR B C 1
ATOM 2973 O O . TYR B 1 39 ? -34.469 -1.059 5.832 1 78.88 39 TYR B O 1
ATOM 2981 N N . THR B 1 40 ? -36.562 -0.431 6.258 1 84.19 40 THR B N 1
ATOM 2982 C CA . THR B 1 40 ? -36.469 0.736 5.387 1 84.19 40 THR B CA 1
ATOM 2983 C C . THR B 1 40 ? -36.406 2.02 6.211 1 84.19 40 THR B C 1
ATOM 2985 O O . THR B 1 40 ? -36.031 3.078 5.688 1 84.19 40 THR B O 1
ATOM 2988 N N . HIS B 1 41 ? -36.75 1.958 7.457 1 90.31 41 HIS B N 1
ATOM 2989 C CA . HIS B 1 41 ? -36.719 3.162 8.281 1 90.31 41 HIS B CA 1
ATOM 2990 C C . HIS B 1 41 ? -35.344 3.354 8.906 1 90.31 41 HIS B C 1
ATOM 2992 O O . HIS B 1 41 ? -34.5 2.439 8.891 1 90.31 41 HIS B O 1
ATOM 2998 N N . LEU B 1 42 ? -35.125 4.531 9.328 1 94.06 42 LEU B N 1
ATOM 2999 C CA . LEU B 1 42 ? -33.844 4.848 9.984 1 94.06 42 LEU B CA 1
ATOM 3000 C C . LEU B 1 42 ? -33.75 4.129 11.328 1 94.06 42 LEU B C 1
ATOM 3002 O O . LEU B 1 42 ? -34.719 4.078 12.094 1 94.06 42 LEU B O 1
ATOM 3006 N N . ARG B 1 43 ? -32.656 3.514 11.523 1 93.25 43 ARG B N 1
ATOM 3007 C CA . ARG B 1 43 ? -32.281 2.893 12.797 1 93.25 43 ARG B CA 1
ATOM 3008 C C . ARG B 1 43 ? -30.922 3.363 13.258 1 93.25 43 ARG B C 1
ATOM 3010 O O . ARG B 1 43 ? -30.141 3.895 12.461 1 93.25 43 ARG B O 1
ATOM 3017 N N . ASN B 1 44 ? -30.75 3.145 14.609 1 95.06 44 ASN B N 1
ATOM 3018 C CA . ASN B 1 44 ? -29.453 3.531 15.164 1 95.06 44 ASN B CA 1
ATOM 3019 C C . ASN B 1 44 ? -28.469 2.369 15.148 1 95.06 44 ASN B C 1
ATOM 3021 O O . ASN B 1 44 ? -28.766 1.284 15.648 1 95.06 44 ASN B O 1
ATOM 3025 N N . PHE B 1 45 ? -27.312 2.658 14.539 1 92.69 45 PHE B N 1
ATOM 3026 C CA . PHE B 1 45 ? -26.203 1.713 14.539 1 92.69 45 PHE B CA 1
ATOM 3027 C C . PHE B 1 45 ? -25.062 2.203 15.438 1 92.69 45 PHE B C 1
ATOM 3029 O O . PHE B 1 45 ? -24.594 3.33 15.289 1 92.69 45 PHE B O 1
ATOM 3036 N N . LYS B 1 46 ? -24.734 1.355 16.391 1 93.56 46 LYS B N 1
ATOM 3037 C CA . LYS B 1 46 ? -23.484 1.595 17.109 1 93.56 46 LYS B CA 1
ATOM 3038 C C . LYS B 1 46 ? -22.297 1.017 16.344 1 93.56 46 LYS B C 1
ATOM 3040 O O . LYS B 1 46 ? -22.141 -0.203 16.25 1 93.56 46 LYS B O 1
ATOM 3045 N N . VAL B 1 47 ? -21.484 1.92 15.812 1 91 47 VAL B N 1
ATOM 3046 C CA . VAL B 1 47 ? -20.344 1.515 14.984 1 91 47 VAL B CA 1
ATOM 3047 C C . VAL B 1 47 ? -19.047 1.762 15.742 1 91 47 VAL B C 1
ATOM 3049 O O . VAL B 1 47 ? -18.891 2.781 16.422 1 91 47 VAL B O 1
ATOM 3052 N N . MET B 1 48 ? -18.172 0.8 15.641 1 91.12 48 MET B N 1
ATOM 3053 C CA . MET B 1 48 ? -16.859 0.904 16.281 1 91.12 48 MET B CA 1
ATOM 3054 C C . MET B 1 48 ? -15.758 0.426 15.344 1 91.12 48 MET B C 1
ATOM 3056 O O . MET B 1 48 ? -15.969 -0.485 14.539 1 91.12 48 MET B O 1
ATOM 3060 N N . GLY B 1 49 ? -14.555 1.04 15.438 1 88.31 49 GLY B N 1
ATOM 3061 C CA . GLY B 1 49 ? -13.367 0.639 14.711 1 88.31 49 GLY B CA 1
ATOM 3062 C C . GLY B 1 49 ? -12.094 0.742 15.539 1 88.31 49 GLY B C 1
ATOM 3063 O O . GLY B 1 49 ? -11.977 1.621 16.391 1 88.31 49 GLY B O 1
ATOM 3064 N N . THR B 1 50 ? -11.227 -0.123 15.281 1 87.81 50 THR B N 1
ATOM 3065 C CA . THR B 1 50 ? -9.938 -0.091 15.969 1 87.81 50 THR B CA 1
ATOM 3066 C C . THR B 1 50 ? -8.906 0.68 15.156 1 87.81 50 THR B C 1
ATOM 3068 O O . THR B 1 50 ? -8.938 0.662 13.922 1 87.81 50 THR B O 1
ATOM 3071 N N . LEU B 1 51 ? -8 1.28 15.914 1 90.06 51 LEU B N 1
ATOM 3072 C CA . LEU B 1 51 ? -6.945 2.057 15.273 1 90.06 51 LEU B CA 1
ATOM 3073 C C . LEU B 1 51 ? -5.578 1.451 15.562 1 90.06 51 LEU B C 1
ATOM 3075 O O . LEU B 1 51 ? -5.316 0.997 16.672 1 90.06 51 LEU B O 1
ATOM 3079 N N . TYR B 1 52 ? -4.77 1.475 14.461 1 87.25 52 TYR B N 1
ATOM 3080 C CA . TYR B 1 52 ? -3.402 0.98 14.578 1 87.25 52 TYR B CA 1
ATOM 3081 C C . TYR B 1 52 ? -2.436 1.864 13.805 1 87.25 52 TYR B C 1
ATOM 3083 O O . TYR B 1 52 ? -2.818 2.5 12.82 1 87.25 52 TYR B O 1
ATOM 3091 N N . SER B 1 53 ? -1.202 1.894 14.328 1 85.56 53 SER B N 1
ATOM 3092 C CA . SER B 1 53 ? -0.135 2.475 13.516 1 85.56 53 SER B CA 1
ATOM 3093 C 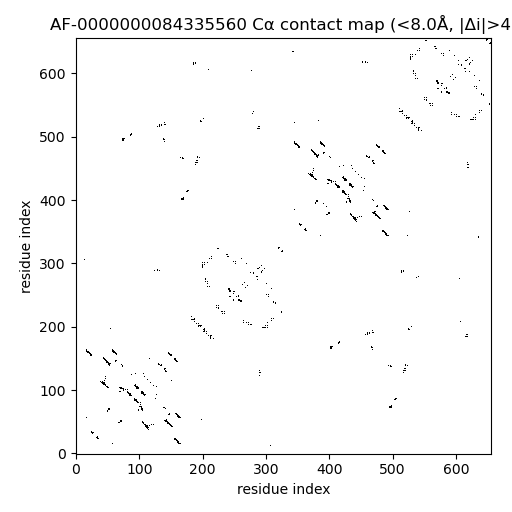C . SER B 1 53 ? 0.625 1.398 12.75 1 85.56 53 SER B C 1
ATOM 3095 O O . SER B 1 53 ? 1.265 1.687 11.734 1 85.56 53 SER B O 1
ATOM 3097 N N . ILE B 1 54 ? 0.506 0.169 13.188 1 72.5 54 ILE B N 1
ATOM 3098 C CA . ILE B 1 54 ? 1.058 -0.976 12.469 1 72.5 54 ILE B CA 1
ATOM 3099 C C . ILE B 1 54 ? -0.02 -2.043 12.297 1 72.5 54 ILE B C 1
ATOM 3101 O O . ILE B 1 54 ? -0.308 -2.801 13.227 1 72.5 54 ILE B O 1
ATOM 3105 N N . PRO B 1 55 ? -0.623 -2.002 11.086 1 64.81 55 PRO B N 1
ATOM 3106 C CA . PRO B 1 55 ? -1.707 -2.975 10.938 1 64.81 55 PRO B CA 1
ATOM 3107 C C . PRO B 1 55 ? -1.197 -4.406 10.789 1 64.81 55 PRO B C 1
ATOM 3109 O O . PRO B 1 55 ? -0.191 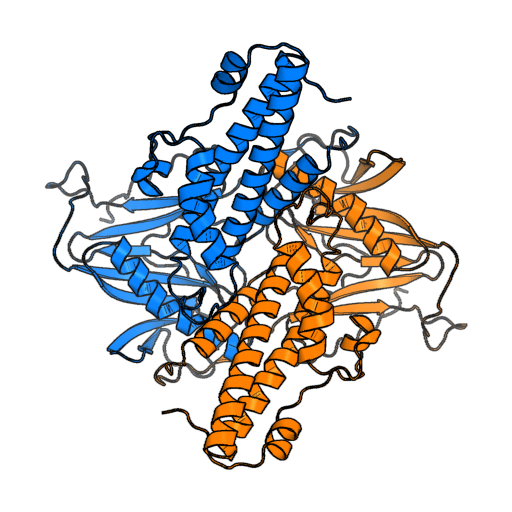-4.637 10.109 1 64.81 55 PRO B O 1
ATOM 3112 N N . PRO B 1 56 ? -1.823 -5.305 11.57 1 61.12 56 PRO B N 1
ATOM 3113 C CA . PRO B 1 56 ? -1.531 -6.691 11.203 1 61.12 56 PRO B CA 1
ATOM 3114 C C . PRO B 1 56 ? -2.094 -7.07 9.836 1 61.12 56 PRO B C 1
ATOM 3116 O O . PRO B 1 56 ? -3.119 -6.531 9.414 1 61.12 56 PRO B O 1
ATOM 3119 N N . ILE B 1 57 ? -1.329 -7.465 8.898 1 58.34 57 ILE B N 1
ATOM 3120 C CA . ILE B 1 57 ? -1.799 -7.777 7.551 1 58.34 57 ILE B CA 1
ATOM 3121 C C . ILE B 1 57 ? -3.086 -8.594 7.633 1 58.34 57 ILE B C 1
ATOM 3123 O O . ILE B 1 57 ? -3.979 -8.445 6.793 1 58.34 57 ILE B O 1
ATOM 3127 N N . TRP B 1 58 ? -3.125 -9.586 8.594 1 54.81 58 TRP B N 1
ATOM 3128 C CA . TRP B 1 58 ? -4.234 -10.531 8.492 1 54.81 58 TRP B CA 1
ATOM 3129 C C . TRP B 1 58 ? -4.648 -11.031 9.867 1 54.81 58 TRP B C 1
ATOM 3131 O O . TRP B 1 58 ? -3.799 -11.305 10.719 1 54.81 58 TRP B O 1
ATOM 3141 N N . ASN B 1 59 ? -5.461 -10.344 10.531 1 54.94 59 ASN B N 1
ATOM 3142 C CA . ASN B 1 59 ? -5.988 -10.93 11.758 1 54.94 59 ASN B CA 1
ATOM 3143 C C . ASN B 1 59 ? -7.445 -11.352 11.602 1 54.94 59 ASN B C 1
ATOM 3145 O O . ASN B 1 59 ? -8.25 -10.617 11.031 1 54.94 59 ASN B O 1
ATOM 3149 N N . SER B 1 60 ? -7.621 -12.68 11.688 1 54.81 60 SER B N 1
ATOM 3150 C CA . SER B 1 60 ? -8.977 -13.211 11.594 1 54.81 60 SER B CA 1
ATOM 3151 C C . SER B 1 60 ? -9.711 -13.078 12.93 1 54.81 60 SER B C 1
ATOM 3153 O O . SER B 1 60 ? -9.422 -13.812 13.875 1 54.81 60 SER B O 1
ATOM 3155 N N . GLN B 1 61 ? -10.023 -11.961 13.328 1 58.38 61 GLN B N 1
ATOM 3156 C CA . GLN B 1 61 ? -10.867 -11.961 14.523 1 58.38 61 GLN B CA 1
ATOM 3157 C C . GLN B 1 61 ? -12.234 -11.352 14.227 1 58.38 61 GLN B C 1
ATOM 3159 O O . GLN B 1 61 ? -12.328 -10.328 13.547 1 58.38 61 GLN B O 1
ATOM 3164 N N . ILE B 1 62 ? -13.227 -12.297 14.375 1 60.53 62 ILE B N 1
ATOM 3165 C CA . ILE B 1 62 ? -14.547 -11.688 14.406 1 60.53 62 ILE B CA 1
ATOM 3166 C C . ILE B 1 62 ? -14.68 -10.812 15.648 1 60.53 62 ILE B C 1
ATOM 3168 O O . ILE B 1 62 ? -14.531 -11.297 16.766 1 60.53 62 ILE B O 1
ATOM 3172 N N . VAL B 1 63 ? -14.531 -9.633 15.484 1 57.69 63 VAL B N 1
ATOM 3173 C CA . VAL B 1 63 ? -14.68 -8.734 16.625 1 57.69 63 VAL B CA 1
ATOM 3174 C C . VAL B 1 63 ? -16.125 -8.227 16.688 1 57.69 63 VAL B C 1
ATOM 3176 O O . VAL B 1 63 ? -16.562 -7.5 15.789 1 57.69 63 VAL B O 1
ATOM 3179 N N . ALA B 1 64 ? -16.875 -9 17.438 1 58.62 64 ALA B N 1
ATOM 3180 C CA . ALA B 1 64 ? -18.219 -8.516 17.719 1 58.62 64 ALA B CA 1
ATOM 3181 C C . ALA B 1 64 ? -18.297 -7.906 19.109 1 58.62 64 ALA B C 1
ATOM 3183 O O . ALA B 1 64 ? -17.812 -8.484 20.078 1 58.62 64 ALA B O 1
ATOM 3184 N N . GLY B 1 65 ? -18.672 -6.77 19.188 1 55.28 65 GLY B N 1
ATOM 3185 C CA . GLY B 1 65 ? -18.859 -6.137 20.484 1 55.28 65 GLY B CA 1
ATOM 3186 C C . GLY B 1 65 ? -17.641 -5.352 20.953 1 55.28 65 GLY B C 1
ATOM 3187 O O . GLY B 1 65 ? -17.188 -4.445 20.25 1 55.28 65 GLY B O 1
ATOM 3188 N N . LYS B 1 66 ? -16.844 -6.086 21.797 1 55.34 66 LYS B N 1
ATOM 3189 C CA . LYS B 1 66 ? -15.789 -5.348 22.484 1 55.34 66 LYS B CA 1
ATOM 3190 C C . LYS B 1 66 ? -14.555 -5.199 21.594 1 55.34 66 LYS B C 1
ATOM 3192 O O . LYS B 1 66 ? -14.133 -6.16 20.938 1 55.34 66 LYS B O 1
ATOM 3197 N N . LEU B 1 67 ? -14.234 -4.004 21.141 1 57.31 67 LEU B N 1
ATOM 3198 C CA . LEU B 1 67 ? -13.078 -3.684 20.328 1 57.31 67 LEU B CA 1
ATOM 3199 C C . LEU B 1 67 ? -11.789 -4.117 21.016 1 57.31 67 LEU B C 1
ATOM 3201 O O . LEU B 1 67 ? -11.602 -3.871 22.219 1 57.31 67 LEU B O 1
ATOM 3205 N N . GLU B 1 68 ? -11.117 -5.168 20.625 1 58.19 68 GLU B N 1
ATOM 3206 C CA . GLU B 1 68 ? -9.758 -5.27 21.156 1 58.19 68 GLU B CA 1
ATOM 3207 C C . GLU B 1 68 ? -8.945 -4.023 20.812 1 58.19 68 GLU B C 1
ATOM 3209 O O . GLU B 1 68 ? -9.117 -3.428 19.75 1 58.19 68 GLU B O 1
ATOM 3214 N N . GLY B 1 69 ? -8.5 -3.312 21.953 1 62.59 69 GLY B N 1
ATOM 3215 C CA . GLY B 1 69 ? -7.887 -1.997 21.844 1 62.59 69 GLY B CA 1
ATOM 3216 C C . GLY B 1 69 ? -6.68 -1.971 20.922 1 62.59 69 GLY B C 1
ATOM 3217 O O . GLY B 1 69 ? -5.852 -2.883 20.953 1 62.59 69 GLY B O 1
ATOM 3218 N N . GLY B 1 70 ? -6.762 -1.276 19.688 1 77.06 70 GLY B N 1
ATOM 3219 C CA . GLY B 1 70 ? -5.621 -0.935 18.844 1 77.06 70 GLY B CA 1
ATOM 3220 C C . GLY B 1 70 ? -4.582 -0.101 19.562 1 77.06 70 GLY B C 1
ATOM 3221 O O . GLY B 1 70 ? -4.77 0.272 20.734 1 77.06 70 GLY B O 1
ATOM 3222 N N . THR B 1 71 ? -3.33 -0.109 19.125 1 85.75 71 THR B N 1
ATOM 3223 C CA . THR B 1 71 ? -2.252 0.737 19.625 1 85.75 71 THR B CA 1
ATOM 3224 C C . THR B 1 71 ? -1.693 1.618 18.516 1 85.75 71 THR B C 1
ATOM 3226 O O . THR B 1 71 ? -1.17 1.114 17.516 1 85.75 71 THR B O 1
ATOM 3229 N N . THR B 1 72 ? -1.86 2.938 18.812 1 90.44 72 THR B N 1
ATOM 3230 C CA . THR B 1 72 ? -1.281 3.869 17.859 1 90.44 72 THR B CA 1
ATOM 3231 C C . THR B 1 72 ? -0.07 4.578 18.453 1 90.44 72 THR B C 1
ATOM 3233 O O . THR B 1 72 ? 0.248 4.395 19.625 1 90.44 72 THR B O 1
ATOM 3236 N N . LEU B 1 73 ? 0.618 5.324 17.672 1 89.06 73 LEU B N 1
ATOM 3237 C CA . LEU B 1 73 ? 1.773 6.102 18.109 1 89.06 73 LEU B CA 1
ATOM 3238 C C . LEU B 1 73 ? 1.34 7.457 18.672 1 89.06 73 LEU B C 1
ATOM 3240 O O . LEU B 1 73 ? 2.18 8.312 18.938 1 89.06 73 LEU B O 1
ATOM 3244 N N . LEU B 1 74 ? 0.053 7.633 18.781 1 90.88 74 LEU B N 1
ATOM 3245 C CA . LEU B 1 74 ? -0.475 8.852 19.391 1 90.88 74 LEU B CA 1
ATOM 3246 C C . LEU B 1 74 ? -0.855 8.617 20.844 1 90.88 74 LEU B C 1
ATOM 3248 O O . LEU B 1 74 ? -1.807 7.887 21.125 1 90.88 74 LEU B O 1
ATOM 3252 N N . LYS B 1 75 ? -0.134 9.281 21.656 1 91.38 75 LYS B N 1
ATOM 3253 C CA . LYS B 1 75 ? -0.383 9.195 23.094 1 91.38 75 LYS B CA 1
ATOM 3254 C C . LYS B 1 75 ? -0.93 10.516 23.625 1 91.38 75 LYS B C 1
ATOM 3256 O O . LYS B 1 75 ? -0.356 11.578 23.391 1 91.38 75 LYS B O 1
ATOM 3261 N N . ALA B 1 76 ? -2.031 10.305 24.312 1 89.06 76 ALA B N 1
ATOM 3262 C CA . ALA B 1 76 ? -2.641 11.508 24.875 1 89.06 76 ALA B CA 1
ATOM 3263 C C . ALA B 1 76 ? -1.758 12.109 25.969 1 89.06 76 ALA B C 1
ATOM 3265 O O . ALA B 1 76 ? -1.247 11.391 26.828 1 89.06 76 ALA B O 1
ATOM 3266 N N . SER B 1 77 ? -1.427 13.383 25.891 1 81.75 77 SER B N 1
ATOM 3267 C CA . SER B 1 77 ? -0.576 14.078 26.844 1 81.75 77 SER B CA 1
ATOM 3268 C C . SER B 1 77 ? -1.24 14.156 28.219 1 81.75 77 SER B C 1
ATOM 3270 O O . SER B 1 77 ? -0.604 13.891 29.234 1 81.75 77 SER B O 1
ATOM 3272 N N . GLU B 1 78 ? -2.357 14.789 28.281 1 70.94 78 GLU B N 1
ATOM 3273 C CA . GLU B 1 78 ? -3.064 14.977 29.547 1 70.94 78 GLU B CA 1
ATOM 3274 C C . GLU B 1 78 ? -4.492 14.445 29.453 1 70.94 78 GLU B C 1
ATOM 3276 O O . GLU B 1 78 ? -5.273 14.883 28.609 1 70.94 78 GLU B O 1
ATOM 3281 N N . THR B 1 79 ? -4.57 13.148 30.062 1 69.19 79 THR B N 1
ATOM 3282 C CA . THR B 1 79 ? -5.953 12.695 29.938 1 69.19 79 THR B CA 1
ATOM 3283 C C . THR B 1 79 ? -6.441 12.086 31.25 1 69.19 79 THR B C 1
ATOM 3285 O O . THR B 1 79 ? -5.703 11.352 31.906 1 69.19 79 THR B O 1
ATOM 3288 N N . GLU B 1 80 ? -7.59 12.555 31.547 1 70.12 80 GLU B N 1
ATOM 3289 C CA . GLU B 1 80 ? -8.266 12.008 32.719 1 70.12 80 GLU B CA 1
ATOM 3290 C C . GLU B 1 80 ? -9.164 10.828 32.344 1 70.12 80 GLU B C 1
ATOM 3292 O O . GLU B 1 80 ? -9.438 9.961 33.156 1 70.12 80 GLU B O 1
ATOM 3297 N N . TYR B 1 81 ? -9.484 10.828 31.109 1 76.94 81 TYR B N 1
ATOM 3298 C CA . TYR B 1 81 ? -10.484 9.852 30.703 1 76.94 81 TYR B CA 1
ATOM 3299 C C . TYR B 1 81 ? -9.922 8.906 29.641 1 76.94 81 TYR B C 1
ATOM 3301 O O . TYR B 1 81 ? -8.891 9.195 29.031 1 76.94 81 TYR B O 1
ATOM 3309 N N . GLN B 1 82 ? -10.617 7.812 29.578 1 84.56 82 GLN B N 1
ATOM 3310 C CA . GLN B 1 82 ? -10.227 6.82 28.594 1 84.56 82 GLN B CA 1
ATOM 3311 C C . GLN B 1 82 ? -10.984 7.02 27.281 1 84.56 82 GLN B C 1
ATOM 3313 O O . GLN B 1 82 ? -10.68 6.375 26.281 1 84.56 82 GLN B O 1
ATOM 3318 N N . SER B 1 83 ? -11.977 7.926 27.328 1 86.88 83 SER B N 1
ATOM 3319 C CA . SER B 1 83 ? -12.75 8.219 26.125 1 86.88 83 SER B CA 1
ATOM 3320 C C . SER B 1 83 ? -13.07 9.703 26.016 1 86.88 83 SER B C 1
ATOM 3322 O O . SER B 1 83 ? -13.281 10.367 27.031 1 86.88 83 SER B O 1
ATOM 3324 N N . TYR B 1 84 ? -13.133 10.234 24.75 1 85.88 84 TYR B N 1
ATOM 3325 C CA . TYR B 1 84 ? -13.398 11.648 24.5 1 85.88 84 TYR B CA 1
ATOM 3326 C C . TYR B 1 84 ? -14.336 11.82 23.312 1 85.88 84 TYR B C 1
ATOM 3328 O O . TYR B 1 84 ? -14.117 11.227 22.25 1 85.88 84 TYR B O 1
ATOM 3336 N N . ASP B 1 85 ? -15.258 12.648 23.531 1 85.88 85 ASP B N 1
ATOM 3337 C CA . ASP B 1 85 ? -16.188 12.961 22.453 1 85.88 85 ASP B CA 1
ATOM 3338 C C . ASP B 1 85 ? -15.633 14.062 21.547 1 85.88 85 ASP B C 1
ATOM 3340 O O . ASP B 1 85 ? -15.195 15.102 22.031 1 85.88 85 ASP B O 1
ATOM 3344 N N . MET B 1 86 ? -15.602 13.68 20.312 1 83.06 86 MET B N 1
ATOM 3345 C CA . MET B 1 86 ? -15.156 14.633 19.297 1 83.06 86 MET B CA 1
ATOM 3346 C C . MET B 1 86 ? -16.344 15.125 18.469 1 83.06 86 MET B C 1
ATOM 3348 O O . MET B 1 86 ? -17.281 14.375 18.234 1 83.06 86 MET B O 1
ATOM 3352 N N . GLU B 1 87 ? -16.25 16.391 18.125 1 79.19 87 GLU B N 1
ATOM 3353 C CA . GLU B 1 87 ? -17.297 16.969 17.297 1 79.19 87 GLU B CA 1
ATOM 3354 C C . GLU B 1 87 ? -16.734 17.422 15.945 1 79.19 87 GLU B C 1
ATOM 3356 O O . GLU B 1 87 ? -15.648 18 15.875 1 79.19 87 GLU B O 1
ATOM 3361 N N . VAL B 1 88 ? -17.281 16.812 14.883 1 69.69 88 VAL B N 1
ATOM 3362 C CA . VAL B 1 88 ? -16.922 17.266 13.539 1 69.69 88 VAL B CA 1
ATOM 3363 C C . VAL B 1 88 ? -17.891 18.375 13.094 1 69.69 88 VAL B C 1
ATOM 3365 O O . VAL B 1 88 ? -19 18.469 13.617 1 69.69 88 VAL B O 1
ATOM 3368 N N . THR B 1 89 ? -17.344 19.281 12.195 1 60 89 THR B N 1
ATOM 3369 C CA . THR B 1 89 ? -18.219 20.328 11.672 1 60 89 THR B CA 1
ATOM 3370 C C . THR B 1 89 ? -19.469 19.703 11.047 1 60 89 THR B C 1
ATOM 3372 O O . THR B 1 89 ? -19.375 18.75 10.273 1 60 89 THR B O 1
ATOM 3375 N N . GLY B 1 90 ? -20.672 19.969 11.445 1 58.97 90 GLY B N 1
ATOM 3376 C CA . GLY B 1 90 ? -21.984 19.531 10.961 1 58.97 90 GLY B CA 1
ATOM 3377 C C . GLY B 1 90 ? -22.734 18.672 11.953 1 58.97 90 GLY B C 1
ATOM 3378 O O . GLY B 1 90 ? -23.594 17.891 11.57 1 58.97 90 GLY B O 1
ATOM 3379 N N . ALA B 1 91 ? -22.281 18.641 13.078 1 62.88 91 ALA B N 1
ATOM 3380 C CA . ALA B 1 91 ? -23.047 18.141 14.219 1 62.88 91 ALA B CA 1
ATOM 3381 C C . ALA B 1 91 ? -22.875 16.641 14.383 1 62.88 91 ALA B C 1
ATOM 3383 O O . ALA B 1 91 ? -23.734 15.969 14.977 1 62.88 91 ALA B O 1
ATOM 3384 N N . ARG B 1 92 ? -21.953 16.109 13.68 1 76.81 92 ARG B N 1
ATOM 3385 C CA . ARG B 1 92 ? -21.719 14.688 13.945 1 76.81 92 ARG B CA 1
ATOM 3386 C C . ARG B 1 92 ? -20.641 14.5 15 1 76.81 92 ARG B C 1
ATOM 3388 O O . ARG B 1 92 ? -19.688 15.273 15.055 1 76.81 92 ARG B O 1
ATOM 3395 N N . LYS B 1 93 ? -21.062 13.508 15.883 1 86.5 93 LYS B N 1
ATOM 3396 C CA . LYS B 1 93 ? -20.156 13.258 17 1 86.5 93 LYS B CA 1
ATOM 3397 C C . LYS B 1 93 ? -19.625 11.82 16.969 1 86.5 93 LYS B C 1
ATOM 3399 O O . LYS B 1 93 ? -20.344 10.898 16.562 1 86.5 93 LYS B O 1
ATOM 3404 N N . PHE B 1 94 ? -18.406 11.75 17.297 1 90.62 94 PHE B N 1
ATOM 3405 C CA . PHE B 1 94 ? -17.844 10.43 17.531 1 90.62 94 PHE B CA 1
ATOM 3406 C C . PHE B 1 94 ? -16.969 10.414 18.766 1 90.62 94 PHE B C 1
ATOM 3408 O O . PHE B 1 94 ? -16.641 11.477 19.312 1 90.62 94 PHE B O 1
ATOM 3415 N N . THR B 1 95 ? -16.734 9.25 19.266 1 91.06 95 THR B N 1
ATOM 3416 C CA . THR B 1 95 ? -15.938 9.086 20.469 1 91.06 95 THR B CA 1
ATOM 3417 C C . THR B 1 95 ? -14.609 8.414 20.156 1 91.06 95 THR B C 1
ATOM 3419 O O . THR B 1 95 ? -14.562 7.43 19.422 1 91.06 95 THR B O 1
ATOM 3422 N N . VAL B 1 96 ? -13.562 9.023 20.656 1 91.19 96 VAL B N 1
ATOM 3423 C CA . VAL B 1 96 ? -12.258 8.375 20.594 1 91.19 96 VAL B CA 1
ATOM 3424 C C . VAL B 1 96 ? -11.945 7.691 21.922 1 91.19 96 VAL B C 1
ATOM 3426 O O . VAL B 1 96 ? -12.281 8.211 22.984 1 91.19 96 VAL B O 1
ATOM 3429 N N . HIS B 1 97 ? -11.305 6.547 21.797 1 91.56 97 HIS B N 1
ATOM 3430 C CA . HIS B 1 97 ? -10.961 5.77 22.984 1 91.56 97 HIS B CA 1
ATOM 3431 C C . HIS B 1 97 ? -9.453 5.57 23.094 1 91.56 97 HIS B C 1
ATOM 3433 O O . HIS B 1 97 ? -8.773 5.363 22.078 1 91.56 97 HIS B O 1
ATOM 3439 N N . LEU B 1 98 ? -9.023 5.586 24.328 1 91.38 98 LEU B N 1
ATOM 3440 C CA . LEU B 1 98 ? -7.617 5.348 24.641 1 91.38 98 LEU B CA 1
ATOM 3441 C C . LEU B 1 98 ? -7.422 3.973 25.266 1 91.38 98 LEU B C 1
ATOM 3443 O O . LEU B 1 98 ? -8.305 3.477 25.969 1 91.38 98 LEU B O 1
ATOM 3447 N N . ASN B 1 99 ? -6.309 3.414 25.016 1 89.25 99 ASN B N 1
ATOM 3448 C CA . ASN B 1 99 ? -5.988 2.168 25.703 1 89.25 99 ASN B CA 1
ATOM 3449 C C . ASN B 1 99 ? -5.359 2.428 27.062 1 89.25 99 ASN B C 1
ATOM 3451 O O . ASN B 1 99 ? -5.301 3.572 27.516 1 89.25 99 ASN B O 1
ATOM 3455 N N . GLN B 1 100 ? -4.906 1.362 27.719 1 87.69 100 GLN B N 1
ATOM 3456 C CA . GLN B 1 100 ? -4.402 1.457 29.078 1 87.69 100 GLN B CA 1
ATOM 3457 C C . GLN B 1 100 ? -3.131 2.301 29.141 1 87.69 100 GLN B C 1
ATOM 3459 O O . GLN B 1 100 ? -2.768 2.812 30.203 1 87.69 100 GLN B O 1
ATOM 3464 N N . PHE B 1 101 ? -2.465 2.475 28.047 1 88.56 101 PHE B N 1
ATOM 3465 C CA . PHE B 1 101 ? -1.235 3.254 27.984 1 88.56 101 PHE B CA 1
ATOM 3466 C C . PHE B 1 101 ? -1.513 4.672 27.5 1 88.56 101 PHE B C 1
ATOM 3468 O O . PHE B 1 101 ? -0.587 5.402 27.141 1 88.56 101 PHE B O 1
ATOM 3475 N N . LYS B 1 102 ? -2.811 4.996 27.297 1 89.94 102 LYS B N 1
ATOM 3476 C CA . LYS B 1 102 ? -3.281 6.32 26.906 1 89.94 102 LYS B CA 1
ATOM 3477 C C . LYS B 1 102 ? -2.986 6.594 25.438 1 89.94 102 LYS B C 1
ATOM 3479 O O . LYS B 1 102 ? -2.811 7.746 25.031 1 89.94 102 LYS B O 1
ATOM 3484 N N . GLN B 1 103 ? -2.832 5.582 24.719 1 91 103 GLN B N 1
ATOM 3485 C CA . GLN B 1 103 ? -2.688 5.699 23.281 1 91 103 GLN B CA 1
ATOM 3486 C C . GLN B 1 103 ? -4.043 5.609 22.578 1 91 103 GLN B C 1
ATOM 3488 O O . GLN B 1 103 ? -4.922 4.859 23.016 1 91 103 GLN B O 1
ATOM 3493 N N . LEU B 1 104 ? -4.195 6.441 21.594 1 91.75 104 LEU B N 1
ATOM 3494 C CA . LEU B 1 104 ? -5.391 6.32 20.766 1 91.75 104 LEU B CA 1
ATOM 3495 C C . LEU B 1 104 ? -5.566 4.891 20.266 1 91.75 104 LEU B C 1
ATOM 3497 O O . LEU B 1 104 ? -4.645 4.312 19.688 1 91.75 104 LEU B O 1
ATOM 3501 N N . SER B 1 105 ? -6.816 4.32 20.5 1 91.06 105 SER B N 1
ATOM 3502 C CA . SER B 1 105 ? -6.922 2.883 20.281 1 91.06 105 SER B CA 1
ATOM 3503 C C . SER B 1 105 ? -8.148 2.543 19.438 1 91.06 105 SER B C 1
ATOM 3505 O O . SER B 1 105 ? -8.164 1.529 18.734 1 91.06 105 SER B O 1
ATOM 3507 N N . SER B 1 106 ? -9.172 3.338 19.578 1 91.75 106 SER B N 1
ATOM 3508 C CA . SER B 1 106 ? -10.391 3.029 18.844 1 91.75 106 SER B CA 1
ATOM 3509 C C . SER B 1 106 ? -11.297 4.25 18.75 1 91.75 106 SER B C 1
ATOM 3511 O O . SER B 1 106 ? -11.031 5.281 19.359 1 91.75 106 SER B O 1
ATOM 3513 N N . VAL B 1 107 ? -12.266 4.133 17.859 1 92.44 107 VAL B N 1
ATOM 3514 C CA . VAL B 1 107 ? -13.281 5.164 17.656 1 92.44 107 VAL B CA 1
ATOM 3515 C C . VAL B 1 107 ? -14.664 4.52 17.594 1 92.44 107 VAL B C 1
ATOM 3517 O O . VAL B 1 107 ? -14.805 3.381 17.141 1 92.44 107 VAL B O 1
ATOM 3520 N N . SER B 1 108 ? -15.664 5.254 18.062 1 92.25 108 SER B N 1
ATOM 3521 C CA . SER B 1 108 ? -17.031 4.766 18 1 92.25 108 SER B CA 1
ATOM 3522 C C . SER B 1 108 ? -18.016 5.906 17.781 1 92.25 108 SER B C 1
ATOM 3524 O O . SER B 1 108 ? -17.719 7.062 18.078 1 92.25 108 SER B O 1
ATOM 3526 N N . CYS B 1 109 ? -19.141 5.586 17.234 1 93.19 109 CYS B N 1
ATOM 3527 C CA . CYS B 1 109 ? -20.234 6.547 17.078 1 93.19 109 CYS B CA 1
ATOM 3528 C C . CYS B 1 109 ? -21.562 5.84 16.891 1 93.19 109 CYS B C 1
ATOM 3530 O O . CYS B 1 109 ? -21.594 4.641 16.609 1 93.19 109 CYS B O 1
ATOM 3532 N N . THR B 1 110 ? -22.562 6.559 17.188 1 94.38 110 THR B N 1
ATOM 3533 C CA . THR B 1 110 ? -23.922 6.113 16.859 1 94.38 110 THR B CA 1
ATOM 3534 C C . THR B 1 110 ? -24.453 6.84 15.625 1 94.38 110 THR B C 1
ATOM 3536 O O . THR B 1 110 ? -24.438 8.07 15.57 1 94.38 110 THR B O 1
ATOM 3539 N N . ILE B 1 111 ? -24.875 6.07 14.68 1 93.25 111 ILE B N 1
ATOM 3540 C CA . ILE B 1 111 ? -25.281 6.633 13.398 1 93.25 111 ILE B CA 1
ATOM 3541 C C . ILE B 1 111 ? -26.703 6.18 13.055 1 93.25 111 ILE B C 1
ATOM 3543 O O . ILE B 1 111 ? -27 4.984 13.102 1 93.25 111 ILE B O 1
ATOM 3547 N N . ALA B 1 112 ? -27.516 7.141 12.75 1 94.75 112 ALA B N 1
ATOM 3548 C CA . ALA B 1 112 ? -28.844 6.82 12.195 1 94.75 112 ALA B CA 1
ATOM 3549 C C . ALA B 1 112 ? -28.75 6.535 10.703 1 94.75 112 ALA B C 1
ATOM 3551 O O . ALA B 1 112 ? -28.297 7.383 9.93 1 94.75 112 ALA B O 1
ATOM 3552 N N . ALA B 1 113 ? -29.141 5.348 10.312 1 92.88 113 ALA B N 1
ATOM 3553 C CA . ALA B 1 113 ? -29.094 4.938 8.914 1 92.88 113 ALA B CA 1
ATOM 3554 C C . ALA B 1 113 ? -30.156 3.895 8.602 1 92.88 113 ALA B C 1
ATOM 3556 O O . ALA B 1 113 ? -30.75 3.307 9.516 1 92.88 113 ALA B O 1
ATOM 3557 N N . LYS B 1 114 ? -30.391 3.666 7.359 1 91.31 114 LYS B N 1
ATOM 3558 C CA . LYS B 1 114 ? -31.406 2.713 6.926 1 91.31 114 LYS B CA 1
ATOM 3559 C C . LYS B 1 114 ? -30.828 1.306 6.812 1 91.31 114 LYS B C 1
ATOM 3561 O O . LYS B 1 114 ? -31.562 0.322 6.781 1 91.31 114 LYS B O 1
ATOM 3566 N N . SER B 1 115 ? -29.547 1.239 6.691 1 86.19 115 SER B N 1
ATOM 3567 C CA . SER B 1 115 ? -28.859 -0.041 6.551 1 86.19 115 SER B CA 1
ATOM 3568 C C . SER B 1 115 ? -27.453 0.021 7.129 1 86.19 115 SER B C 1
ATOM 3570 O O . SER B 1 115 ? -26.922 1.106 7.379 1 86.19 115 SER B O 1
ATOM 3572 N N . TRP B 1 116 ? -26.891 -1.142 7.301 1 84.12 116 TRP B N 1
ATOM 3573 C CA . TRP B 1 116 ? -25.516 -1.229 7.773 1 84.12 116 TRP B CA 1
ATOM 3574 C C . TRP B 1 116 ? -24.562 -0.577 6.781 1 84.12 116 TRP B C 1
ATOM 3576 O O . TRP B 1 116 ? -23.625 0.121 7.18 1 84.12 116 TRP B O 1
ATOM 3586 N N . GLN B 1 117 ? -24.797 -0.831 5.52 1 80.94 117 GLN B N 1
ATOM 3587 C CA . GLN B 1 117 ? -23.938 -0.258 4.492 1 80.94 117 GLN B CA 1
ATOM 3588 C C . GLN B 1 117 ? -23.938 1.267 4.562 1 80.94 117 GLN B C 1
ATOM 3590 O O . GLN B 1 117 ? -22.875 1.896 4.441 1 80.94 117 GLN B O 1
ATOM 3595 N N . GLU B 1 118 ? -25.078 1.765 4.754 1 85.31 118 GLU B N 1
ATOM 3596 C CA . GLU B 1 118 ? -25.188 3.215 4.887 1 85.31 118 GLU B CA 1
ATOM 3597 C C . GLU B 1 118 ? -24.484 3.703 6.152 1 85.31 118 GLU B C 1
ATOM 3599 O O . GLU B 1 118 ? -23.781 4.719 6.129 1 85.31 118 GLU B O 1
ATOM 3604 N N . ALA B 1 119 ? -24.688 2.996 7.254 1 88.81 119 ALA B N 1
ATOM 3605 C CA . ALA B 1 119 ? -24.047 3.355 8.516 1 88.81 119 ALA B CA 1
ATOM 3606 C C . ALA B 1 119 ? -22.531 3.336 8.383 1 88.81 119 ALA B C 1
ATOM 3608 O O . ALA B 1 119 ? -21.844 4.234 8.867 1 88.81 119 ALA B O 1
ATOM 3609 N N . LEU B 1 120 ? -22.062 2.354 7.734 1 86.38 120 LEU B N 1
ATOM 3610 C CA . LEU B 1 120 ? -20.625 2.205 7.516 1 86.38 120 LEU B CA 1
ATOM 3611 C C . LEU B 1 120 ? -20.078 3.363 6.688 1 86.38 120 LEU B C 1
ATOM 3613 O O . LEU B 1 120 ? -19 3.877 6.973 1 86.38 120 LEU B O 1
ATOM 3617 N N . GLN B 1 121 ? -20.766 3.734 5.691 1 83.88 121 GLN B N 1
ATOM 3618 C CA . GLN B 1 121 ? -20.344 4.844 4.844 1 83.88 121 GLN B CA 1
ATOM 3619 C C . GLN B 1 121 ? -20.266 6.145 5.641 1 83.88 121 GLN B C 1
ATOM 3621 O O . GLN B 1 121 ? -19.281 6.879 5.539 1 83.88 121 GLN B O 1
ATOM 3626 N N . VAL B 1 122 ? -21.297 6.391 6.395 1 87.25 122 VAL B N 1
ATOM 3627 C CA . VAL B 1 122 ? -21.328 7.602 7.207 1 87.25 122 VAL B CA 1
ATOM 3628 C C . VAL B 1 122 ? -20.172 7.578 8.211 1 87.25 122 VAL B C 1
ATOM 3630 O O . VAL B 1 122 ? -19.547 8.609 8.469 1 87.25 122 VAL B O 1
ATOM 3633 N N . PHE B 1 123 ? -19.938 6.418 8.75 1 89.31 123 PHE B N 1
ATOM 3634 C CA . PHE B 1 123 ? -18.859 6.246 9.711 1 89.31 123 PHE B CA 1
ATOM 3635 C C . PHE B 1 123 ? -17.516 6.625 9.086 1 89.31 123 PHE B C 1
ATOM 3637 O O . PHE B 1 123 ? -16.766 7.418 9.656 1 89.31 123 PHE B O 1
ATOM 3644 N N . HIS B 1 124 ? -17.219 6.156 7.973 1 86.75 124 HIS B N 1
ATOM 3645 C CA . HIS B 1 124 ? -15.969 6.438 7.285 1 86.75 124 HIS B CA 1
ATOM 3646 C C . HIS B 1 124 ? -15.867 7.906 6.891 1 86.75 124 HIS B C 1
ATOM 3648 O O . HIS B 1 124 ? -14.797 8.516 7 1 86.75 124 HIS B O 1
ATOM 3654 N N . ASP B 1 125 ? -16.969 8.477 6.438 1 83.62 125 ASP B N 1
ATOM 3655 C CA . ASP B 1 125 ? -16.984 9.883 6.039 1 83.62 125 ASP B CA 1
ATOM 3656 C C . ASP B 1 125 ? -16.625 10.789 7.215 1 83.62 125 ASP B C 1
ATOM 3658 O O . ASP B 1 125 ? -16.109 11.891 7.02 1 83.62 125 ASP B O 1
ATOM 3662 N N . MET B 1 126 ? -16.906 10.25 8.344 1 86.69 126 MET B N 1
ATOM 3663 C CA . MET B 1 126 ? -16.656 11.039 9.547 1 86.69 126 MET B CA 1
ATOM 3664 C C . MET B 1 126 ? -15.242 10.789 10.07 1 86.69 126 MET B C 1
ATOM 3666 O O . MET B 1 126 ? -14.523 11.727 10.406 1 86.69 126 MET B O 1
ATOM 3670 N N . ILE B 1 127 ? -14.844 9.562 10.117 1 89.69 127 ILE B N 1
ATOM 3671 C CA . ILE B 1 127 ? -13.656 9.172 10.875 1 89.69 127 ILE B CA 1
ATOM 3672 C C . ILE B 1 127 ? -12.414 9.328 9.992 1 89.69 127 ILE B C 1
ATOM 3674 O O . ILE B 1 127 ? -11.359 9.75 10.477 1 89.69 127 ILE B O 1
ATOM 3678 N N . ASP B 1 128 ? -12.477 9 8.781 1 88.12 128 ASP B N 1
ATOM 3679 C CA . ASP B 1 128 ? -11.297 8.953 7.914 1 88.12 128 ASP B CA 1
ATOM 3680 C C . ASP B 1 128 ? -10.664 10.336 7.777 1 88.12 128 ASP B C 1
ATOM 3682 O O . ASP B 1 128 ? -9.445 10.484 7.914 1 88.12 128 ASP B O 1
ATOM 3686 N N . PRO B 1 129 ? -11.477 11.391 7.512 1 87.31 129 PRO B N 1
ATOM 3687 C CA . PRO B 1 129 ? -10.859 12.719 7.453 1 87.31 129 PRO B CA 1
ATOM 3688 C C . PRO B 1 129 ? -10.18 13.109 8.758 1 87.31 129 PRO B C 1
ATOM 3690 O O . PRO B 1 129 ? -9.141 13.781 8.742 1 87.31 129 PRO B O 1
ATOM 3693 N N . TYR B 1 130 ? -10.805 12.695 9.883 1 87.75 130 TYR B N 1
ATOM 3694 C CA . TYR B 1 130 ? -10.195 12.961 11.18 1 87.75 130 TYR B CA 1
ATOM 3695 C C . TYR B 1 130 ? -8.844 12.266 11.305 1 87.75 130 TYR B C 1
ATOM 3697 O O . TYR B 1 130 ? -7.867 12.867 11.766 1 87.75 130 TYR B O 1
ATOM 3705 N N . LEU B 1 131 ? -8.766 11.07 10.906 1 91 131 LEU B N 1
ATOM 3706 C CA . LEU B 1 131 ? -7.523 10.312 10.969 1 91 131 LEU B CA 1
ATOM 3707 C C . LEU B 1 131 ? -6.473 10.906 10.039 1 91 131 LEU B C 1
ATOM 3709 O O . LEU B 1 131 ? -5.285 10.938 10.367 1 91 131 LEU B O 1
ATOM 3713 N N . SER B 1 132 ? -6.898 11.328 8.867 1 91.38 132 SER B N 1
ATOM 3714 C CA . SER B 1 132 ? -5.98 11.953 7.926 1 91.38 132 SER B CA 1
ATOM 3715 C C . SER B 1 132 ? -5.406 13.25 8.492 1 91.38 132 SER B C 1
ATOM 3717 O O . SER B 1 132 ? -4.215 13.531 8.336 1 91.38 132 SER B O 1
ATOM 3719 N N . LEU B 1 133 ? -6.242 13.992 9.133 1 90.25 133 LEU B N 1
ATOM 3720 C CA . LEU B 1 133 ? -5.777 15.219 9.773 1 90.25 133 LEU B CA 1
ATOM 3721 C C . LEU B 1 133 ? -4.758 14.906 10.867 1 90.25 133 LEU B C 1
ATOM 3723 O O . LEU B 1 133 ? -3.707 15.547 10.945 1 90.25 133 LEU B O 1
ATOM 3727 N N . MET B 1 134 ? -5.051 13.93 11.664 1 90.56 134 MET B N 1
ATOM 3728 C CA . MET B 1 134 ? -4.152 13.562 12.758 1 90.56 134 MET B CA 1
ATOM 3729 C C . MET B 1 134 ? -2.83 13.031 12.219 1 90.56 134 MET B C 1
ATOM 3731 O O . MET B 1 134 ? -1.766 13.352 12.75 1 90.56 134 MET B O 1
ATOM 3735 N N . SER B 1 135 ? -2.924 12.227 11.242 1 92 135 SER B N 1
ATOM 3736 C CA . SER B 1 135 ? -1.724 11.703 10.602 1 92 135 SER B CA 1
ATOM 3737 C C . SER B 1 135 ? -0.852 12.828 10.055 1 92 135 SER B C 1
ATOM 3739 O O . SER B 1 135 ? 0.372 12.797 10.203 1 92 135 SER B O 1
ATOM 3741 N N . TRP B 1 136 ? -1.49 13.758 9.453 1 91.56 136 TRP B N 1
ATOM 3742 C CA . TRP B 1 136 ? -0.777 14.906 8.914 1 91.56 136 TRP B CA 1
ATOM 3743 C C . TRP B 1 136 ? -0.125 15.719 10.031 1 91.56 136 TRP B C 1
ATOM 3745 O O . TRP B 1 136 ? 1.067 16.016 9.969 1 91.56 136 TRP B O 1
ATOM 3755 N N . ARG B 1 137 ? -0.85 15.977 11.023 1 89.88 137 ARG B N 1
ATOM 3756 C CA . ARG B 1 137 ? -0.409 16.844 12.102 1 89.88 137 ARG B CA 1
ATOM 3757 C C . ARG B 1 137 ? 0.755 16.234 12.867 1 89.88 137 ARG B C 1
ATOM 3759 O O . ARG B 1 137 ? 1.711 16.922 13.227 1 89.88 137 ARG B O 1
ATOM 3766 N N . TYR B 1 138 ? 0.679 14.945 13.055 1 88.75 138 TYR B N 1
ATOM 3767 C CA . TYR B 1 138 ? 1.641 14.336 13.961 1 88.75 138 TYR B CA 1
ATOM 3768 C C . TYR B 1 138 ? 2.617 13.445 13.203 1 88.75 138 TYR B C 1
ATOM 3770 O O . TYR B 1 138 ? 3.525 12.859 13.797 1 88.75 138 TYR B O 1
ATOM 3778 N N . HIS B 1 139 ? 2.41 13.281 11.961 1 86 139 HIS B N 1
ATOM 3779 C CA . HIS B 1 139 ? 3.307 12.523 11.094 1 86 139 HIS B CA 1
ATOM 3780 C C . HIS B 1 139 ? 3.406 11.07 11.531 1 86 139 HIS B C 1
ATOM 3782 O O . HIS B 1 139 ? 4.508 10.547 11.727 1 86 139 HIS B O 1
ATOM 3788 N N . VAL B 1 140 ? 2.281 10.508 11.781 1 88.69 140 VAL B N 1
ATOM 3789 C CA . VAL B 1 140 ? 2.244 9.109 12.195 1 88.69 140 VAL B CA 1
ATOM 3790 C C . VAL B 1 140 ? 1.275 8.328 11.305 1 88.69 140 VAL B C 1
ATOM 3792 O O . VAL B 1 140 ? 0.269 8.875 10.852 1 88.69 140 VAL B O 1
ATOM 3795 N N . PRO B 1 141 ? 1.564 7.086 11.023 1 89.81 141 PRO B N 1
ATOM 3796 C CA . PRO B 1 141 ? 0.571 6.246 10.352 1 89.81 141 PRO B CA 1
ATOM 3797 C C . PRO B 1 141 ? -0.649 5.961 11.227 1 89.81 141 PRO B C 1
ATOM 3799 O O . PRO B 1 141 ? -0.517 5.777 12.438 1 89.81 141 PRO B O 1
ATOM 3802 N N . LEU B 1 142 ? -1.773 6.027 10.695 1 90.69 142 LEU B N 1
ATOM 3803 C CA . LEU B 1 142 ? -3.027 5.684 11.352 1 90.69 142 LEU B CA 1
ATOM 3804 C C . LEU B 1 142 ? -3.92 4.859 10.43 1 90.69 142 LEU B C 1
ATOM 3806 O O . LEU B 1 142 ? -4.34 5.34 9.375 1 90.69 142 LEU B O 1
ATOM 3810 N N . VAL B 1 143 ? -4.27 3.676 10.875 1 86.56 143 VAL B N 1
ATOM 3811 C CA . VAL B 1 143 ? -5.082 2.756 10.086 1 86.56 143 VAL B CA 1
ATOM 3812 C C . VAL B 1 143 ? -6.355 2.406 10.852 1 86.56 143 VAL B C 1
ATOM 3814 O O . VAL B 1 143 ? -6.309 2.139 12.055 1 86.56 143 VAL B O 1
ATOM 3817 N N . LEU B 1 144 ? -7.398 2.533 10.195 1 86.38 144 LEU B N 1
ATOM 3818 C CA . LEU B 1 144 ? -8.68 2.072 10.727 1 86.38 144 LEU B CA 1
ATOM 3819 C C . LEU B 1 144 ? -8.953 0.631 10.312 1 86.38 144 LEU B C 1
ATOM 3821 O O . LEU B 1 144 ? -8.867 0.295 9.125 1 86.38 144 LEU B O 1
ATOM 3825 N N . SER B 1 145 ? -9.211 -0.177 11.297 1 79.69 145 SER B N 1
ATOM 3826 C CA . SER B 1 145 ? -9.469 -1.589 11.031 1 79.69 145 SER B CA 1
ATOM 3827 C C . SER B 1 145 ? -10.57 -2.129 11.93 1 79.69 145 SER B C 1
ATOM 3829 O O . SER B 1 145 ? -11.031 -1.438 12.844 1 79.69 145 SER B O 1
ATOM 3831 N N . ASN B 1 146 ? -11.062 -3.322 11.602 1 79.12 146 ASN B N 1
ATOM 3832 C CA . ASN B 1 146 ? -12.016 -4.07 12.414 1 79.12 146 ASN B CA 1
ATOM 3833 C C . ASN B 1 146 ? -13.266 -3.248 12.719 1 79.12 146 ASN B C 1
ATOM 3835 O O . ASN B 1 146 ? -13.664 -3.115 13.875 1 79.12 146 ASN B O 1
ATOM 3839 N N . VAL B 1 147 ? -13.789 -2.688 11.703 1 83.38 147 VAL B N 1
ATOM 3840 C CA . VAL B 1 147 ? -15.008 -1.912 11.891 1 83.38 147 VAL B CA 1
ATOM 3841 C C . VAL B 1 147 ? -16.203 -2.855 12.047 1 83.38 147 VAL B C 1
ATOM 3843 O O . VAL B 1 147 ? -16.438 -3.723 11.195 1 83.38 147 VAL B O 1
ATOM 3846 N N . ASN B 1 148 ? -16.859 -2.713 13.094 1 85.5 148 ASN B N 1
ATOM 3847 C CA . ASN B 1 148 ? -18.062 -3.502 13.398 1 85.5 148 ASN B CA 1
ATOM 3848 C C . ASN B 1 148 ? -19.188 -2.629 13.93 1 85.5 148 ASN B C 1
ATOM 3850 O O . ASN B 1 148 ? -18.984 -1.449 14.227 1 85.5 148 ASN B O 1
ATOM 3854 N N . GLY B 1 149 ? -20.406 -3.188 13.938 1 88.62 149 GLY B N 1
ATOM 3855 C CA . GLY B 1 149 ? -21.531 -2.404 14.398 1 88.62 149 GLY B CA 1
ATOM 3856 C C . GLY B 1 149 ? -22.672 -3.258 14.922 1 88.62 149 GLY B C 1
ATOM 3857 O O . GLY B 1 149 ? -22.703 -4.469 14.695 1 88.62 149 GLY B O 1
ATOM 3858 N N . THR B 1 150 ? -23.5 -2.629 15.711 1 89.25 150 THR B N 1
ATOM 3859 C CA . THR B 1 150 ? -24.719 -3.232 16.25 1 89.25 150 THR B CA 1
ATOM 3860 C C . THR B 1 150 ? -25.938 -2.361 15.945 1 89.25 150 THR B C 1
ATOM 3862 O O . THR B 1 150 ? -25.922 -1.151 16.172 1 89.25 150 THR B O 1
ATOM 3865 N N . ASP B 1 151 ? -26.859 -3.012 15.367 1 89.88 151 ASP B N 1
ATOM 3866 C CA . ASP B 1 151 ? -28.172 -2.365 15.234 1 89.88 151 ASP B CA 1
ATOM 3867 C C . ASP B 1 151 ? -28.922 -2.363 16.562 1 89.88 151 ASP B C 1
ATOM 3869 O O . ASP B 1 151 ? -29.312 -3.42 17.062 1 89.88 151 ASP B O 1
ATOM 3873 N N . THR B 1 152 ? -29.203 -1.2 17.016 1 89.06 152 THR B N 1
ATOM 3874 C CA . THR B 1 152 ? -29.719 -1.118 18.375 1 89.06 152 THR B CA 1
ATOM 3875 C C . THR B 1 152 ? -31.172 -1.542 18.438 1 89.06 152 THR B C 1
ATOM 3877 O O . THR B 1 152 ? -31.688 -1.881 19.5 1 89.06 152 THR B O 1
ATOM 3880 N N . GLU B 1 153 ? -31.859 -1.471 17.375 1 87.25 153 GLU B N 1
ATOM 3881 C CA . GLU B 1 153 ? -33.25 -1.881 17.328 1 87.25 153 GLU B CA 1
ATOM 3882 C C . GLU B 1 153 ? -33.375 -3.396 17.203 1 87.25 153 GLU B C 1
ATOM 3884 O O . GLU B 1 153 ? -34.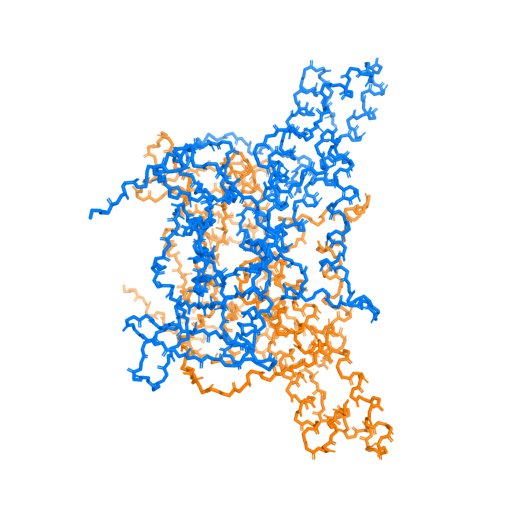156 -4.023 17.906 1 87.25 153 GLU B O 1
ATOM 3889 N N . THR B 1 154 ? -32.688 -3.98 16.344 1 83.94 154 THR B N 1
ATOM 3890 C CA . THR B 1 154 ? -32.812 -5.402 16.062 1 83.94 154 THR B CA 1
ATOM 3891 C C . THR B 1 154 ? -31.797 -6.215 16.844 1 83.94 154 THR B C 1
ATOM 3893 O O . THR B 1 154 ? -31.906 -7.438 16.953 1 83.94 154 THR B O 1
ATOM 3896 N N . THR B 1 155 ? -30.75 -5.648 17.312 1 81.12 155 THR B N 1
ATOM 3897 C CA . THR B 1 155 ? -29.625 -6.242 18.016 1 81.12 155 THR B CA 1
ATOM 3898 C C . THR B 1 155 ? -28.75 -7.062 17.078 1 81.12 155 THR B C 1
ATOM 3900 O O . THR B 1 155 ? -27.938 -7.871 17.516 1 81.12 155 THR B O 1
ATOM 3903 N N . TYR B 1 156 ? -29.078 -6.859 15.781 1 83.38 156 TYR B N 1
ATOM 3904 C CA . TYR B 1 156 ? -28.156 -7.465 14.82 1 83.38 156 TYR B CA 1
ATOM 3905 C C . TYR B 1 156 ? -26.75 -6.914 14.992 1 83.38 156 TYR B C 1
ATOM 3907 O O . TYR B 1 156 ? -26.562 -5.715 15.219 1 83.38 156 TYR B O 1
ATOM 3915 N N . GLN B 1 157 ? -25.828 -7.859 14.93 1 84.06 157 GLN B N 1
ATOM 3916 C CA . GLN B 1 157 ? -24.422 -7.469 14.961 1 84.06 157 GLN B CA 1
ATOM 3917 C C . GLN B 1 157 ? -23.75 -7.691 13.609 1 84.06 157 GLN B C 1
ATOM 3919 O O . GLN B 1 157 ? -24 -8.703 12.945 1 84.06 157 GLN B O 1
ATOM 3924 N N . TYR B 1 158 ? -23.047 -6.68 13.258 1 81.31 158 TYR B N 1
ATOM 3925 C CA . TYR B 1 158 ? -22.312 -6.727 11.992 1 81.31 158 TYR B CA 1
ATOM 3926 C C . TYR B 1 158 ? -20.812 -6.699 12.242 1 81.31 158 TYR B C 1
ATOM 3928 O O . TYR B 1 158 ? -20.328 -5.934 13.078 1 81.31 158 TYR B O 1
ATOM 3936 N N . ALA B 1 159 ? -20.203 -7.656 11.594 1 78.56 159 ALA B N 1
ATOM 3937 C CA . ALA B 1 159 ? -18.75 -7.711 11.719 1 78.56 159 ALA B CA 1
ATOM 3938 C C . ALA B 1 159 ? -18.094 -7.977 10.375 1 78.56 159 ALA B C 1
ATOM 3940 O O . ALA B 1 159 ? -18.656 -8.68 9.531 1 78.56 159 ALA B O 1
ATOM 3941 N N . LYS B 1 160 ? -17.031 -7.273 10.211 1 69.81 160 LYS B N 1
ATOM 3942 C CA . LYS B 1 160 ? -16.172 -7.59 9.078 1 69.81 160 LYS B CA 1
ATOM 3943 C C . LYS B 1 160 ? -14.898 -8.305 9.531 1 69.81 160 LYS B C 1
ATOM 3945 O O . LYS B 1 160 ? -14.289 -7.918 10.531 1 69.81 160 LYS B O 1
ATOM 3950 N N . PHE B 1 161 ? -14.719 -9.383 8.891 1 69.5 161 PHE B N 1
ATOM 3951 C CA . PHE B 1 161 ? -13.484 -10.07 9.258 1 69.5 161 PHE B CA 1
ATOM 3952 C C . PHE B 1 161 ? -12.672 -10.414 8.016 1 69.5 161 PHE B C 1
ATOM 3954 O O . PHE B 1 161 ? -13.234 -10.633 6.938 1 69.5 161 PHE B O 1
ATOM 3961 N N . ILE B 1 162 ? -11.391 -10.297 8.125 1 66.38 162 ILE B N 1
ATOM 3962 C CA . ILE B 1 162 ? -10.469 -10.711 7.07 1 66.38 162 ILE B CA 1
ATOM 3963 C C . ILE B 1 162 ? -9.914 -12.102 7.387 1 66.38 162 ILE B C 1
ATOM 3965 O O . ILE B 1 162 ? -9.359 -12.32 8.461 1 66.38 162 ILE B O 1
ATOM 3969 N N . GLN B 1 163 ? -10.172 -12.977 6.473 1 70.12 163 GLN B N 1
ATOM 3970 C CA . GLN B 1 163 ? -9.656 -14.32 6.676 1 70.12 163 GLN B CA 1
ATOM 3971 C C . GLN B 1 163 ? -8.133 -14.336 6.688 1 70.12 163 GLN B C 1
ATOM 3973 O O . GLN B 1 163 ? -7.496 -13.789 5.785 1 70.12 163 GLN B O 1
ATOM 3978 N N . SER B 1 164 ? -7.715 -14.922 7.73 1 71.56 164 SER B N 1
ATOM 3979 C CA . SER B 1 164 ? -6.262 -15.008 7.867 1 71.56 164 SER B CA 1
ATOM 3980 C C . SER B 1 164 ? -5.656 -15.906 6.789 1 71.56 164 SER B C 1
ATOM 3982 O O . SER B 1 164 ? -6.258 -16.906 6.398 1 71.56 164 SER B O 1
ATOM 3984 N N . ILE B 1 165 ? -4.551 -15.516 6.297 1 77.62 165 ILE B N 1
ATOM 3985 C CA . ILE B 1 165 ? -3.744 -16.406 5.465 1 77.62 165 ILE B CA 1
ATOM 3986 C C . ILE B 1 165 ? -2.959 -17.375 6.348 1 77.62 165 ILE B C 1
ATOM 3988 O O . ILE B 1 165 ? -2.172 -16.938 7.195 1 77.62 165 ILE B O 1
ATOM 3992 N N . PRO B 1 166 ? -3.23 -18.562 6.293 1 78.44 166 PRO B N 1
ATOM 3993 C CA . PRO B 1 166 ? -2.514 -19.516 7.145 1 78.44 166 PRO B CA 1
ATOM 3994 C C . PRO B 1 166 ? -1.085 -19.781 6.672 1 78.44 166 PRO B C 1
ATOM 3996 O O . PRO B 1 166 ? -0.75 -19.484 5.523 1 78.44 166 PRO B O 1
ATOM 3999 N N . GLU B 1 167 ? -0.388 -20.297 7.621 1 84.5 167 GLU B N 1
ATOM 4000 C CA . GLU B 1 167 ? 0.941 -20.781 7.266 1 84.5 167 GLU B CA 1
ATOM 4001 C C . GLU B 1 167 ? 0.861 -21.875 6.207 1 84.5 167 GLU B C 1
ATOM 4003 O O . GLU B 1 167 ? -0.018 -22.734 6.262 1 84.5 167 GLU B O 1
ATOM 4008 N N . LYS B 1 168 ? 1.742 -21.781 5.227 1 87.44 168 LYS B N 1
ATOM 4009 C CA . LYS B 1 168 ? 1.785 -22.75 4.129 1 87.44 168 LYS B CA 1
ATOM 4010 C C . LYS B 1 168 ? 3.088 -23.531 4.145 1 87.44 168 LYS B C 1
ATOM 4012 O O . LYS B 1 168 ? 4.156 -22.984 4.41 1 87.44 168 LYS B O 1
ATOM 4017 N N . LEU B 1 169 ? 2.939 -24.812 3.838 1 87.81 169 LEU B N 1
ATOM 4018 C CA . LEU B 1 169 ? 4.129 -25.641 3.664 1 87.81 169 LEU B CA 1
ATOM 4019 C C . LEU B 1 169 ? 4.691 -25.5 2.256 1 87.81 169 LEU B C 1
ATOM 4021 O O . LEU B 1 169 ? 3.947 -25.562 1.274 1 87.81 169 LEU B O 1
ATOM 4025 N N . PHE B 1 170 ? 5.938 -25.094 2.234 1 83.75 170 PHE B N 1
ATOM 4026 C CA . PHE B 1 170 ? 6.535 -24.969 0.911 1 83.75 170 PHE B CA 1
ATOM 4027 C C . PHE B 1 170 ? 7.77 -25.859 0.79 1 83.75 170 PHE B C 1
ATOM 4029 O O . PHE B 1 170 ? 8.352 -26.266 1.799 1 83.75 170 PHE B O 1
ATOM 4036 N N . SER B 1 171 ? 8.031 -26.281 -0.473 1 78.75 171 SER B N 1
ATOM 4037 C CA . SER B 1 171 ? 9.195 -27.125 -0.753 1 78.75 171 SER B CA 1
ATOM 4038 C C . SER B 1 171 ? 10.336 -26.312 -1.356 1 78.75 171 SER B C 1
ATOM 4040 O O . SER B 1 171 ? 10.117 -25.5 -2.258 1 78.75 171 SER B O 1
ATOM 4042 N N . LEU B 1 172 ? 11.398 -26.391 -0.709 1 73 172 LEU B N 1
ATOM 4043 C CA . LEU B 1 172 ? 12.602 -25.719 -1.179 1 73 172 LEU B CA 1
ATOM 4044 C C . LEU B 1 172 ? 13.273 -26.5 -2.299 1 73 172 LEU B C 1
ATOM 4046 O O . LEU B 1 172 ? 14.492 -26.438 -2.473 1 73 172 LEU B O 1
ATOM 4050 N N . THR B 1 173 ? 12.406 -27.203 -3.08 1 61.91 173 THR B N 1
ATOM 4051 C CA . THR B 1 173 ? 13.078 -27.969 -4.129 1 61.91 173 THR B CA 1
ATOM 4052 C C . THR B 1 173 ? 13.836 -27.031 -5.07 1 61.91 173 THR B C 1
ATOM 4054 O O . THR B 1 173 ? 13.406 -25.906 -5.324 1 61.91 173 THR B O 1
ATOM 4057 N N . GLN B 1 174 ? 15.109 -27.344 -5.27 1 56.53 174 GLN B N 1
ATOM 4058 C CA . GLN B 1 174 ? 16.125 -26.672 -6.078 1 56.53 174 GLN B CA 1
ATOM 4059 C C . GLN B 1 174 ? 15.664 -26.531 -7.527 1 56.53 174 GLN B C 1
ATOM 4061 O O . GLN B 1 174 ? 16.484 -26.359 -8.43 1 56.53 174 GLN B O 1
ATOM 4066 N N . GLU B 1 175 ? 14.375 -26.594 -7.699 1 54.59 175 GLU B N 1
ATOM 4067 C CA . GLU B 1 175 ? 14.062 -26.406 -9.117 1 54.59 175 GLU B CA 1
ATOM 4068 C C . GLU B 1 175 ? 14.336 -24.984 -9.562 1 54.59 175 GLU B C 1
ATOM 4070 O O . GLU B 1 175 ? 14.094 -24.031 -8.805 1 54.59 175 GLU B O 1
ATOM 4075 N N . PRO B 1 176 ? 15.07 -25 -10.664 1 56.59 176 PRO B N 1
ATOM 4076 C CA . PRO B 1 176 ? 15.367 -23.672 -11.195 1 56.59 176 PRO B CA 1
ATOM 4077 C C . PRO B 1 176 ? 14.125 -22.766 -11.281 1 56.59 176 PRO B C 1
ATOM 4079 O O . PRO B 1 176 ? 13.039 -23.25 -11.609 1 56.59 176 PRO B O 1
ATOM 4082 N N . VAL B 1 177 ? 14.281 -21.766 -10.648 1 56.59 177 VAL B N 1
ATOM 4083 C CA . VAL B 1 177 ? 13.203 -20.797 -10.773 1 56.59 177 VAL B CA 1
ATOM 4084 C C . VAL B 1 177 ? 12.914 -20.516 -12.25 1 56.59 177 VAL B C 1
ATOM 4086 O O . VAL B 1 177 ? 13.797 -20.094 -12.992 1 56.59 177 VAL B O 1
ATOM 4089 N N . GLU B 1 178 ? 11.82 -21.031 -12.781 1 59.19 178 GLU B N 1
ATOM 4090 C CA . GLU B 1 178 ? 11.383 -20.891 -14.164 1 59.19 178 GLU B CA 1
ATOM 4091 C C . GLU B 1 178 ? 11.281 -19.422 -14.555 1 59.19 178 GLU B C 1
ATOM 4093 O O . GLU B 1 178 ? 10.867 -18.578 -13.75 1 59.19 178 GLU B O 1
ATOM 4098 N N . ARG B 1 179 ? 12.047 -19.172 -15.578 1 62.5 179 ARG B N 1
ATOM 4099 C CA . ARG B 1 179 ? 11.859 -17.828 -16.109 1 62.5 179 ARG B CA 1
ATOM 4100 C C . ARG B 1 179 ? 10.531 -17.703 -16.859 1 62.5 179 ARG B C 1
ATOM 4102 O O . ARG B 1 179 ? 10.289 -18.438 -17.828 1 62.5 179 ARG B O 1
ATOM 4109 N N . TYR B 1 180 ? 9.727 -17.094 -16.281 1 73.81 180 TYR B N 1
ATOM 4110 C CA . TYR B 1 180 ? 8.453 -16.766 -16.906 1 73.81 180 TYR B CA 1
ATOM 4111 C C . TYR B 1 180 ? 8.602 -15.594 -17.875 1 73.81 180 TYR B C 1
ATOM 4113 O O . TYR B 1 180 ? 9.578 -14.852 -17.812 1 73.81 180 TYR B O 1
ATOM 4121 N N . THR B 1 181 ? 7.703 -15.633 -18.828 1 78.44 181 THR B N 1
ATOM 4122 C CA . THR B 1 181 ? 7.664 -14.461 -19.688 1 78.44 181 THR B CA 1
ATOM 4123 C C . THR B 1 181 ? 7.496 -13.188 -18.875 1 78.44 181 THR B C 1
ATOM 4125 O O . THR B 1 181 ? 7.059 -13.227 -17.734 1 78.44 181 THR B O 1
ATOM 4128 N N . GLU B 1 182 ? 7.832 -12.195 -19.484 1 77.94 182 GLU B N 1
ATOM 4129 C CA . GLU B 1 182 ? 7.75 -10.898 -18.828 1 77.94 182 GLU B CA 1
ATOM 4130 C C . GLU B 1 182 ? 6.332 -10.609 -18.344 1 77.94 182 GLU B C 1
ATOM 4132 O O . GLU B 1 182 ? 6.133 -10.031 -17.281 1 77.94 182 GLU B O 1
ATOM 4137 N N . HIS B 1 183 ? 5.406 -11.078 -19.125 1 79.69 183 HIS B N 1
ATOM 4138 C CA . HIS B 1 183 ? 4.004 -10.852 -18.781 1 79.69 183 HIS B CA 1
ATOM 4139 C C . HIS B 1 183 ? 3.615 -11.617 -17.516 1 79.69 183 HIS B C 1
ATOM 4141 O O . HIS B 1 183 ? 2.967 -11.062 -16.625 1 79.69 183 HIS B O 1
ATOM 4147 N N . ILE B 1 184 ? 4.062 -12.766 -17.516 1 87.12 184 ILE B N 1
ATOM 4148 C CA . ILE B 1 184 ? 3.713 -13.609 -16.375 1 87.12 184 ILE B CA 1
ATOM 4149 C C . ILE B 1 184 ? 4.465 -13.148 -15.133 1 87.12 184 ILE B C 1
ATOM 4151 O O . ILE B 1 184 ? 3.904 -13.125 -14.031 1 87.12 184 ILE B O 1
ATOM 4155 N N . ALA B 1 185 ? 5.672 -12.734 -15.391 1 86.06 185 ALA B N 1
ATOM 4156 C CA . ALA B 1 185 ? 6.453 -12.211 -14.273 1 86.06 185 ALA B CA 1
ATOM 4157 C C . ALA B 1 185 ? 5.801 -10.961 -13.688 1 86.06 185 ALA B C 1
ATOM 4159 O O . ALA B 1 185 ? 5.75 -10.797 -12.461 1 86.06 185 ALA B O 1
ATOM 4160 N N . ALA B 1 186 ? 5.328 -10.125 -14.523 1 86.5 186 ALA B N 1
ATOM 4161 C CA . ALA B 1 186 ? 4.637 -8.922 -14.078 1 86.5 186 ALA B CA 1
ATOM 4162 C C . ALA B 1 186 ? 3.369 -9.273 -13.312 1 86.5 186 ALA B C 1
ATOM 4164 O O . ALA B 1 186 ? 3.053 -8.633 -12.297 1 86.5 186 ALA B O 1
ATOM 4165 N N . LEU B 1 187 ? 2.674 -10.258 -13.797 1 91.56 187 LEU B N 1
ATOM 4166 C CA . LEU B 1 187 ? 1.472 -10.719 -13.109 1 91.56 187 LEU B CA 1
ATOM 4167 C C . LEU B 1 187 ? 1.789 -11.141 -11.68 1 91.56 187 LEU B C 1
ATOM 4169 O O . LEU B 1 187 ? 1.104 -10.727 -10.742 1 91.56 187 LEU B O 1
ATOM 4173 N N . PHE B 1 188 ? 2.857 -11.906 -11.539 1 91.75 188 PHE B N 1
ATOM 4174 C CA . PHE B 1 188 ? 3.24 -12.383 -10.219 1 91.75 188 PHE B CA 1
ATOM 4175 C C . PHE B 1 188 ? 3.645 -11.219 -9.32 1 91.75 188 PHE B C 1
ATOM 4177 O O . PHE B 1 188 ? 3.34 -11.211 -8.125 1 91.75 188 PHE B O 1
ATOM 4184 N N . SER B 1 189 ? 4.297 -10.289 -9.906 1 90.38 189 SER B N 1
ATOM 4185 C CA . SER B 1 189 ? 4.762 -9.148 -9.125 1 90.38 189 SER B CA 1
ATOM 4186 C C . SER B 1 189 ? 3.592 -8.305 -8.625 1 90.38 189 SER B C 1
ATOM 4188 O O . SER B 1 189 ? 3.559 -7.91 -7.461 1 90.38 189 SER B O 1
ATOM 4190 N N . PHE B 1 190 ? 2.627 -8.047 -9.461 1 90.19 190 PHE B N 1
ATOM 4191 C CA . PHE B 1 190 ? 1.469 -7.262 -9.055 1 90.19 190 PHE B CA 1
ATOM 4192 C C . PHE B 1 190 ? 0.612 -8.039 -8.055 1 90.19 190 PHE B C 1
ATOM 4194 O O . PHE B 1 190 ? 0.01 -7.445 -7.156 1 90.19 190 PHE B O 1
ATOM 4201 N N . HIS B 1 191 ? 0.569 -9.305 -8.273 1 92.88 191 HIS B N 1
ATOM 4202 C CA . HIS B 1 191 ? -0.12 -10.125 -7.281 1 92.88 191 HIS B CA 1
ATOM 4203 C C . HIS B 1 191 ? 0.515 -9.969 -5.902 1 92.88 191 HIS B C 1
ATOM 4205 O O . HIS B 1 191 ? -0.189 -9.781 -4.906 1 92.88 191 HIS B O 1
ATOM 4211 N N . ARG B 1 192 ? 1.765 -10.062 -5.844 1 91.38 192 ARG B N 1
ATOM 4212 C CA . ARG B 1 192 ? 2.457 -9.93 -4.566 1 91.38 192 ARG B CA 1
ATOM 4213 C C . ARG B 1 192 ? 2.223 -8.547 -3.961 1 91.38 192 ARG B C 1
ATOM 4215 O O . ARG B 1 192 ? 1.983 -8.422 -2.758 1 91.38 192 ARG B O 1
ATOM 4222 N N . GLU B 1 193 ? 2.277 -7.523 -4.801 1 88.81 193 GLU B N 1
ATOM 4223 C CA . GLU B 1 193 ? 1.98 -6.176 -4.324 1 88.81 193 GLU B CA 1
ATOM 4224 C C . GLU B 1 193 ? 0.588 -6.105 -3.705 1 88.81 193 GLU B C 1
ATOM 4226 O O . GLU B 1 193 ? 0.4 -5.48 -2.658 1 88.81 193 GLU B O 1
ATOM 4231 N N . MET B 1 194 ? -0.254 -6.738 -4.336 1 88.94 194 MET B N 1
ATOM 4232 C CA . MET B 1 194 ? -1.633 -6.723 -3.857 1 88.94 194 MET B CA 1
ATOM 4233 C C . MET B 1 194 ? -1.745 -7.402 -2.498 1 88.94 194 MET B C 1
ATOM 4235 O O . MET B 1 194 ? -2.305 -6.836 -1.56 1 88.94 194 MET B O 1
ATOM 4239 N N . VAL B 1 195 ? -1.206 -8.562 -2.42 1 88.44 195 VAL B N 1
ATOM 4240 C CA . VAL B 1 195 ? -1.376 -9.367 -1.219 1 88.44 195 VAL B CA 1
ATOM 4241 C C . VAL B 1 195 ? -0.581 -8.758 -0.067 1 88.44 195 VAL B C 1
ATOM 4243 O O . VAL B 1 195 ? -0.961 -8.891 1.098 1 88.44 195 VAL B O 1
ATOM 4246 N N . ASN B 1 196 ? 0.474 -8.031 -0.401 1 86.19 196 ASN B N 1
ATOM 4247 C CA . ASN B 1 196 ? 1.292 -7.355 0.605 1 86.19 196 ASN B CA 1
ATOM 4248 C C . ASN B 1 196 ? 0.614 -6.094 1.127 1 86.19 196 ASN B C 1
ATOM 4250 O O . ASN B 1 196 ? 0.979 -5.582 2.186 1 86.19 196 ASN B O 1
ATOM 4254 N N . SER B 1 197 ? -0.356 -5.578 0.383 1 82.38 197 SER B N 1
ATOM 4255 C CA . SER B 1 197 ? -0.856 -4.242 0.673 1 82.38 197 SER B CA 1
ATOM 4256 C C . SER B 1 197 ? -1.997 -4.285 1.685 1 82.38 197 SER B C 1
ATOM 4258 O O . SER B 1 197 ? -2.891 -5.125 1.583 1 82.38 197 SER B O 1
ATOM 4260 N N . THR B 1 198 ? -1.943 -3.291 2.541 1 75.81 198 THR B N 1
ATOM 4261 C CA . THR B 1 198 ? -3.053 -3.107 3.469 1 75.81 198 THR B CA 1
ATOM 4262 C C . THR B 1 198 ? -3.979 -1.992 2.992 1 75.81 198 THR B C 1
ATOM 4264 O O . THR B 1 198 ? -5.023 -1.744 3.6 1 75.81 198 THR B O 1
ATOM 4267 N N . SER B 1 199 ? -3.6 -1.375 1.921 1 80.56 199 SER B N 1
ATOM 4268 C CA . SER B 1 199 ? -4.387 -0.274 1.376 1 80.56 199 SER B CA 1
ATOM 4269 C C . SER B 1 199 ? -5.41 -0.775 0.36 1 80.56 199 SER B C 1
ATOM 4271 O O . SER B 1 199 ? -5.043 -1.393 -0.643 1 80.56 199 SER B O 1
ATOM 4273 N N . GLY B 1 200 ? -6.613 -0.42 0.599 1 81.38 200 GLY B N 1
ATOM 4274 C CA . GLY B 1 200 ? -7.672 -0.789 -0.329 1 81.38 200 GLY B CA 1
ATOM 4275 C C . GLY B 1 200 ? -7.453 -0.246 -1.729 1 81.38 200 GLY B C 1
ATOM 4276 O O . GLY B 1 200 ? -7.461 -1.003 -2.701 1 81.38 200 GLY B O 1
ATOM 4277 N N . PRO B 1 201 ? -7.195 1.032 -1.848 1 81.88 201 PRO B N 1
ATOM 4278 C CA . PRO B 1 201 ? -6.965 1.625 -3.166 1 81.88 201 PRO B CA 1
ATOM 4279 C C . PRO B 1 201 ? -5.797 0.978 -3.908 1 81.88 201 PRO B C 1
ATOM 4281 O O . PRO B 1 201 ? -5.902 0.698 -5.105 1 81.88 201 PRO B O 1
ATOM 4284 N N . TYR B 1 202 ? -4.77 0.701 -3.232 1 85.5 202 TYR B N 1
ATOM 4285 C CA . TYR B 1 202 ? -3.621 0.11 -3.912 1 85.5 202 TYR B CA 1
ATOM 4286 C C . TYR B 1 202 ? -3.904 -1.335 -4.305 1 85.5 202 TYR B C 1
ATOM 4288 O O . TYR B 1 202 ? -3.48 -1.79 -5.371 1 85.5 202 TYR B O 1
ATOM 4296 N N . ARG B 1 203 ? -4.547 -2.057 -3.488 1 86.81 203 ARG B N 1
ATOM 4297 C CA . ARG B 1 203 ? -4.961 -3.41 -3.842 1 86.81 203 ARG B CA 1
ATOM 4298 C C . ARG B 1 203 ? -5.773 -3.418 -5.133 1 86.81 203 ARG B C 1
ATOM 4300 O O . ARG B 1 203 ? -5.57 -4.273 -5.996 1 86.81 203 ARG B O 1
ATOM 4307 N N . LEU B 1 204 ? -6.656 -2.463 -5.211 1 88.06 204 LEU B N 1
ATOM 4308 C CA . LEU B 1 204 ? -7.504 -2.391 -6.395 1 88.06 204 LEU B CA 1
ATOM 4309 C C . LEU B 1 204 ? -6.68 -2.066 -7.637 1 88.06 204 LEU B C 1
ATOM 4311 O O . LEU B 1 204 ? -6.91 -2.631 -8.703 1 88.06 204 LEU B O 1
ATOM 4315 N N . LEU B 1 205 ? -5.742 -1.152 -7.477 1 86.81 205 LEU B N 1
ATOM 4316 C CA . LEU B 1 205 ? -4.875 -0.827 -8.602 1 86.81 205 LEU B CA 1
ATOM 4317 C C . LEU B 1 205 ? -4.086 -2.053 -9.055 1 86.81 205 LEU B C 1
ATOM 4319 O O . LEU B 1 205 ? -3.967 -2.312 -10.25 1 86.81 205 LEU B O 1
ATOM 4323 N N . CYS B 1 206 ? -3.643 -2.834 -8.102 1 90.75 206 CYS B N 1
ATOM 4324 C CA . CYS B 1 206 ? -2.838 -4.012 -8.406 1 90.75 206 CYS B CA 1
ATOM 4325 C C . CYS B 1 206 ? -3.686 -5.094 -9.07 1 90.75 206 CYS B C 1
ATOM 4327 O O . CYS B 1 206 ? -3.273 -5.691 -10.062 1 90.75 206 CYS B O 1
ATOM 4329 N N . ILE B 1 207 ? -4.887 -5.301 -8.547 1 92.06 207 ILE B N 1
ATOM 4330 C CA . ILE B 1 207 ? -5.719 -6.352 -9.117 1 92.06 207 ILE B CA 1
ATOM 4331 C C . ILE B 1 207 ? -6.18 -5.949 -10.516 1 92.06 207 ILE B C 1
ATOM 4333 O O . ILE B 1 207 ? -6.312 -6.797 -11.398 1 92.06 207 ILE B O 1
ATOM 4337 N N . HIS B 1 208 ? -6.402 -4.719 -10.688 1 91.25 208 HIS B N 1
ATOM 4338 C CA . HIS B 1 208 ? -6.73 -4.25 -12.031 1 91.25 208 HIS B CA 1
ATOM 4339 C C . HIS B 1 208 ? -5.602 -4.551 -13.008 1 91.25 208 HIS B C 1
ATOM 4341 O O . HIS B 1 208 ? -5.852 -5.008 -14.125 1 91.25 208 HIS B O 1
ATOM 4347 N N . LYS B 1 209 ? -4.406 -4.32 -12.594 1 89.94 209 LYS B N 1
ATOM 4348 C CA . LYS B 1 209 ? -3.248 -4.621 -13.43 1 89.94 209 LYS B CA 1
ATOM 4349 C C . LYS B 1 209 ? -3.139 -6.121 -13.703 1 89.94 209 LYS B C 1
ATOM 4351 O O . LYS B 1 209 ? -2.875 -6.535 -14.828 1 89.94 209 LYS B O 1
ATOM 4356 N N . CYS B 1 210 ? -3.291 -6.879 -12.688 1 92.81 210 CYS B N 1
ATOM 4357 C CA . CYS B 1 210 ? -3.26 -8.328 -12.852 1 92.81 210 CYS B CA 1
ATOM 4358 C C . CYS B 1 210 ? -4.285 -8.781 -13.875 1 92.81 210 CYS B C 1
ATOM 4360 O O . CYS B 1 210 ? -3.963 -9.555 -14.781 1 92.81 210 CYS B O 1
ATOM 4362 N N . LEU B 1 211 ? -5.461 -8.234 -13.742 1 93.44 211 LEU B N 1
ATOM 4363 C CA . LEU B 1 211 ? -6.539 -8.617 -14.648 1 93.44 211 LEU B CA 1
ATOM 4364 C C . LEU B 1 211 ? -6.223 -8.188 -16.078 1 93.44 211 LEU B C 1
ATOM 4366 O O . LEU B 1 211 ? -6.52 -8.914 -17.031 1 93.44 211 LEU B O 1
ATOM 4370 N N . THR B 1 212 ? -5.656 -7.051 -16.219 1 90.5 212 THR B N 1
ATOM 4371 C CA . THR B 1 212 ? -5.25 -6.574 -17.531 1 90.5 212 THR B CA 1
ATOM 4372 C C . THR B 1 212 ? -4.195 -7.492 -18.141 1 90.5 212 THR B C 1
ATOM 4374 O O . THR B 1 212 ? -4.273 -7.84 -19.312 1 90.5 212 THR B O 1
ATOM 4377 N N . LEU B 1 213 ? -3.27 -7.914 -17.359 1 89.75 213 LEU B N 1
ATOM 4378 C CA . LEU B 1 213 ? -2.209 -8.805 -17.812 1 89.75 213 LEU B CA 1
ATOM 4379 C C . LEU B 1 213 ? -2.773 -10.172 -18.203 1 89.75 213 LEU B C 1
ATOM 4381 O O . LEU B 1 213 ? -2.377 -10.75 -19.203 1 89.75 213 LEU B O 1
ATOM 4385 N N . VAL B 1 214 ? -3.662 -10.625 -17.422 1 92.56 214 VAL B N 1
ATOM 4386 C CA . VAL B 1 214 ? -4.289 -11.914 -17.719 1 92.56 214 VAL B CA 1
ATOM 4387 C C . VAL B 1 214 ? -5.086 -11.812 -19.016 1 92.56 214 VAL B C 1
ATOM 4389 O O . VAL B 1 214 ? -5.07 -12.734 -19.828 1 92.56 214 VAL B O 1
ATOM 4392 N N . ASN B 1 215 ? -5.766 -10.703 -19.188 1 90.19 215 ASN B N 1
ATOM 4393 C CA . ASN B 1 215 ? -6.504 -10.492 -20.422 1 90.19 215 ASN B CA 1
ATOM 4394 C C . ASN B 1 215 ? -5.574 -10.445 -21.625 1 90.19 215 ASN B C 1
ATOM 4396 O O . ASN B 1 215 ? -5.914 -10.945 -22.703 1 90.19 215 ASN B O 1
ATOM 4400 N N . GLN B 1 216 ? -4.531 -9.82 -21.469 1 87.81 216 GLN B N 1
ATOM 4401 C CA . GLN B 1 216 ? -3.535 -9.797 -22.531 1 87.81 216 GLN B CA 1
ATOM 4402 C C . GLN B 1 216 ? -3.006 -11.195 -22.828 1 87.81 216 GLN B C 1
ATOM 4404 O O . GLN B 1 216 ? -2.834 -11.57 -23.984 1 87.81 216 GLN B O 1
ATOM 4409 N N . PHE B 1 217 ? -2.725 -11.875 -21.797 1 89.88 217 PHE B N 1
ATOM 4410 C CA . PHE B 1 217 ? -2.264 -13.25 -21.938 1 89.88 217 PHE B CA 1
ATOM 4411 C C . PHE B 1 217 ? -3.309 -14.094 -22.672 1 89.88 217 PHE B C 1
ATOM 4413 O O . PHE B 1 217 ? -2.965 -14.93 -23.5 1 89.88 217 PHE B O 1
ATOM 4420 N N . LYS B 1 218 ? -4.527 -13.867 -22.328 1 92.5 218 LYS B N 1
ATOM 4421 C CA . LYS B 1 218 ? -5.637 -14.547 -22.984 1 92.5 218 LYS B CA 1
ATOM 4422 C C . LYS B 1 218 ? -5.664 -14.211 -24.484 1 92.5 218 LYS B C 1
ATOM 4424 O O . LYS B 1 218 ? -5.867 -15.094 -25.312 1 92.5 218 LYS B O 1
ATOM 4429 N N . SER B 1 219 ? -5.457 -12.992 -24.797 1 90.88 219 SER B N 1
ATOM 4430 C CA . SER B 1 219 ? -5.453 -12.531 -26.188 1 90.88 219 SER B CA 1
ATOM 4431 C C . SER B 1 219 ? -4.289 -13.133 -26.969 1 90.88 219 SER B C 1
ATOM 4433 O O . SER B 1 219 ? -4.457 -13.562 -28.109 1 90.88 219 SER B O 1
ATOM 4435 N N . VAL B 1 220 ? -3.17 -13.102 -26.344 1 90.06 220 VAL B N 1
ATOM 4436 C CA . VAL B 1 220 ? -1.991 -13.68 -26.969 1 90.06 220 VAL B CA 1
ATOM 4437 C C . VAL B 1 220 ? -2.223 -15.164 -27.234 1 90.06 220 VAL B C 1
ATOM 4439 O O . VAL B 1 220 ? -1.898 -15.672 -28.312 1 90.06 220 VAL B O 1
ATOM 4442 N N . THR B 1 221 ? -2.766 -15.844 -26.328 1 93.38 221 THR B N 1
ATOM 4443 C CA . THR B 1 221 ? -3.053 -17.266 -26.484 1 93.38 221 THR B CA 1
ATOM 4444 C C . THR B 1 221 ? -4.086 -17.5 -27.578 1 93.38 221 THR B C 1
ATOM 4446 O O . THR B 1 221 ? -3.969 -18.438 -28.359 1 93.38 221 THR B O 1
ATOM 4449 N N . HIS B 1 222 ? -5.051 -16.625 -27.578 1 94.69 222 HIS B N 1
ATOM 4450 C CA . HIS B 1 222 ? -6.062 -16.688 -28.625 1 94.69 222 HIS B CA 1
ATOM 4451 C C . HIS B 1 222 ? -5.422 -16.625 -30.016 1 94.69 222 HIS B C 1
ATOM 4453 O O . HIS B 1 222 ? -5.766 -17.422 -30.891 1 94.69 222 HIS B O 1
ATOM 4459 N N . ASP B 1 223 ? -4.512 -15.727 -30.188 1 93.94 223 ASP B N 1
ATOM 4460 C CA . ASP B 1 223 ? -3.832 -15.57 -31.469 1 93.94 223 ASP B CA 1
ATOM 4461 C C . ASP B 1 223 ? -2.998 -16.797 -31.797 1 93.94 223 ASP B C 1
ATOM 4463 O O . ASP B 1 223 ? -2.941 -17.219 -32.969 1 93.94 223 ASP B O 1
ATOM 4467 N N . GLU B 1 224 ? -2.414 -17.328 -30.844 1 94.06 224 GLU B N 1
ATOM 4468 C CA . GLU B 1 224 ? -1.628 -18.547 -31.031 1 94.06 224 GLU B CA 1
ATOM 4469 C C . GLU B 1 224 ? -2.521 -19.719 -31.406 1 94.06 224 GLU B C 1
ATOM 4471 O O . GLU B 1 224 ? -2.176 -20.516 -32.281 1 94.06 224 GLU B O 1
ATOM 4476 N N . VAL B 1 225 ? -3.588 -19.828 -30.766 1 95.88 225 VAL B N 1
ATOM 4477 C CA . VAL B 1 225 ? -4.562 -20.875 -31.031 1 95.88 225 VAL B CA 1
ATOM 4478 C C . VAL B 1 225 ? -5.043 -20.766 -32.469 1 95.88 225 VAL B C 1
ATOM 4480 O O . VAL B 1 225 ? -5.117 -21.781 -33.188 1 95.88 225 VAL B O 1
ATOM 4483 N N . LYS B 1 226 ? -5.328 -19.594 -32.875 1 95.31 226 LYS B N 1
ATOM 4484 C CA . LYS B 1 226 ? -5.754 -19.344 -34.25 1 95.31 226 LYS B CA 1
ATOM 4485 C C . LYS B 1 226 ? -4.668 -19.734 -35.25 1 95.31 226 LYS B C 1
ATOM 4487 O O . LYS B 1 226 ? -4.949 -20.391 -36.25 1 95.31 226 LYS B O 1
ATOM 4492 N N . LYS B 1 227 ? -3.506 -19.375 -35 1 94.94 227 LYS B N 1
ATOM 4493 C CA . LYS B 1 227 ? -2.375 -19.672 -35.875 1 94.94 227 LYS B CA 1
ATOM 4494 C C . LYS B 1 227 ? -2.15 -21.172 -35.969 1 94.94 227 LYS B C 1
ATOM 4496 O O . LYS B 1 227 ? -1.732 -21.672 -37.031 1 94.94 227 LYS B O 1
ATOM 4501 N N . MET B 1 228 ? -2.42 -21.891 -34.938 1 95.31 228 MET B N 1
ATOM 4502 C CA . MET B 1 228 ? -2.189 -23.328 -34.875 1 95.31 228 MET B CA 1
ATOM 4503 C C . MET B 1 228 ? -3.365 -24.094 -35.5 1 95.31 228 MET B C 1
ATOM 4505 O O . MET B 1 228 ? -3.305 -25.312 -35.656 1 95.31 228 MET B O 1
ATOM 4509 N N . GLY B 1 229 ? -4.465 -23.375 -35.812 1 94.12 229 GLY B N 1
ATOM 4510 C CA . GLY B 1 229 ? -5.637 -24 -36.406 1 94.12 229 GLY B CA 1
ATOM 4511 C C . GLY B 1 229 ? -6.508 -24.719 -35.406 1 94.12 229 GLY B C 1
ATOM 4512 O O . GLY B 1 229 ? -7.285 -25.609 -35.781 1 94.12 229 GLY B O 1
ATOM 4513 N N . LEU B 1 230 ? -6.328 -24.406 -34.156 1 95.62 230 LEU B N 1
ATOM 4514 C CA . LEU B 1 230 ? -7.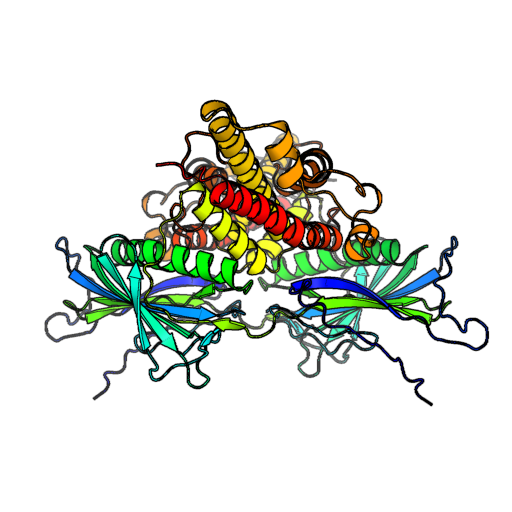152 -25.016 -33.125 1 95.62 230 LEU B CA 1
ATOM 4515 C C . LEU B 1 230 ? -8.531 -24.359 -33.062 1 95.62 230 LEU B C 1
ATOM 4517 O O . LEU B 1 230 ? -8.727 -23.266 -33.594 1 95.62 230 LEU B O 1
ATOM 4521 N N . ASP B 1 231 ? -9.5 -25.031 -32.375 1 96.12 231 ASP B N 1
ATOM 4522 C CA . ASP B 1 231 ? -10.883 -24.578 -32.312 1 96.12 231 ASP B CA 1
ATOM 4523 C C . ASP B 1 231 ? -11.023 -23.391 -31.359 1 96.12 231 ASP B C 1
ATOM 4525 O O . ASP B 1 231 ? -10.938 -23.547 -30.141 1 96.12 231 ASP B O 1
ATOM 4529 N N . LEU B 1 232 ? -11.336 -22.328 -31.891 1 95.62 232 LEU B N 1
ATOM 4530 C CA . LEU B 1 232 ? -11.445 -21.109 -31.109 1 95.62 232 LEU B CA 1
ATOM 4531 C C . LEU B 1 232 ? -12.672 -21.141 -30.203 1 95.62 232 LEU B C 1
ATOM 4533 O O . LEU B 1 232 ? -12.664 -20.547 -29.125 1 95.62 232 LEU B O 1
ATOM 4537 N N . LYS B 1 233 ? -13.695 -21.766 -30.656 1 95.94 233 LYS B N 1
ATOM 4538 C CA . LYS B 1 233 ? -14.883 -21.891 -29.812 1 95.94 233 LYS B CA 1
ATOM 4539 C C . LYS B 1 233 ? -14.594 -22.719 -28.562 1 95.94 233 LYS B C 1
ATOM 4541 O O . LYS B 1 233 ? -15.055 -22.375 -27.469 1 95.94 233 LYS B O 1
ATOM 4546 N N . GLN B 1 234 ? -13.906 -23.75 -28.75 1 95.94 234 GLN B N 1
ATOM 4547 C CA . GLN B 1 234 ? -13.484 -24.578 -27.609 1 95.94 234 GLN B CA 1
ATOM 4548 C C . GLN B 1 234 ? -12.594 -23.781 -26.656 1 95.94 234 GLN B C 1
ATOM 4550 O O . GLN B 1 234 ? -12.742 -23.875 -25.438 1 95.94 234 GLN B O 1
ATOM 4555 N N . TYR B 1 235 ? -11.68 -23.047 -27.203 1 96.62 235 TYR B N 1
ATOM 4556 C CA . TYR B 1 235 ? -10.797 -22.219 -26.391 1 96.62 235 TYR B CA 1
ATOM 4557 C C . TYR B 1 235 ? -11.602 -21.266 -25.531 1 96.62 235 TYR B C 1
ATOM 4559 O O . TYR B 1 235 ? -11.367 -21.156 -24.328 1 96.62 235 TYR B O 1
ATOM 4567 N N . LYS B 1 236 ? -12.5 -20.562 -26.156 1 95.25 236 LYS B N 1
ATOM 4568 C CA . LYS B 1 236 ? -13.328 -19.594 -25.438 1 95.25 236 LYS B CA 1
ATOM 4569 C C . LYS B 1 236 ? -14.109 -20.266 -24.312 1 95.25 236 LYS B C 1
ATOM 4571 O O . LYS B 1 236 ? -14.156 -19.766 -23.203 1 95.25 236 LYS B O 1
ATOM 4576 N N . THR B 1 237 ? -14.68 -21.391 -24.562 1 95.5 237 THR B N 1
ATOM 4577 C CA . THR B 1 237 ? -15.516 -22.094 -23.594 1 95.5 237 THR B CA 1
ATOM 4578 C C . THR B 1 237 ? -14.68 -22.609 -22.438 1 95.5 237 THR B C 1
ATOM 4580 O O . THR B 1 237 ? -15.078 -22.469 -21.266 1 95.5 237 THR B O 1
ATOM 4583 N N . GLU B 1 238 ? -13.555 -23.125 -22.719 1 95.56 238 GLU B N 1
ATOM 4584 C CA . GLU B 1 238 ? -12.727 -23.75 -21.703 1 95.56 238 GLU B CA 1
ATOM 4585 C C . GLU B 1 238 ? -12.039 -22.703 -20.828 1 95.56 238 GLU B C 1
ATOM 4587 O O . GLU B 1 238 ? -11.672 -22.984 -19.688 1 95.56 238 GLU B O 1
ATOM 4592 N N . THR B 1 239 ? -11.852 -21.516 -21.344 1 95.88 239 THR B N 1
ATOM 4593 C CA . THR B 1 239 ? -11.07 -20.531 -20.609 1 95.88 239 THR B CA 1
ATOM 4594 C C . THR B 1 239 ? -11.977 -19.453 -20.016 1 95.88 239 THR B C 1
ATOM 4596 O O . THR B 1 239 ? -11.523 -18.594 -19.266 1 95.88 239 THR B O 1
ATOM 4599 N N . GLU B 1 240 ? -13.18 -19.5 -20.281 1 94.94 240 GLU B N 1
ATOM 4600 C CA . GLU B 1 240 ? -14.094 -18.469 -19.797 1 94.94 240 GLU B CA 1
ATOM 4601 C C . GLU B 1 240 ? -14.305 -18.562 -18.297 1 94.94 240 GLU B C 1
ATOM 4603 O O . GLU B 1 240 ? -14.422 -19.672 -17.75 1 94.94 240 GLU B O 1
ATOM 4608 N N . VAL B 1 241 ? -14.266 -17.469 -17.641 1 95.69 241 VAL B N 1
ATOM 4609 C CA . VAL B 1 241 ? -14.617 -17.344 -16.234 1 95.69 241 VAL B CA 1
ATOM 4610 C C . VAL B 1 241 ? -15.789 -16.375 -16.078 1 95.69 241 VAL B C 1
ATOM 4612 O O . VAL B 1 241 ? -15.734 -15.234 -16.547 1 95.69 241 VAL B O 1
ATOM 4615 N N . LYS B 1 242 ? -16.812 -16.828 -15.438 1 95.31 242 LYS B N 1
ATOM 4616 C CA . LYS B 1 242 ? -18 -16.016 -15.141 1 95.31 242 LYS B CA 1
ATOM 4617 C C . LYS B 1 242 ? -18.141 -15.789 -13.633 1 95.31 242 LYS B C 1
ATOM 4619 O O . LYS B 1 242 ? -17.719 -16.625 -12.836 1 95.31 242 LYS B O 1
ATOM 4624 N N . ILE B 1 243 ? -18.734 -14.711 -13.297 1 95.56 243 ILE B N 1
ATOM 4625 C CA . ILE B 1 243 ? -19.031 -14.406 -11.906 1 95.56 243 ILE B CA 1
ATOM 4626 C C . ILE B 1 243 ? -20.172 -15.297 -11.422 1 95.56 243 ILE B C 1
ATOM 4628 O O . ILE B 1 243 ? -21.328 -15.141 -11.859 1 95.56 243 ILE B O 1
ATOM 4632 N N . GLU B 1 244 ? -19.859 -16.125 -10.531 1 92.75 244 GLU B N 1
ATOM 4633 C CA . GLU B 1 244 ? -20.828 -17.094 -10.039 1 92.75 244 GLU B CA 1
ATOM 4634 C C . GLU B 1 244 ? -21.719 -16.484 -8.961 1 92.75 244 GLU B C 1
ATOM 4636 O O . GLU B 1 244 ? -21.359 -15.484 -8.336 1 92.75 244 GLU B O 1
ATOM 4641 N N . ASP B 1 245 ? -22.797 -17.156 -8.812 1 90.56 245 ASP B N 1
ATOM 4642 C CA . ASP B 1 245 ? -23.75 -16.734 -7.777 1 90.56 245 ASP B CA 1
ATOM 4643 C C . ASP B 1 245 ? -23.391 -17.359 -6.426 1 90.56 245 ASP B C 1
ATOM 4645 O O . ASP B 1 245 ? -24.094 -18.234 -5.934 1 90.56 245 ASP B O 1
ATOM 4649 N N . ASN B 1 246 ? -22.344 -16.875 -5.82 1 82.88 246 ASN B N 1
ATOM 4650 C CA . ASN B 1 246 ? -21.953 -17.297 -4.48 1 82.88 246 ASN B CA 1
ATOM 4651 C C . ASN B 1 246 ? -22.062 -16.156 -3.477 1 82.88 246 ASN B C 1
ATOM 4653 O O . ASN B 1 246 ? -22.359 -15.016 -3.854 1 82.88 246 ASN B O 1
ATOM 4657 N N . GLU B 1 247 ? -21.875 -16.453 -2.258 1 73.19 247 GLU B N 1
ATOM 4658 C CA . GLU B 1 247 ? -22.109 -15.5 -1.171 1 73.19 247 GLU B CA 1
ATOM 4659 C C . GLU B 1 247 ? -21.188 -14.281 -1.298 1 73.19 247 GLU B C 1
ATOM 4661 O O . GLU B 1 247 ? -21.609 -13.156 -1.049 1 73.19 247 GLU B O 1
ATOM 4666 N N . ILE B 1 248 ? -20.031 -14.492 -1.717 1 75.44 248 ILE B N 1
ATOM 4667 C CA . ILE B 1 248 ? -19.062 -13.398 -1.829 1 75.44 248 ILE B CA 1
ATOM 4668 C C . ILE B 1 248 ? -19.5 -12.453 -2.949 1 75.44 248 ILE B C 1
ATOM 4670 O O . ILE B 1 248 ? -19.625 -11.242 -2.732 1 75.44 248 ILE B O 1
ATOM 4674 N N . ASN B 1 249 ? -19.75 -13.023 -4.047 1 84.25 249 ASN B N 1
ATOM 4675 C CA . ASN B 1 249 ? -20.125 -12.195 -5.195 1 84.25 249 ASN B CA 1
ATOM 4676 C C . ASN B 1 249 ? -21.469 -11.516 -4.992 1 84.25 249 ASN B C 1
ATOM 4678 O O . ASN B 1 249 ? -21.656 -10.359 -5.383 1 84.25 249 ASN B O 1
ATOM 4682 N N . LYS B 1 250 ? -22.297 -12.188 -4.406 1 82 250 LYS B N 1
ATOM 4683 C CA . LYS B 1 250 ? -23.609 -11.617 -4.129 1 82 250 LYS B CA 1
ATOM 4684 C C . LYS B 1 250 ? -23.5 -10.422 -3.189 1 82 250 LYS B C 1
ATOM 4686 O O . LYS B 1 250 ? -24.25 -9.453 -3.314 1 82 250 LYS B O 1
ATOM 4691 N N . SER B 1 251 ? -22.625 -10.555 -2.311 1 73.88 251 SER B N 1
ATOM 4692 C CA . SER B 1 251 ? -22.453 -9.5 -1.31 1 73.88 251 SER B CA 1
ATOM 4693 C C . SER B 1 251 ? -21.688 -8.312 -1.876 1 73.88 251 SER B C 1
ATOM 4695 O O . SER B 1 251 ? -21.984 -7.164 -1.551 1 73.88 251 SER B O 1
ATOM 4697 N N . VAL B 1 252 ? -20.797 -8.539 -2.75 1 80.5 252 VAL B N 1
ATOM 4698 C CA . VAL B 1 252 ? -19.859 -7.504 -3.182 1 80.5 252 VAL B CA 1
ATOM 4699 C C . VAL B 1 252 ? -20.406 -6.809 -4.43 1 80.5 252 VAL B C 1
ATOM 4701 O O . VAL B 1 252 ? -20.344 -5.582 -4.539 1 80.5 252 VAL B O 1
ATOM 4704 N N . TRP B 1 253 ? -20.891 -7.613 -5.383 1 87.69 253 TRP B N 1
ATOM 4705 C CA . TRP B 1 253 ? -21.359 -7.059 -6.648 1 87.69 253 TRP B CA 1
ATOM 4706 C C . TRP B 1 253 ? -22.453 -7.922 -7.258 1 87.69 253 TRP B C 1
ATOM 4708 O O . TRP B 1 253 ? -22.297 -8.453 -8.359 1 87.69 253 TRP B O 1
ATOM 4718 N N . PRO B 1 254 ? -23.594 -7.82 -6.641 1 87.94 254 PRO B N 1
ATOM 4719 C CA . PRO B 1 254 ? -24.703 -8.68 -7.066 1 87.94 254 PRO B CA 1
ATOM 4720 C C . PRO B 1 254 ? -25.141 -8.422 -8.508 1 87.94 254 PRO B C 1
ATOM 4722 O O . PRO B 1 254 ? -25.562 -9.344 -9.203 1 87.94 254 PRO B O 1
ATOM 4725 N N . GLU B 1 255 ? -24.984 -7.27 -9.023 1 93.44 255 GLU B N 1
ATOM 4726 C CA . GLU B 1 255 ? -25.438 -6.891 -10.359 1 93.44 255 GLU B CA 1
ATOM 4727 C C . GLU B 1 255 ? -24.562 -7.523 -11.438 1 93.44 255 GLU B C 1
ATOM 4729 O O . GLU B 1 255 ? -24.938 -7.527 -12.617 1 93.44 255 GLU B O 1
ATOM 4734 N N . THR B 1 256 ? -23.453 -8.062 -11.039 1 94.94 256 THR B N 1
ATOM 4735 C CA . THR B 1 256 ? -22.484 -8.539 -12.023 1 94.94 256 THR B CA 1
ATOM 4736 C C . THR B 1 256 ? -22.594 -10.047 -12.203 1 94.94 256 THR B C 1
ATOM 4738 O O . THR B 1 256 ? -21.875 -10.641 -13.008 1 94.94 256 THR B O 1
ATOM 4741 N N . ILE B 1 257 ? -23.469 -10.68 -11.492 1 95.69 257 ILE B N 1
ATOM 4742 C CA . ILE B 1 257 ? -23.625 -12.125 -11.586 1 95.69 257 ILE B CA 1
ATOM 4743 C C . ILE B 1 257 ? -23.891 -12.531 -13.031 1 95.69 257 ILE B C 1
ATOM 4745 O O . ILE B 1 257 ? -24.734 -11.938 -13.703 1 95.69 257 ILE B O 1
ATOM 4749 N N . GLY B 1 258 ? -23.156 -13.453 -13.523 1 96 258 GLY B N 1
ATOM 4750 C CA . GLY B 1 258 ? -23.297 -13.922 -14.891 1 96 258 GLY B CA 1
ATOM 4751 C C . GLY B 1 258 ? -22.359 -13.219 -15.859 1 96 258 GLY B C 1
ATOM 4752 O O . GLY B 1 258 ? -22.141 -13.703 -16.969 1 96 258 GLY B O 1
ATOM 4753 N N . TRP B 1 259 ? -21.766 -12.047 -15.422 1 96.12 259 TRP B N 1
ATOM 4754 C CA . TRP B 1 259 ? -20.812 -11.359 -16.281 1 96.12 259 TRP B CA 1
ATOM 4755 C C . TRP B 1 259 ? -19.547 -12.188 -16.469 1 96.12 259 TRP B C 1
ATOM 4757 O O . TRP B 1 259 ? -19.172 -12.969 -15.578 1 96.12 259 TRP B O 1
ATOM 4767 N N . ASN B 1 260 ? -18.969 -12.031 -17.609 1 94.5 260 ASN B N 1
ATOM 4768 C CA . ASN B 1 260 ? -17.609 -12.547 -17.734 1 94.5 260 ASN B CA 1
ATOM 4769 C C . ASN B 1 260 ? -16.578 -11.578 -17.156 1 94.5 260 ASN B C 1
ATOM 4771 O O . ASN B 1 260 ? -16.906 -10.43 -16.844 1 94.5 260 ASN B O 1
ATOM 4775 N N . LEU B 1 261 ? -15.367 -12.008 -17.031 1 94.06 261 LEU B N 1
ATOM 4776 C CA . LEU B 1 261 ? -14.336 -11.234 -16.359 1 94.06 261 LEU B CA 1
ATOM 4777 C C . LEU B 1 261 ? -13.984 -9.984 -17.156 1 94.06 261 LEU B C 1
ATOM 4779 O O . LEU B 1 261 ? -13.648 -8.945 -16.578 1 94.06 261 LEU B O 1
ATOM 4783 N N . GLY B 1 262 ? -14.016 -10.102 -18.516 1 92.25 262 GLY B N 1
ATOM 4784 C CA . GLY B 1 262 ? -13.758 -8.93 -19.328 1 92.25 262 GLY B CA 1
ATOM 4785 C C . GLY B 1 262 ? -14.727 -7.793 -19.062 1 92.25 262 GLY B C 1
ATOM 4786 O O . GLY B 1 262 ? -14.312 -6.637 -18.953 1 92.25 262 GLY B O 1
ATOM 4787 N N . ARG B 1 263 ? -15.938 -8.172 -18.938 1 94.38 263 ARG B N 1
ATOM 4788 C CA . ARG B 1 263 ? -16.953 -7.168 -18.656 1 94.38 263 ARG B CA 1
ATOM 4789 C C . ARG B 1 263 ? -16.781 -6.59 -17.25 1 94.38 263 ARG B C 1
ATOM 4791 O O . ARG B 1 263 ? -16.922 -5.383 -17.047 1 94.38 263 ARG B O 1
ATOM 4798 N N . LEU B 1 264 ? -16.531 -7.426 -16.297 1 95.38 264 LEU B N 1
ATOM 4799 C CA . LEU B 1 264 ? -16.281 -6.957 -14.93 1 95.38 264 LEU B CA 1
ATOM 4800 C C . LEU B 1 264 ? -15.156 -5.918 -14.914 1 95.38 264 LEU B C 1
ATOM 4802 O O . LEU B 1 264 ? -15.281 -4.879 -14.266 1 95.38 264 LEU B O 1
ATOM 4806 N N . LEU B 1 265 ? -14.109 -6.207 -15.617 1 94.25 265 LEU B N 1
ATOM 4807 C CA . LEU B 1 265 ? -12.953 -5.324 -15.688 1 94.25 265 LEU B CA 1
ATOM 4808 C C . LEU B 1 265 ? -13.32 -3.994 -16.328 1 94.25 265 LEU B C 1
ATOM 4810 O O . LEU B 1 265 ? -13.016 -2.928 -15.789 1 94.25 265 LEU B O 1
ATOM 4814 N N . ALA B 1 266 ? -14 -4.031 -17.438 1 93.31 266 ALA B N 1
ATOM 4815 C CA . ALA B 1 266 ? -14.273 -2.846 -18.25 1 93.31 266 ALA B CA 1
ATOM 4816 C C . ALA B 1 266 ? -15.336 -1.966 -17.578 1 93.31 266 ALA B C 1
ATOM 4818 O O . ALA B 1 266 ? -15.211 -0.74 -17.562 1 93.31 266 ALA B O 1
ATOM 4819 N N . ASP B 1 267 ? -16.328 -2.602 -17.016 1 92.94 267 ASP B N 1
ATOM 4820 C CA . ASP B 1 267 ? -17.516 -1.848 -16.625 1 92.94 267 ASP B CA 1
ATOM 4821 C C . ASP B 1 267 ? -17.516 -1.533 -15.141 1 92.94 267 ASP B C 1
ATOM 4823 O O . ASP B 1 267 ? -18.188 -0.6 -14.695 1 92.94 267 ASP B O 1
ATOM 4827 N N . LYS B 1 268 ? -16.828 -2.303 -14.383 1 90.62 268 LYS B N 1
ATOM 4828 C CA . LYS B 1 268 ? -16.891 -2.104 -12.938 1 90.62 268 LYS B CA 1
ATOM 4829 C C . LYS B 1 268 ? -15.547 -1.645 -12.383 1 90.62 268 LYS B C 1
ATOM 4831 O O . LYS B 1 268 ? -15.461 -0.599 -11.734 1 90.62 268 LYS B O 1
ATOM 4836 N N . LEU B 1 269 ? -14.523 -2.316 -12.68 1 89.94 269 LEU B N 1
ATOM 4837 C CA . LEU B 1 269 ? -13.242 -2.096 -12.016 1 89.94 269 LEU B CA 1
ATOM 4838 C C . LEU B 1 269 ? -12.484 -0.939 -12.664 1 89.94 269 LEU B C 1
ATOM 4840 O O . LEU B 1 269 ? -11.852 -0.142 -11.961 1 89.94 269 LEU B O 1
ATOM 4844 N N . ARG B 1 270 ? -12.539 -0.782 -13.961 1 88.56 270 ARG B N 1
ATOM 4845 C CA . ARG B 1 270 ? -11.797 0.26 -14.656 1 88.56 270 ARG B CA 1
ATOM 4846 C C . ARG B 1 270 ? -12.289 1.647 -14.258 1 88.56 270 ARG B C 1
ATOM 4848 O O . ARG B 1 270 ? -11.484 2.535 -13.961 1 88.56 270 ARG B O 1
ATOM 4855 N N . PRO B 1 271 ? -13.586 1.835 -14.219 1 83.81 271 PRO B N 1
ATOM 4856 C CA . PRO B 1 271 ? -14.039 3.148 -13.758 1 83.81 271 PRO B CA 1
ATOM 4857 C C . PRO B 1 271 ? -13.539 3.484 -12.352 1 83.81 271 PRO B C 1
ATOM 4859 O O . PRO B 1 271 ? -13.156 4.625 -12.086 1 83.81 271 PRO B O 1
ATOM 4862 N N . MET B 1 272 ? -13.531 2.473 -11.508 1 81.44 272 MET B N 1
ATOM 4863 C CA . MET B 1 272 ? -13.062 2.689 -10.148 1 81.44 272 MET B CA 1
ATOM 4864 C C . MET B 1 272 ? -11.562 2.984 -10.125 1 81.44 272 MET B C 1
ATOM 4866 O O . MET B 1 272 ? -11.117 3.883 -9.406 1 81.44 272 MET B O 1
ATOM 4870 N N . ARG B 1 273 ? -10.859 2.191 -10.844 1 82.12 273 ARG B N 1
ATOM 4871 C CA . ARG B 1 273 ? -9.422 2.41 -10.977 1 82.12 273 ARG B CA 1
ATOM 4872 C C . ARG B 1 273 ? -9.125 3.824 -11.461 1 82.12 273 ARG B C 1
ATOM 4874 O O . ARG B 1 273 ? -8.219 4.484 -10.953 1 82.12 273 ARG B O 1
ATOM 4881 N N . ASN B 1 274 ? -9.812 4.297 -12.484 1 78.5 274 ASN B N 1
ATOM 4882 C CA . ASN B 1 274 ? -9.625 5.637 -13.039 1 78.5 274 ASN B CA 1
ATOM 4883 C C . ASN B 1 274 ? -9.883 6.715 -11.992 1 78.5 274 ASN B C 1
ATOM 4885 O O . ASN B 1 274 ? -9.188 7.734 -11.961 1 78.5 274 ASN B O 1
ATOM 4889 N N . LYS B 1 275 ? -10.797 6.438 -11.148 1 74.69 275 LYS B N 1
ATOM 4890 C CA . LYS B 1 275 ? -11.102 7.379 -10.07 1 74.69 275 LYS B CA 1
ATOM 4891 C C . LYS B 1 275 ? -9.953 7.461 -9.07 1 74.69 275 LYS B C 1
ATOM 4893 O O . LYS B 1 275 ? -9.641 8.539 -8.562 1 74.69 275 LYS B O 1
ATOM 4898 N N . ILE B 1 276 ? -9.391 6.316 -8.812 1 75.06 276 ILE B N 1
ATOM 4899 C CA . ILE B 1 276 ? -8.305 6.25 -7.844 1 75.06 276 ILE B CA 1
ATOM 4900 C C . ILE B 1 276 ? -7.039 6.863 -8.438 1 75.06 276 ILE B C 1
ATOM 4902 O O . ILE B 1 276 ? -6.32 7.602 -7.766 1 75.06 276 ILE B O 1
ATOM 4906 N N . ALA B 1 277 ? -6.656 6.41 -9.695 1 68.81 277 ALA B N 1
ATOM 4907 C CA . ALA B 1 277 ? -5.395 6.777 -10.328 1 68.81 277 ALA B CA 1
ATOM 4908 C C . ALA B 1 277 ? -5.43 8.219 -10.828 1 68.81 277 ALA B C 1
ATOM 4910 O O . ALA B 1 277 ? -4.395 8.883 -10.898 1 68.81 277 ALA B O 1
ATOM 4911 N N . HIS B 1 278 ? -6.512 8.516 -11.625 1 57.88 278 HIS B N 1
ATOM 4912 C CA . HIS B 1 278 ? -6.562 9.766 -12.375 1 57.88 278 HIS B CA 1
ATOM 4913 C C . HIS B 1 278 ? -6.598 10.969 -11.438 1 57.88 278 HIS B C 1
ATOM 4915 O O . HIS B 1 278 ? -7.105 10.875 -10.312 1 57.88 278 HIS B O 1
ATOM 4921 N N . GLU B 1 279 ? -5.57 11.945 -12.07 1 48 279 GLU B N 1
ATOM 4922 C CA . GLU B 1 279 ? -5.32 13.297 -11.586 1 48 279 GLU B CA 1
ATOM 4923 C C . GLU B 1 279 ? -6.625 14.039 -11.328 1 48 279 GLU B C 1
ATOM 4925 O O . GLU B 1 279 ? -7.652 13.742 -11.938 1 48 279 GLU B O 1
ATOM 4930 N N . LEU B 1 280 ? -6.609 14.688 -10.227 1 43.56 280 LEU B N 1
ATOM 4931 C CA . LEU B 1 280 ? -7.641 15.641 -9.836 1 43.56 280 LEU B CA 1
ATOM 4932 C C . LEU B 1 280 ? -8.219 16.359 -11.055 1 43.56 280 LEU B C 1
ATOM 4934 O O . LEU B 1 280 ? -7.52 17.141 -11.703 1 43.56 280 LEU B O 1
ATOM 4938 N N . ASP B 1 281 ? -8.672 15.828 -11.977 1 40.75 281 ASP B N 1
ATOM 4939 C CA . ASP B 1 281 ? -9.242 16.719 -12.984 1 40.75 281 ASP B CA 1
ATOM 4940 C C . ASP B 1 281 ? -10.25 17.688 -12.352 1 40.75 281 ASP B C 1
ATOM 4942 O O . ASP B 1 281 ? -10.891 17.359 -11.352 1 40.75 281 ASP B O 1
ATOM 4946 N N . GLU B 1 282 ? -10.211 19 -12.75 1 42.94 282 GLU B N 1
ATOM 4947 C CA . GLU B 1 282 ? -10.852 20.25 -12.336 1 42.94 282 GLU B CA 1
ATOM 4948 C C . GLU B 1 282 ? -12.312 20.016 -11.961 1 42.94 282 GLU B C 1
ATOM 4950 O O . GLU B 1 282 ? -12.844 20.688 -11.07 1 42.94 282 GLU B O 1
ATOM 4955 N N . GLY B 1 283 ? -12.992 18.938 -12.328 1 43.12 283 GLY B N 1
ATOM 4956 C CA . GLY B 1 283 ? -14.391 18.625 -12.094 1 43.12 283 GLY B CA 1
ATOM 4957 C C . GLY B 1 283 ? -14.602 17.328 -11.359 1 43.12 283 GLY B C 1
ATOM 4958 O O . GLY B 1 283 ? -15.734 17 -10.977 1 43.12 283 GLY B O 1
ATOM 4959 N N . ASP B 1 284 ? -13.875 16.453 -11.656 1 44.56 284 ASP B N 1
ATOM 4960 C CA . ASP B 1 284 ? -14.062 15.156 -11.008 1 44.56 284 ASP B CA 1
ATOM 4961 C C . ASP B 1 284 ? -13.562 15.188 -9.562 1 44.56 284 ASP B C 1
ATOM 4963 O O . ASP B 1 284 ? -12.438 15.625 -9.305 1 44.56 284 ASP B O 1
ATOM 4967 N N . LYS B 1 285 ? -14.461 15.367 -8.672 1 47.44 285 LYS B N 1
ATOM 4968 C CA . LYS B 1 285 ? -14.344 15.219 -7.227 1 47.44 285 LYS B CA 1
ATOM 4969 C C . LYS B 1 285 ? -13.133 14.383 -6.855 1 47.44 285 LYS B C 1
ATOM 4971 O O . LYS B 1 285 ? -12.828 13.383 -7.516 1 47.44 285 LYS B O 1
ATOM 4976 N N . TYR B 1 286 ? -12.273 15.094 -6.258 1 47.91 286 TYR B N 1
ATOM 4977 C CA . TYR B 1 286 ? -11.039 14.562 -5.707 1 47.91 286 TYR B CA 1
ATOM 4978 C C . TYR B 1 286 ? -11.203 13.102 -5.293 1 47.91 286 TYR B C 1
ATOM 4980 O O . TYR B 1 286 ? -12.172 12.75 -4.613 1 47.91 286 TYR B O 1
ATOM 4988 N N . ALA B 1 287 ? -10.492 12.328 -6.113 1 61.34 287 ALA B N 1
ATOM 4989 C CA . ALA B 1 287 ? -10.445 11.016 -5.465 1 61.34 287 ALA B CA 1
ATOM 4990 C C . ALA B 1 287 ? -9.844 11.117 -4.066 1 61.34 287 ALA B C 1
ATOM 4992 O O . ALA B 1 287 ? -8.711 11.562 -3.904 1 61.34 287 ALA B O 1
ATOM 4993 N N . ASN B 1 288 ? -10.461 11.617 -3.201 1 72.44 288 ASN B N 1
ATOM 4994 C CA . ASN B 1 288 ? -10.094 11.578 -1.791 1 72.44 288 ASN B CA 1
ATOM 4995 C C . ASN B 1 288 ? -10.281 10.188 -1.201 1 72.44 288 ASN B C 1
ATOM 4997 O O . ASN B 1 288 ? -11.398 9.664 -1.154 1 72.44 288 ASN B O 1
ATOM 5001 N N . PRO B 1 289 ? -9.109 9.688 -0.955 1 73.31 289 PRO B N 1
ATOM 5002 C CA . PRO B 1 289 ? -9.211 8.344 -0.37 1 73.31 289 PRO B CA 1
ATOM 5003 C C . PRO B 1 289 ? -10.211 8.281 0.778 1 73.31 289 PRO B C 1
ATOM 5005 O O . PRO B 1 289 ? -10.773 7.211 1.056 1 73.31 289 PRO B O 1
ATOM 5008 N N . ASP B 1 290 ? -10.477 9.445 1.438 1 75.5 290 ASP B N 1
ATOM 5009 C CA . ASP B 1 290 ? -11.367 9.453 2.596 1 75.5 290 ASP B CA 1
ATOM 5010 C C . ASP B 1 290 ? -12.828 9.484 2.164 1 75.5 290 ASP B C 1
ATOM 5012 O O . ASP B 1 290 ? -13.719 9.148 2.949 1 75.5 290 ASP B O 1
ATOM 5016 N N . ASN B 1 291 ? -13.305 10.211 1.268 1 62.06 291 ASN B N 1
ATOM 5017 C CA . ASN B 1 291 ? -14.703 10.5 0.953 1 62.06 291 ASN B CA 1
ATOM 5018 C C . ASN B 1 291 ? -15.195 9.672 -0.23 1 62.06 291 ASN B C 1
ATOM 5020 O O . ASN B 1 291 ? -16.375 9.367 -0.33 1 62.06 291 ASN B O 1
ATOM 5024 N N . GLY B 1 292 ? -14.555 9.617 -1.144 1 51.19 292 GLY B N 1
ATOM 5025 C CA . GLY B 1 292 ? -15.109 9.219 -2.428 1 51.19 292 GLY B CA 1
ATOM 5026 C C . GLY B 1 292 ? -14.953 7.734 -2.711 1 51.19 292 GLY B C 1
ATOM 5027 O O . GLY B 1 292 ? -15.609 7.195 -3.607 1 51.19 292 GLY B O 1
ATOM 5028 N N . LEU B 1 293 ? -14.07 7.203 -2.072 1 53.41 293 LEU B N 1
ATOM 5029 C CA . LEU B 1 293 ? -13.797 5.797 -2.342 1 53.41 293 LEU B CA 1
ATOM 5030 C C . LEU B 1 293 ? -14.07 4.945 -1.105 1 53.41 293 LEU B C 1
ATOM 5032 O O . LEU B 1 293 ? -13.469 5.168 -0.05 1 53.41 293 LEU B O 1
ATOM 5036 N N . PHE B 1 294 ? -15.367 4.484 -1.013 1 58.28 294 PHE B N 1
ATOM 5037 C CA . PHE B 1 294 ? -15.617 3.58 0.103 1 58.28 294 PHE B CA 1
ATOM 5038 C C . PHE B 1 294 ? -14.539 2.514 0.189 1 58.28 294 PHE B C 1
ATOM 5040 O O . PHE B 1 294 ? -14.578 1.521 -0.54 1 58.28 294 PHE B O 1
ATOM 5047 N N . GLN B 1 295 ? -13.531 2.889 0.97 1 62.75 295 GLN B N 1
ATOM 5048 C CA . GLN B 1 295 ? -12.32 2.07 1.062 1 62.75 295 GLN B CA 1
ATOM 5049 C C . GLN B 1 295 ? -12.672 0.599 1.265 1 62.75 295 GLN B C 1
ATOM 5051 O O . GLN B 1 295 ? -12.047 -0.28 0.665 1 62.75 295 GLN B O 1
ATOM 5056 N N . GLU B 1 296 ? -13.703 0.448 1.954 1 65.19 296 GLU B N 1
ATOM 5057 C CA . GLU B 1 296 ? -14.07 -0.939 2.217 1 65.19 296 GLU B CA 1
ATOM 5058 C C . GLU B 1 296 ? -14.617 -1.613 0.959 1 65.19 296 GLU B C 1
ATOM 5060 O O . GLU B 1 296 ? -14.305 -2.775 0.687 1 65.19 296 GLU B O 1
ATOM 5065 N N . GLN B 1 297 ? -15.344 -0.772 0.268 1 72.38 297 GLN B N 1
ATOM 5066 C CA . GLN B 1 297 ? -15.883 -1.33 -0.966 1 72.38 297 GLN B CA 1
ATOM 5067 C C . GLN B 1 297 ? -14.773 -1.605 -1.979 1 72.38 297 GLN B C 1
ATOM 5069 O O . GLN B 1 297 ? -14.797 -2.629 -2.666 1 72.38 297 GLN B O 1
ATOM 5074 N N . ILE B 1 298 ? -13.836 -0.689 -1.999 1 77.12 298 ILE B N 1
ATOM 5075 C CA . ILE B 1 298 ? -12.719 -0.839 -2.92 1 77.12 298 ILE B CA 1
ATOM 5076 C C . ILE B 1 298 ? -11.906 -2.08 -2.549 1 77.12 298 ILE B C 1
ATOM 5078 O O . ILE B 1 298 ? -11.508 -2.854 -3.424 1 77.12 298 ILE B O 1
ATOM 5082 N N . ARG B 1 299 ? -11.742 -2.215 -1.354 1 79.81 299 ARG B N 1
ATOM 5083 C CA . ARG B 1 299 ? -11.047 -3.412 -0.887 1 79.81 299 ARG B CA 1
ATOM 5084 C C . ARG B 1 299 ? -11.836 -4.672 -1.235 1 79.81 299 ARG B C 1
ATOM 5086 O O . ARG B 1 299 ? -11.258 -5.672 -1.659 1 79.81 299 ARG B O 1
ATOM 5093 N N . ASP B 1 300 ? -13.125 -4.621 -1.067 1 80.88 300 ASP B N 1
ATOM 5094 C CA . ASP B 1 300 ? -13.977 -5.762 -1.372 1 80.88 300 ASP B CA 1
ATOM 5095 C C . ASP B 1 300 ? -13.891 -6.137 -2.85 1 80.88 300 ASP B C 1
ATOM 5097 O O . ASP B 1 300 ? -13.82 -7.316 -3.193 1 80.88 300 ASP B O 1
ATOM 5101 N N . TYR B 1 301 ? -13.875 -5.129 -3.594 1 86.81 301 TYR B N 1
ATOM 5102 C CA . TYR B 1 301 ? -13.766 -5.371 -5.027 1 86.81 301 TYR B CA 1
ATOM 5103 C C . TYR B 1 301 ? -12.453 -6.078 -5.363 1 86.81 301 TYR B C 1
ATOM 5105 O O . TYR B 1 301 ? -12.445 -7.051 -6.117 1 86.81 301 TYR B O 1
ATOM 5113 N N . ALA B 1 302 ? -11.406 -5.598 -4.777 1 87.44 302 ALA B N 1
ATOM 5114 C CA . ALA B 1 302 ? -10.094 -6.176 -5.043 1 87.44 302 ALA B CA 1
ATOM 5115 C C . ALA B 1 302 ? -10.023 -7.621 -4.566 1 87.44 302 ALA B C 1
ATOM 5117 O O . ALA B 1 302 ? -9.586 -8.508 -5.305 1 87.44 302 ALA B O 1
ATOM 5118 N N . ASP B 1 303 ? -10.508 -7.859 -3.443 1 84.81 303 ASP B N 1
ATOM 5119 C CA . ASP B 1 303 ? -10.414 -9.18 -2.83 1 84.81 303 ASP B CA 1
ATOM 5120 C C . ASP B 1 303 ? -11.312 -10.188 -3.545 1 84.81 303 ASP B C 1
ATOM 5122 O O . ASP B 1 303 ? -10.961 -11.359 -3.689 1 84.81 303 ASP B O 1
ATOM 5126 N N . ALA B 1 304 ? -12.445 -9.719 -3.945 1 87.38 304 ALA B N 1
ATOM 5127 C CA . ALA B 1 304 ? -13.375 -10.602 -4.641 1 87.38 304 ALA B CA 1
ATOM 5128 C C . ALA B 1 304 ? -12.867 -10.93 -6.043 1 87.38 304 ALA B C 1
ATOM 5130 O O . ALA B 1 304 ? -13.156 -12.008 -6.578 1 87.38 304 ALA B O 1
ATOM 5131 N N . ALA B 1 305 ? -12.133 -10.016 -6.637 1 92.31 305 ALA B N 1
ATOM 5132 C CA . ALA B 1 305 ? -11.633 -10.211 -8 1 92.31 305 ALA B CA 1
ATOM 5133 C C . ALA B 1 305 ? -10.453 -11.172 -8.023 1 92.31 305 ALA B C 1
ATOM 5135 O O . ALA B 1 305 ? -10.156 -11.773 -9.062 1 92.31 305 ALA B O 1
ATOM 5136 N N . LEU B 1 306 ? -9.805 -11.344 -6.922 1 91 306 LEU B N 1
ATOM 5137 C CA . LEU B 1 306 ? -8.562 -12.102 -6.852 1 91 306 LEU B CA 1
ATOM 5138 C C . LEU B 1 306 ? -8.781 -13.555 -7.238 1 91 306 LEU B C 1
ATOM 5140 O O . LEU B 1 306 ? -8.109 -14.078 -8.133 1 91 306 LEU B O 1
ATOM 5144 N N . PRO B 1 307 ? -9.711 -14.234 -6.629 1 89.31 307 PRO B N 1
ATOM 5145 C CA . PRO B 1 307 ? -9.906 -15.633 -7.02 1 89.31 307 PRO B CA 1
ATOM 5146 C C . PRO B 1 307 ? -10.344 -15.789 -8.477 1 89.31 307 PRO B C 1
ATOM 5148 O O . PRO B 1 307 ? -10 -16.781 -9.125 1 89.31 307 PRO B O 1
ATOM 5151 N N . LEU B 1 308 ? -11.07 -14.828 -8.938 1 92.94 308 LEU B N 1
ATOM 5152 C CA . LEU B 1 308 ? -11.516 -14.875 -10.328 1 92.94 308 LEU B CA 1
ATOM 5153 C C . LEU B 1 308 ? -10.336 -14.719 -11.281 1 92.94 308 LEU B C 1
ATOM 5155 O O . LEU B 1 308 ? -10.227 -15.438 -12.273 1 92.94 308 LEU B O 1
ATOM 5159 N N . MET B 1 309 ? -9.523 -13.781 -10.977 1 94.06 309 MET B N 1
ATOM 5160 C CA . MET B 1 309 ? -8.32 -13.539 -11.758 1 94.06 309 MET B CA 1
ATOM 5161 C C . MET B 1 309 ? -7.426 -14.773 -11.789 1 94.06 309 MET B C 1
ATOM 5163 O O . MET B 1 309 ? -6.953 -15.188 -12.852 1 94.06 309 MET B O 1
ATOM 5167 N N . ARG B 1 310 ? -7.246 -15.43 -10.734 1 93.25 310 ARG B N 1
ATOM 5168 C CA . ARG B 1 310 ? -6.41 -16.625 -10.641 1 93.25 310 ARG B CA 1
ATOM 5169 C C . ARG B 1 310 ? -7.016 -17.781 -11.422 1 93.25 310 ARG B C 1
ATOM 5171 O O . ARG B 1 310 ? -6.301 -18.531 -12.086 1 93.25 310 ARG B O 1
ATOM 5178 N N . LEU B 1 311 ? -8.305 -17.859 -11.281 1 93.75 311 LEU B N 1
ATOM 5179 C CA . LEU B 1 311 ? -9 -18.922 -12.016 1 93.75 311 LEU B CA 1
ATOM 5180 C C . LEU B 1 311 ? -8.836 -18.734 -13.516 1 93.75 311 LEU B C 1
ATOM 5182 O O . LEU B 1 311 ? -8.586 -19.703 -14.242 1 93.75 311 LEU B O 1
ATOM 5186 N N . GLN B 1 312 ? -9 -17.516 -13.93 1 95.06 312 GLN B N 1
ATOM 5187 C CA . GLN B 1 312 ? -8.828 -17.25 -15.352 1 95.06 312 GLN B CA 1
ATOM 5188 C C . GLN B 1 312 ? -7.426 -17.625 -15.82 1 95.06 312 GLN B C 1
ATOM 5190 O O . GLN B 1 312 ? -7.262 -18.266 -16.859 1 95.06 312 GLN B O 1
ATOM 5195 N N . PHE B 1 313 ? -6.465 -17.219 -15.117 1 94.88 313 PHE B N 1
ATOM 5196 C CA . PHE B 1 313 ? -5.086 -17.531 -15.461 1 94.88 313 PHE B CA 1
ATOM 5197 C C . PHE B 1 313 ? -4.859 -19.031 -15.508 1 94.88 313 PHE B C 1
ATOM 5199 O O . PHE B 1 313 ? -4.258 -19.547 -16.453 1 94.88 313 PHE B O 1
ATOM 5206 N N . LYS B 1 314 ? -5.344 -19.719 -14.547 1 94.25 314 LYS B N 1
ATOM 5207 C CA . LYS B 1 314 ? -5.207 -21.172 -14.477 1 94.25 314 LYS B CA 1
ATOM 5208 C C . LYS B 1 314 ? -5.844 -21.844 -15.695 1 94.25 314 LYS B C 1
ATOM 5210 O O . LYS B 1 314 ? -5.258 -22.75 -16.281 1 94.25 314 LYS B O 1
ATOM 5215 N N . LYS B 1 315 ? -6.988 -21.438 -16 1 95.5 315 LYS B N 1
ATOM 5216 C CA . LYS B 1 315 ? -7.695 -22.047 -17.125 1 95.5 315 LYS B CA 1
ATOM 5217 C C . LYS B 1 315 ? -6.922 -21.844 -18.422 1 95.5 315 LYS B C 1
ATOM 5219 O O . LYS B 1 315 ? -6.883 -22.75 -19.266 1 95.5 315 LYS B O 1
ATOM 5224 N N . ILE B 1 316 ? -6.363 -20.656 -18.609 1 94.88 316 ILE B N 1
ATOM 5225 C CA . ILE B 1 316 ? -5.574 -20.406 -19.812 1 94.88 316 ILE B CA 1
ATOM 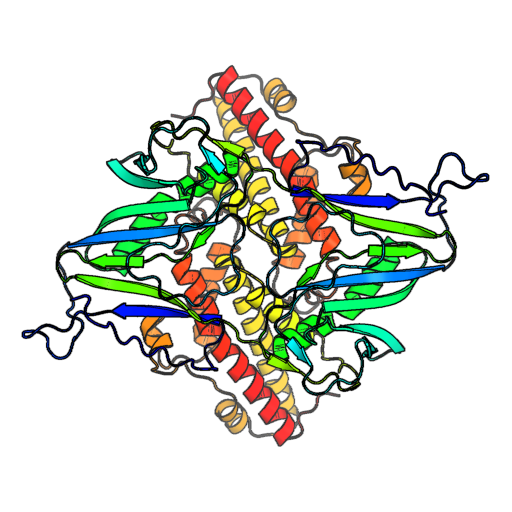5226 C C . ILE B 1 316 ? -4.352 -21.328 -19.828 1 94.88 316 ILE B C 1
ATOM 5228 O O . ILE B 1 316 ? -4.039 -21.938 -20.844 1 94.88 316 ILE B O 1
ATOM 5232 N N . ILE B 1 317 ? -3.672 -21.422 -18.672 1 92.75 317 ILE B N 1
ATOM 5233 C CA . ILE B 1 317 ? -2.482 -22.25 -18.562 1 92.75 317 ILE B CA 1
ATOM 5234 C C . ILE B 1 317 ? -2.855 -23.719 -18.812 1 92.75 317 ILE B C 1
ATOM 5236 O O . ILE B 1 317 ? -2.17 -24.422 -19.562 1 92.75 317 ILE B O 1
ATOM 5240 N N . ASP B 1 318 ? -3.936 -24.172 -18.25 1 94 318 ASP B N 1
ATOM 5241 C CA . ASP B 1 318 ? -4.391 -25.547 -18.422 1 94 318 ASP B CA 1
ATOM 5242 C C . ASP B 1 318 ? -4.672 -25.844 -19.906 1 94 318 ASP B C 1
ATOM 5244 O O . ASP B 1 318 ? -4.312 -26.906 -20.406 1 94 318 ASP B O 1
ATOM 5248 N N . TYR B 1 319 ? -5.305 -24.906 -20.5 1 95.56 319 TYR B N 1
ATOM 5249 C CA . TYR B 1 319 ? -5.586 -25.062 -21.922 1 95.56 319 TYR B CA 1
ATOM 5250 C C . TYR B 1 319 ? -4.293 -25.188 -22.719 1 95.56 319 TYR B C 1
ATOM 5252 O O . TYR B 1 319 ? -4.164 -26.062 -23.578 1 95.56 319 TYR B O 1
ATOM 5260 N N . ARG B 1 320 ? -3.338 -24.281 -22.5 1 93.25 320 ARG B N 1
ATOM 5261 C CA . ARG B 1 320 ? -2.07 -24.281 -23.219 1 93.25 320 ARG B CA 1
ATOM 5262 C C . ARG B 1 320 ? -1.324 -25.594 -23.047 1 93.25 320 ARG B C 1
ATOM 5264 O O . ARG B 1 320 ? -0.724 -26.109 -23.984 1 93.25 320 ARG B O 1
ATOM 5271 N N . VAL B 1 321 ? -1.377 -26.062 -21.844 1 91.44 321 VAL B N 1
ATOM 5272 C CA . VAL B 1 321 ? -0.705 -27.328 -21.562 1 91.44 321 VAL B CA 1
ATOM 5273 C C . VAL B 1 321 ? -1.422 -28.469 -22.281 1 91.44 321 VAL B C 1
ATOM 5275 O O . VAL B 1 321 ? -0.787 -29.281 -22.953 1 91.44 321 VAL B O 1
ATOM 5278 N N . LYS B 1 322 ? -2.705 -28.516 -22.219 1 93.38 322 LYS B N 1
ATOM 5279 C CA . LYS B 1 322 ? -3.529 -29.578 -22.781 1 93.38 322 LYS B CA 1
ATOM 5280 C C . LYS B 1 322 ? -3.357 -29.672 -24.297 1 93.38 322 LYS B C 1
ATOM 5282 O O . LYS B 1 322 ? -3.275 -30.766 -24.859 1 93.38 322 LYS B O 1
ATOM 5287 N N . TYR B 1 323 ? -3.23 -28.531 -24.906 1 93.44 323 TYR B N 1
ATOM 5288 C CA . TYR B 1 323 ? -3.232 -28.531 -26.375 1 93.44 323 TYR B CA 1
ATOM 5289 C C . TYR B 1 323 ? -1.86 -28.141 -26.922 1 93.44 323 TYR B C 1
ATOM 5291 O O . TYR B 1 323 ? -1.72 -27.844 -28.109 1 93.44 323 TYR B O 1
ATOM 5299 N N . GLN B 1 324 ? -0.782 -28.031 -25.953 1 89.56 324 GLN B N 1
ATOM 5300 C CA . GLN B 1 324 ? 0.618 -27.797 -26.281 1 89.56 324 GLN B CA 1
ATOM 5301 C C . GLN B 1 324 ? 0.786 -26.5 -27.062 1 89.56 324 GLN B C 1
ATOM 5303 O O . GLN B 1 324 ? 1.467 -26.469 -28.094 1 89.56 324 GLN B O 1
ATOM 5308 N N . VAL B 1 325 ? -0.052 -25.516 -26.609 1 80.69 325 VAL B N 1
ATOM 5309 C CA . VAL B 1 325 ? 0.093 -24.188 -27.188 1 80.69 325 VAL B CA 1
ATOM 5310 C C . VAL B 1 325 ? 1.356 -23.516 -26.641 1 80.69 325 VAL B C 1
ATOM 5312 O O . VAL B 1 325 ? 1.326 -22.875 -25.594 1 80.69 325 VAL B O 1
ATOM 5315 N N . ILE B 1 326 ? 2.514 -24.031 -26.359 1 63.94 326 ILE B N 1
ATOM 5316 C CA . ILE B 1 326 ? 3.729 -23.547 -25.719 1 63.94 326 ILE B CA 1
ATOM 5317 C C . ILE B 1 326 ? 4.434 -22.547 -26.625 1 63.94 326 ILE B C 1
ATOM 5319 O O . ILE B 1 326 ? 4.551 -22.781 -27.828 1 63.94 326 ILE B O 1
ATOM 5323 N N . THR B 1 327 ? 4.297 -21.25 -26.312 1 54.22 327 THR B N 1
ATOM 5324 C CA . THR B 1 327 ? 5.047 -20.312 -27.141 1 54.22 327 THR B CA 1
ATOM 5325 C C . THR B 1 327 ? 6.535 -20.656 -27.141 1 54.22 327 THR B C 1
ATOM 5327 O O . THR B 1 327 ? 7.113 -20.938 -26.078 1 54.22 327 THR B O 1
ATOM 5330 N N . LYS B 1 328 ? 7.188 -20.891 -28.281 1 43.88 328 LYS B N 1
ATOM 5331 C CA . LYS B 1 328 ? 8.617 -20.719 -28.5 1 43.88 328 LYS B CA 1
ATOM 5332 C C . LYS B 1 328 ? 9.102 -19.375 -27.953 1 43.88 328 LYS B C 1
ATOM 5334 O O . LYS B 1 328 ? 8.406 -18.359 -28.062 1 43.88 328 LYS B O 1
#

Radius of gyration: 26.26 Å; Cα contacts (8 Å, |Δi|>4): 1186; chains: 2; bounding box: 86×75×69 Å

Secondary structure (DSSP, 8-state):
------------GGGTT-EEEEEE---BTTBTT-------S-EEEEEEEEEESS--S-------SS------SEEESS-S-SEEEEEETTTEEEEEEE-TTSBEEEEEEEEEESSHHHHHHHHHHHHHHHHHHHHHHHT---EEEEEEEEETTT--EEEEEEPP---EEE------B----HHHHHHHHHHHHHHH---HHHHHHHHHHHHHHHHHHHHHHHHHHHHHT--HHHHHHHH--B---SHHHHHH-GGGTT-BHHHIIIIIIHHHHHHHHS---TTS---BTTBBS-HHHHHHHHHHHHHHHHHHHHHHHHHHHHTT----/------------GGGTT-EEEEEE---BTTBTT-------S-EEEEEEEEEESS--S-------SS------SEEESS-S-SEEEEEETTTEEEEEEE-TTSBEEEEEEEEEESSHHHHHHHHHHHHHHHHHHHHHHHT---EEEEEEEEETTT--EEEEEEPP---EEE------B----HHHHHHHHHHHHHHH---HHHHHHHHHHHHHHHHHHHHHHHHHHHHHT--HHHHHHHH--B---SHHHHHH-GGGTT-BHHHIIIIIIHHHHHHHHS---TTS----TTTTS-HHHHHHHHHHHHHHHHHHHHHHHHHHHHTT----

Solvent-accessible surface area (backbone atoms only — not comparable to full-atom values): 35523 Å² total; per-residue (Å²): 128,86,75,81,77,83,74,81,72,73,81,50,80,89,39,54,59,27,74,41,81,43,77,48,53,66,69,36,92,90,33,69,81,38,71,85,79,86,58,83,57,75,41,47,29,46,34,35,30,27,24,24,40,57,72,70,72,53,54,66,45,79,46,64,80,81,68,75,65,25,60,32,45,41,26,50,69,83,67,95,59,56,61,46,72,37,41,40,77,86,79,46,58,37,33,41,28,36,32,98,83,36,15,43,4,31,38,34,35,71,35,79,23,49,42,69,69,52,34,51,50,55,49,40,60,56,47,38,53,53,47,14,50,50,15,57,75,66,65,42,32,70,42,83,40,70,52,20,34,31,32,69,84,77,56,32,32,33,23,40,27,31,32,42,62,70,75,37,75,39,77,83,65,63,59,58,47,76,81,58,54,70,66,55,47,30,33,24,28,29,46,27,53,24,61,58,44,87,45,27,68,56,21,31,49,23,44,50,48,32,45,51,44,46,51,48,50,50,49,53,49,49,54,50,36,54,74,71,67,49,63,62,69,57,51,52,64,64,34,61,46,59,41,56,92,44,74,66,40,50,70,72,44,54,89,46,53,69,35,41,57,68,54,44,44,63,71,52,47,43,58,50,40,46,44,69,69,48,68,72,44,93,82,53,73,58,60,15,70,43,49,82,50,51,48,64,54,40,32,43,51,26,45,64,44,45,62,54,47,51,48,33,48,48,31,46,51,50,50,28,62,74,69,64,59,66,82,128,128,86,75,80,76,82,72,82,71,73,81,51,79,88,39,53,59,26,74,43,80,42,75,46,52,66,68,40,91,91,33,67,80,34,72,85,78,88,60,83,57,76,38,47,29,45,36,36,31,23,23,21,37,55,66,69,74,52,57,62,48,81,47,68,84,68,72,71,71,26,59,32,45,40,25,51,68,84,68,93,60,54,60,45,72,39,40,41,77,86,80,45,56,36,33,40,28,37,34,98,84,37,16,44,6,32,39,36,34,71,35,79,23,48,42,68,69,52,34,51,50,54,47,39,55,56,48,38,54,54,47,13,49,49,16,57,74,65,65,42,32,69,41,83,41,68,51,23,33,31,31,69,83,76,56,31,32,35,25,39,26,34,33,44,61,67,74,36,75,37,78,83,66,63,59,56,46,75,80,59,53,70,64,55,46,30,33,25,26,28,48,28,52,24,60,58,44,86,45,26,68,56,21,31,50,23,45,51,50,31,44,51,46,44,50,47,51,51,50,54,48,48,52,49,37,54,75,71,69,49,64,62,68,57,50,51,64,64,34,60,47,60,41,57,91,43,72,66,41,49,70,71,46,54,89,46,53,70,35,41,57,71,52,46,42,63,70,53,47,42,59,51,42,48,44,67,69,47,71,69,44,100,75,53,71,57,58,17,66,40,71,65,42,58,47,66,56,38,31,46,53,27,44,61,44,46,60,53,46,51,47,33,48,48,32,46,51,51,47,28,61,74,70,64,59,66,82,130

pLDDT: mean 79.72, std 15.63, range [22.17, 96.69]

Nearest PDB structures (foldseek):
  4u9e-assembly1_A  TM=4.581E-01  e=3.754E+00  Escherichia coli
  4fpw-assembly3_B  TM=2.577E-01  e=6.202E-01  Micromonospora echinospora
  5sx8-assembly1_B  TM=2.699E-01  e=6.590E+00  Homo sapiens
  5itd-assembly1_B  TM=1.202E-01  e=3.171E+00  Homo sapiens
  4fpw-assembly3_B  TM=3.145E-01  e=6.978E-01  Micromonospora echinospora

Organism: NCBI:txid1302689

Foldseek 3Di:
DPPDQPDPPPPPVLQAQAKDKDKGADCDPVRNPSDDDQFQFWFKKKKKWWKELDDDLFDQDFDWDDDDFYAWPDADDDDPDQKDWDADPPGAIKMWGADPRRGTTMIIGMDIDRDPVRVLQVVLLPVVVVQVVVCVVPVTGMDIHFMWIAGPVRRMIMTMGGHHDDDDDDDPPPDPDDDDDPLVVLLVVLVVVLSRDPFLLSLLLSLLSNLVSLVVVLVVLLVLCVVVVHDSVVSCVQLWFFADPDPLCCVLPVPRHGPTSVCCSPPPSVVVNCLSPPDPDPPPPRSPVSPDDSRVSSNSSSSVCVSRSVSSNVSSVVVCVVVVSDDD/DPPDQPDPPPPPVLQAQAKDKDKRADQDPVRNPSDDDAFQFWFKKKKKWWKELDDDLADFDFDWDDPPFYAWPDADDDDPDQKDWDADPPGAIKMWGADPRRGTTMIIGMDIDRDPVRVLQVVLLPVVVVQVVVCVVVVTHMDIHFMKIAGPVRRMIMTMGTHHDDDDDDDPPPPPDDDDPPLVVLLVVLVVVLSPDPFLLSLLLSLLSNLVSLVVVLVVLLVLCVVVVHDSVVSCVQLWFFADPDPLCCVLPVPRHGPTSVCCSPPPSVVVNCQSPPDPDPPNPRSPVRNDDSRVSSNSSSSSCVSRSVSNNVSSVVVCVVVVSDDD